Protein AF-A0A1J5WEP7-F1 (afdb_monomer_lite)

pLDDT: mean 81.99, std 13.67, range [30.97, 98.44]

Sequence (422 aa):
MQFKFDSVDFVFTRQKSFVVPRTEYKFQAGRDFLLAKRKHISSLRSGSSETIVCIICHEEANPEDLVSLLCPEMHFVVCRGCVGDNKKNTDAVIECPFCIKKKRREEYHDEITEKLFSFQAQQTLCLEIRPDMKIEAAELTRETRVVLRNISISDKLFLVLMSRTTVEIQEGASLFKHHNGRKCCHEGLVEKTCGQIDIDFGSFSTDDVERIRENISIMPDNILHVKNIESWVLADYTLELLPKLKLHEENEMKALKLKVTHPNYMKRILGAKNHSIWMGKVLNLKLYDYAVSLLAKLRFHDNNAMDELFLRADNPENIIGISQTTDRSIWIGKVKELYVYYFGIEILPKLKIHEKNMMKEFWVIAKDPAEIAPLLRREKESIPMSATDNLETNYITKEIMEKFSFPSGQEREGGQEMFPFE

Radius of gyration: 28.19 Å; chains: 1; bounding box: 72×47×84 Å

Structure (mmCIF, N/CA/C/O backbone):
data_AF-A0A1J5WEP7-F1
#
_entry.id   AF-A0A1J5WEP7-F1
#
loop_
_atom_site.group_PDB
_atom_site.id
_atom_site.type_symbol
_atom_site.label_atom_id
_atom_site.label_alt_id
_atom_site.label_comp_id
_atom_site.label_asym_id
_atom_site.label_entity_id
_atom_site.label_seq_id
_atom_site.pdbx_PDB_ins_code
_atom_site.Cartn_x
_atom_site.Cartn_y
_atom_site.Cartn_z
_atom_site.occupancy
_atom_site.B_iso_or_equiv
_atom_site.auth_seq_id
_atom_site.auth_comp_id
_atom_site.auth_asym_id
_atom_site.auth_atom_id
_atom_site.pdbx_PDB_model_num
ATOM 1 N N . MET A 1 1 ? -13.528 9.193 14.602 1.00 72.19 1 MET A N 1
ATOM 2 C CA . MET A 1 1 ? -13.823 8.369 13.405 1.00 72.19 1 MET A CA 1
ATOM 3 C C . MET A 1 1 ? -14.632 7.142 13.802 1.00 72.19 1 MET A C 1
ATOM 5 O O . MET A 1 1 ? -14.408 6.605 14.878 1.00 72.19 1 MET A O 1
ATOM 9 N N . GLN A 1 2 ? -15.566 6.704 12.956 1.00 77.50 2 GLN A N 1
ATOM 10 C CA . GLN A 1 2 ? -16.445 5.570 13.245 1.00 77.50 2 GLN A CA 1
ATOM 11 C C . GLN A 1 2 ? -16.525 4.618 12.047 1.00 77.50 2 GLN A C 1
ATOM 13 O O . GLN A 1 2 ? -16.694 5.063 10.911 1.00 77.50 2 GLN A O 1
ATOM 18 N N . PHE A 1 3 ? -16.480 3.314 12.316 1.00 79.94 3 PHE A N 1
ATOM 19 C CA . PHE A 1 3 ? -16.613 2.255 11.321 1.00 79.94 3 PHE A CA 1
ATOM 20 C C . PHE A 1 3 ? -17.692 1.262 11.725 1.00 79.94 3 PHE A C 1
ATOM 22 O O . PHE A 1 3 ? -17.744 0.818 12.869 1.00 79.94 3 PHE A O 1
ATOM 29 N N . LYS A 1 4 ? -18.543 0.898 10.767 1.00 81.19 4 LYS A N 1
ATOM 30 C CA . LYS A 1 4 ? -19.677 -0.002 10.993 1.00 81.19 4 LYS A CA 1
ATOM 31 C C . LYS A 1 4 ? -19.306 -1.424 10.614 1.00 81.19 4 LYS A C 1
ATOM 33 O O . LYS A 1 4 ? -18.839 -1.645 9.493 1.00 81.19 4 LYS A O 1
ATOM 38 N N . PHE A 1 5 ? -19.597 -2.385 11.482 1.00 81.44 5 PHE A N 1
ATOM 39 C CA . PHE A 1 5 ? -19.414 -3.799 11.183 1.00 81.44 5 PHE A CA 1
ATOM 40 C C . PHE A 1 5 ? -20.528 -4.642 11.814 1.00 81.44 5 PHE A C 1
ATOM 42 O O . PHE A 1 5 ? -20.551 -4.852 13.017 1.00 81.44 5 PHE A O 1
ATOM 49 N N . ASP A 1 6 ? -21.482 -5.090 10.994 1.00 82.50 6 ASP A N 1
ATOM 50 C CA . ASP A 1 6 ? -22.647 -5.878 11.423 1.00 82.50 6 ASP A CA 1
ATOM 51 C C . ASP A 1 6 ? -23.347 -5.319 12.678 1.00 82.50 6 ASP A C 1
ATOM 53 O O . ASP A 1 6 ? -23.981 -4.253 12.614 1.00 82.50 6 ASP A O 1
ATOM 57 N N . SER A 1 7 ? -23.231 -6.043 13.794 1.00 83.50 7 SER A N 1
ATOM 58 C CA . SER A 1 7 ? -23.800 -5.777 15.118 1.00 83.50 7 SER A CA 1
ATOM 59 C C . SER A 1 7 ? -22.980 -4.806 15.974 1.00 83.50 7 SER A C 1
ATOM 61 O O . SER A 1 7 ? -23.463 -4.405 17.035 1.00 83.50 7 SER A O 1
ATOM 63 N N . VAL A 1 8 ? -21.785 -4.400 15.541 1.00 87.88 8 VAL A N 1
ATOM 64 C CA . VAL A 1 8 ? -20.851 -3.560 16.307 1.00 87.88 8 VAL A CA 1
ATOM 65 C C . VAL A 1 8 ? -20.414 -2.314 15.535 1.00 87.88 8 VAL A C 1
ATOM 67 O O . VAL A 1 8 ? -20.445 -2.262 14.303 1.00 87.88 8 VAL A O 1
ATOM 70 N N . ASP A 1 9 ? -19.994 -1.294 16.275 1.00 87.94 9 ASP A N 1
ATOM 71 C CA . ASP A 1 9 ? -19.323 -0.115 15.739 1.00 87.94 9 ASP A CA 1
ATOM 72 C C . ASP A 1 9 ? -17.924 -0.003 16.364 1.00 87.94 9 ASP A C 1
ATOM 74 O O . ASP A 1 9 ? -17.769 -0.107 17.582 1.00 87.94 9 ASP A O 1
ATOM 78 N N . PHE A 1 10 ? -16.906 0.233 15.534 1.00 88.56 10 PHE A N 1
ATOM 79 C CA . PHE A 1 10 ? -15.585 0.657 15.994 1.00 88.56 10 PHE A CA 1
ATOM 80 C C . PHE A 1 10 ? -15.550 2.178 16.054 1.00 88.56 10 PHE A C 1
ATOM 82 O O . PHE A 1 10 ? -15.883 2.851 15.073 1.00 88.56 10 PHE A O 1
ATOM 89 N N . VAL A 1 11 ? -15.138 2.720 17.193 1.00 88.56 11 VAL A N 1
ATOM 90 C CA . VAL A 1 11 ? -15.137 4.154 17.464 1.00 88.56 11 VAL A CA 1
ATOM 91 C C . VAL A 1 11 ? -13.750 4.575 17.911 1.00 88.56 11 VAL A C 1
ATOM 93 O O . VAL A 1 11 ? -13.216 4.055 18.881 1.00 88.56 11 VAL A O 1
ATOM 96 N N . PHE A 1 12 ? -13.178 5.539 17.207 1.00 85.62 12 PHE A N 1
ATOM 97 C CA . PHE A 1 12 ? -11.838 6.052 17.453 1.00 85.62 12 PHE A CA 1
ATOM 98 C C . PHE A 1 12 ? -11.927 7.548 17.720 1.00 85.62 12 PHE A C 1
ATOM 100 O O . PHE A 1 12 ? -12.349 8.302 16.840 1.00 85.62 12 PHE A O 1
ATOM 107 N N . THR A 1 13 ? -11.550 7.975 18.914 1.00 85.50 13 THR A N 1
ATOM 108 C CA . THR A 1 13 ? -11.362 9.388 19.255 1.00 85.50 13 THR A CA 1
ATOM 109 C C . THR A 1 13 ? -9.890 9.753 19.077 1.00 85.50 13 THR A C 1
ATOM 111 O O . THR A 1 13 ? -9.071 8.917 18.678 1.00 85.50 13 THR A O 1
ATOM 114 N N . ARG A 1 14 ? -9.514 11.006 19.355 1.00 77.88 14 ARG A N 1
ATOM 115 C CA . ARG A 1 14 ? -8.093 11.388 19.350 1.00 77.88 14 ARG A CA 1
ATOM 116 C C . ARG A 1 14 ? -7.259 10.503 20.283 1.00 77.88 14 ARG A C 1
ATOM 118 O O . ARG A 1 14 ? -6.176 10.065 19.887 1.00 77.88 14 ARG A O 1
ATOM 125 N N . GLN A 1 15 ? -7.758 10.204 21.483 1.00 80.62 15 GLN A N 1
ATOM 126 C CA . GLN A 1 15 ? -6.971 9.526 22.518 1.00 80.62 15 GLN A CA 1
ATOM 127 C C . GLN A 1 15 ? -7.278 8.034 22.634 1.00 80.62 15 GLN A C 1
ATOM 129 O O . GLN A 1 15 ? -6.357 7.247 22.850 1.00 80.62 15 GLN A O 1
ATOM 134 N N . LYS A 1 16 ? -8.535 7.628 22.446 1.00 87.62 16 LYS A N 1
ATOM 135 C CA . LYS A 1 16 ? -9.000 6.278 22.770 1.00 87.62 16 LYS A CA 1
ATOM 136 C C . LYS A 1 16 ? -9.679 5.584 21.600 1.00 87.62 16 LYS A C 1
ATOM 138 O O . LYS A 1 16 ? -10.143 6.203 20.645 1.00 87.62 16 LYS A O 1
ATOM 143 N N . SER A 1 17 ? -9.731 4.263 21.694 1.00 90.50 17 SER A N 1
ATOM 144 C CA . SER A 1 17 ? -10.346 3.398 20.693 1.00 90.50 17 SER A CA 1
ATOM 145 C C . SER A 1 17 ? -11.294 2.443 21.388 1.00 90.50 17 SER A C 1
ATOM 147 O O . SER A 1 17 ? -10.967 1.906 22.440 1.00 90.50 17 SER A O 1
ATOM 149 N N . PHE A 1 18 ? -12.462 2.217 20.807 1.00 91.00 18 PHE A N 1
ATOM 150 C CA . PHE A 1 18 ? -13.499 1.388 21.394 1.00 91.00 18 PHE A CA 1
ATOM 151 C C . PHE A 1 18 ? -14.164 0.522 20.336 1.00 91.00 18 PHE A C 1
ATOM 153 O O . PHE A 1 18 ? -14.264 0.895 19.165 1.00 91.00 18 PHE A O 1
ATOM 160 N N . VAL A 1 19 ? -14.685 -0.614 20.775 1.00 90.62 19 VAL A N 1
ATOM 161 C CA . VAL A 1 19 ? -15.653 -1.409 20.029 1.00 90.62 19 VAL A CA 1
ATOM 162 C C . VAL A 1 19 ? -16.914 -1.528 20.873 1.00 90.62 19 VAL A C 1
ATOM 164 O O . VAL A 1 19 ? -16.849 -1.837 22.062 1.00 90.62 19 VAL A O 1
ATOM 167 N N . VAL A 1 20 ? -1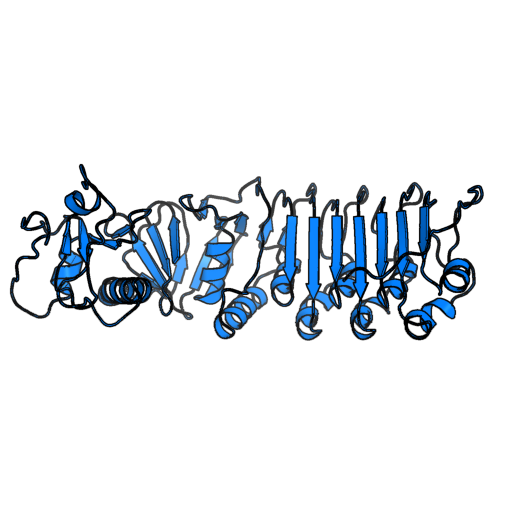8.066 -1.208 20.284 1.00 89.50 20 VAL A N 1
ATOM 168 C CA . VAL A 1 20 ? -19.330 -1.111 21.023 1.00 89.50 20 VAL A CA 1
ATOM 169 C C . VAL A 1 20 ? -20.480 -1.805 20.292 1.00 89.50 20 VAL A C 1
ATOM 171 O O . VAL A 1 20 ? -20.555 -1.743 19.061 1.00 89.50 20 VAL A O 1
ATOM 174 N N . PRO A 1 21 ? -21.413 -2.450 21.015 1.00 89.69 21 PRO A N 1
ATOM 175 C CA . PRO A 1 21 ? -22.567 -3.097 20.402 1.00 89.69 21 PRO A CA 1
ATOM 176 C C . PRO A 1 21 ? -23.617 -2.074 19.946 1.00 89.69 21 PRO A C 1
ATOM 178 O O . PRO A 1 21 ? -24.061 -1.207 20.704 1.00 89.69 21 PRO A O 1
ATOM 181 N N . ARG A 1 22 ? -24.106 -2.228 18.711 1.00 86.19 22 ARG A N 1
ATOM 182 C CA . ARG A 1 22 ? -25.105 -1.333 18.090 1.00 86.19 22 ARG A CA 1
ATOM 183 C C . ARG A 1 22 ? -26.503 -1.440 18.695 1.00 86.19 22 ARG A C 1
ATOM 185 O O . ARG A 1 22 ? -27.389 -0.630 18.406 1.00 86.19 22 ARG A O 1
ATOM 192 N N . THR A 1 23 ? -26.729 -2.473 19.500 1.00 85.56 23 THR A N 1
ATOM 193 C CA . THR A 1 23 ? -27.947 -2.630 20.298 1.00 85.56 23 THR A CA 1
ATOM 194 C C . THR A 1 23 ? -27.994 -1.638 21.453 1.00 85.56 23 THR A C 1
ATOM 196 O O . THR A 1 23 ? -29.087 -1.260 21.858 1.00 85.56 23 THR A O 1
ATOM 199 N N . GLU A 1 24 ? -26.838 -1.195 21.952 1.00 85.25 24 GLU A N 1
ATOM 200 C CA . GLU A 1 24 ? -26.715 -0.300 23.109 1.00 85.25 24 GLU A CA 1
ATOM 201 C C . GLU A 1 24 ? -26.377 1.142 22.701 1.00 85.25 24 GLU A C 1
ATOM 203 O O . GLU A 1 24 ? -26.812 2.088 23.363 1.00 85.25 24 GLU A O 1
ATOM 208 N N . TYR A 1 25 ? -25.665 1.310 21.582 1.00 86.00 25 TYR A N 1
ATOM 209 C CA . TYR A 1 25 ? -25.202 2.603 21.077 1.00 86.00 25 TYR A CA 1
ATOM 210 C C . TYR A 1 25 ? -25.538 2.779 19.596 1.00 86.00 25 TYR A C 1
ATOM 212 O O . TYR A 1 25 ? -25.474 1.835 18.811 1.00 86.00 25 TYR A O 1
ATOM 220 N N . LYS A 1 26 ? -25.896 3.997 19.181 1.00 82.12 26 LYS A N 1
ATOM 221 C CA . LYS A 1 26 ? -26.147 4.337 17.777 1.00 82.12 26 LYS A CA 1
ATOM 222 C C . LYS A 1 26 ? -25.608 5.714 17.444 1.00 82.12 26 LYS A C 1
ATOM 224 O O . LYS A 1 26 ? -25.961 6.698 18.077 1.00 82.12 26 LYS A O 1
ATOM 229 N N . PHE A 1 27 ? -24.857 5.797 16.360 1.00 75.19 27 PHE A N 1
ATOM 230 C CA . PHE A 1 27 ? -24.436 7.075 15.802 1.00 75.19 27 PHE A CA 1
ATOM 231 C C . PHE A 1 27 ? -25.388 7.511 14.692 1.00 75.19 27 PHE A C 1
ATOM 233 O O . PHE A 1 27 ? -25.703 6.730 13.781 1.00 75.19 27 PHE A O 1
ATOM 240 N N . GLN A 1 28 ? -25.853 8.757 14.762 1.00 67.50 28 GLN A N 1
ATOM 241 C CA . GLN A 1 28 ? -26.765 9.315 13.771 1.00 67.50 28 GLN A CA 1
ATOM 242 C C . GLN A 1 28 ? -25.992 10.053 12.674 1.00 67.50 28 GLN A C 1
ATOM 244 O O . GLN A 1 28 ? -25.274 11.017 12.925 1.00 67.50 28 GLN A O 1
ATOM 249 N N . ALA A 1 29 ? -26.154 9.599 11.429 1.00 57.12 29 ALA A N 1
ATOM 250 C CA . ALA A 1 29 ? -25.463 10.183 10.284 1.00 57.12 29 ALA A CA 1
ATOM 251 C C . ALA A 1 29 ? -25.886 11.647 10.052 1.00 57.12 29 ALA A C 1
ATOM 253 O O . ALA A 1 29 ? -27.077 11.956 10.049 1.00 57.12 29 ALA A O 1
ATOM 254 N N . GLY A 1 30 ? -24.906 12.528 9.826 1.00 55.94 30 GLY A N 1
ATOM 255 C CA . GLY A 1 30 ? -25.115 13.920 9.408 1.00 55.94 30 GLY A CA 1
ATOM 256 C C . GLY A 1 30 ? -25.364 14.939 10.526 1.00 55.94 30 GLY A C 1
ATOM 257 O O . GLY A 1 30 ? -25.509 16.118 10.222 1.00 55.94 30 GLY A O 1
ATOM 258 N N . ARG A 1 31 ? -25.423 14.523 11.801 1.00 58.72 31 ARG A N 1
ATOM 259 C CA . ARG A 1 31 ? -25.607 15.436 12.951 1.00 58.72 31 ARG A CA 1
ATOM 260 C C . ARG A 1 31 ? -24.636 15.190 14.118 1.00 58.72 31 ARG A C 1
ATOM 262 O O . ARG A 1 31 ? -24.828 15.777 15.175 1.00 58.72 31 ARG A O 1
ATOM 269 N N . ASP A 1 32 ? -23.647 14.316 13.931 1.00 64.25 32 ASP A N 1
ATOM 270 C CA . ASP A 1 32 ? -22.608 13.886 14.890 1.00 64.25 32 ASP A CA 1
ATOM 271 C C . ASP A 1 32 ? -23.077 13.273 16.223 1.00 64.25 32 ASP A C 1
ATOM 273 O O . ASP A 1 32 ? -22.269 12.686 16.930 1.00 64.25 32 ASP A O 1
ATOM 277 N N . PHE A 1 33 ? -24.374 13.275 16.540 1.00 72.25 33 PHE A N 1
ATOM 278 C CA . PHE A 1 33 ? -24.877 12.730 17.803 1.00 72.25 33 PHE A CA 1
ATOM 279 C C . PHE A 1 33 ? -24.582 11.231 18.008 1.00 72.25 33 PHE A C 1
ATOM 281 O O . PHE A 1 33 ? -24.983 10.371 17.208 1.00 72.25 33 PHE A O 1
ATOM 288 N N . LEU A 1 34 ? -23.969 10.930 19.157 1.00 81.56 34 LEU A N 1
ATOM 289 C CA . LEU A 1 34 ? -23.868 9.598 19.748 1.00 81.56 34 LEU A CA 1
ATOM 290 C C . LEU A 1 34 ? -25.072 9.357 20.665 1.00 81.56 34 LEU A C 1
ATOM 292 O O . LEU A 1 34 ? -25.179 9.930 21.748 1.00 81.56 34 LEU A O 1
ATOM 296 N N . LEU A 1 35 ? -25.971 8.476 20.237 1.00 84.00 35 LEU A N 1
ATOM 297 C CA . LEU A 1 35 ? -27.074 7.991 21.053 1.00 84.00 35 LEU A CA 1
ATOM 298 C C . LEU A 1 35 ? -26.624 6.774 21.866 1.00 84.00 35 LEU A C 1
ATOM 300 O O . LEU A 1 35 ? -26.128 5.798 21.305 1.00 84.00 35 LEU A O 1
ATOM 304 N N . ALA A 1 36 ? -26.874 6.796 23.168 1.00 86.50 36 ALA A N 1
ATOM 305 C CA . ALA A 1 36 ? -26.682 5.668 24.072 1.00 86.50 36 ALA A CA 1
ATOM 306 C C . ALA A 1 36 ? -28.002 5.352 24.779 1.00 86.50 36 ALA A C 1
ATOM 308 O O . ALA A 1 36 ? -28.823 6.250 24.992 1.00 86.50 36 ALA A O 1
ATOM 309 N N . LYS A 1 37 ? -28.226 4.090 25.163 1.00 85.94 37 LYS A N 1
ATOM 310 C CA . LYS A 1 37 ? -29.352 3.775 26.054 1.00 85.94 37 LYS A CA 1
ATOM 311 C C . LYS A 1 37 ? -29.196 4.533 27.371 1.00 85.94 37 LYS A C 1
ATOM 313 O O . LYS A 1 37 ? -28.107 4.532 27.951 1.00 85.94 37 LYS A O 1
ATOM 318 N N . ARG A 1 38 ? -30.279 5.145 27.865 1.00 84.12 38 ARG A N 1
ATOM 319 C CA . ARG A 1 38 ? -30.270 5.988 29.075 1.00 84.12 38 ARG A CA 1
ATOM 320 C C . ARG A 1 38 ? -29.603 5.302 30.268 1.00 84.12 38 ARG A C 1
ATOM 322 O O . ARG A 1 38 ? -28.885 5.972 31.008 1.00 84.12 38 ARG A O 1
ATOM 329 N N . LYS A 1 39 ? -29.810 3.993 30.457 1.00 83.19 39 LYS A N 1
ATOM 330 C CA . LYS A 1 39 ? -29.224 3.239 31.581 1.00 83.19 39 LYS A CA 1
ATOM 331 C C . LYS A 1 39 ? -27.711 3.444 31.730 1.00 83.19 39 LYS A C 1
ATOM 333 O O . LYS A 1 39 ? -27.237 3.569 32.852 1.00 83.19 39 LYS A O 1
ATOM 338 N N . HIS A 1 40 ? -26.985 3.592 30.619 1.00 81.19 40 HIS A N 1
ATOM 339 C CA . HIS A 1 40 ? -25.533 3.812 30.620 1.00 81.19 40 HIS A CA 1
ATOM 340 C C . HIS A 1 40 ? -25.135 5.186 31.158 1.00 81.19 40 HIS A C 1
ATOM 342 O O . HIS A 1 40 ? -24.054 5.334 31.716 1.00 81.19 40 HIS A O 1
ATOM 348 N N . ILE A 1 41 ? -26.014 6.181 31.018 1.00 78.12 41 ILE A N 1
ATOM 349 C CA . ILE A 1 41 ? -25.811 7.561 31.478 1.00 78.12 41 ILE A CA 1
ATOM 350 C C . ILE A 1 41 ? -26.174 7.694 32.953 1.00 78.12 41 ILE A C 1
ATOM 352 O O . ILE A 1 41 ? -25.480 8.376 33.703 1.00 78.12 41 ILE A O 1
ATOM 356 N N . SER A 1 42 ? -27.237 7.018 33.396 1.00 69.56 42 SER A N 1
ATOM 357 C CA . SER A 1 42 ? -27.619 7.011 34.811 1.00 69.56 42 SER A CA 1
ATOM 358 C C . SER A 1 42 ? -26.505 6.455 35.702 1.00 69.56 42 SER A C 1
ATOM 360 O O . SER A 1 42 ? -26.291 6.979 36.788 1.00 69.56 42 SER A O 1
ATOM 362 N N . SER A 1 43 ? -25.741 5.468 35.227 1.00 64.25 43 SER A N 1
ATOM 363 C CA . SER A 1 43 ? -24.591 4.924 35.961 1.00 64.25 43 SER A CA 1
ATOM 364 C C . SER A 1 43 ? -23.408 5.895 36.098 1.00 64.25 43 SER A C 1
ATOM 366 O O . SER A 1 43 ? -22.590 5.718 36.994 1.00 64.25 43 SER A O 1
ATOM 368 N N . LEU A 1 44 ? -23.315 6.922 35.246 1.00 64.38 44 LEU A N 1
ATOM 369 C CA . LEU A 1 44 ? -22.225 7.908 35.245 1.00 64.38 44 LEU A CA 1
ATOM 370 C C . LEU A 1 44 ? -22.432 9.060 36.244 1.00 64.38 44 LEU A C 1
ATOM 372 O O . LEU A 1 44 ? -21.483 9.787 36.540 1.00 64.38 44 LEU A O 1
ATOM 376 N N . ARG A 1 45 ? -23.652 9.256 36.760 1.00 65.31 45 ARG A N 1
ATOM 377 C CA . ARG A 1 45 ? -23.975 10.310 37.733 1.00 65.31 45 ARG A CA 1
ATOM 378 C C . ARG A 1 45 ? -23.916 9.746 39.155 1.00 65.31 45 ARG A C 1
ATOM 380 O O . ARG A 1 45 ? -24.793 8.999 39.577 1.00 65.31 45 ARG A O 1
ATOM 387 N N . SER A 1 46 ? -22.895 10.128 39.917 1.00 48.84 46 SER A N 1
ATOM 388 C CA . SER A 1 46 ? -22.775 9.853 41.354 1.00 48.84 46 SER A CA 1
ATOM 389 C C . SER A 1 46 ? -23.712 10.767 42.163 1.00 48.84 46 SER A C 1
ATOM 391 O O . SER A 1 46 ? -23.278 11.711 42.814 1.00 48.84 46 SER A O 1
ATOM 393 N N . GLY A 1 47 ? -25.023 10.516 42.097 1.00 49.41 47 GLY A N 1
ATOM 394 C CA . GLY A 1 47 ? -26.040 11.283 42.826 1.00 49.41 47 GLY A CA 1
ATOM 395 C C . GLY A 1 47 ? -27.465 10.820 42.510 1.00 49.41 47 GLY A C 1
ATOM 396 O O . GLY A 1 47 ? -27.774 10.480 41.372 1.00 49.41 47 GLY A O 1
ATOM 397 N N . SER A 1 48 ? -28.319 10.763 43.533 1.00 41.34 48 SER A N 1
ATOM 398 C CA . SER A 1 48 ? -29.678 10.200 43.519 1.00 41.34 48 SER A CA 1
ATOM 399 C C . SER A 1 48 ? -30.575 10.717 42.384 1.00 41.34 48 SER A C 1
ATOM 401 O O . SER A 1 48 ? -30.780 11.918 42.269 1.00 41.34 48 SER A O 1
ATOM 403 N N . SER A 1 49 ? -31.153 9.784 41.619 1.00 48.66 49 SER A N 1
ATOM 404 C CA . SER A 1 49 ? -32.433 9.869 40.886 1.00 48.66 49 SER A CA 1
ATOM 405 C C . SER A 1 49 ? -32.818 11.193 40.201 1.00 48.66 49 SER A C 1
ATOM 407 O O . SER A 1 49 ? -34.002 11.531 40.170 1.00 48.66 49 SER A O 1
ATOM 409 N N . GLU A 1 50 ? -31.883 11.944 39.623 1.00 55.84 50 GLU A N 1
ATOM 410 C CA . GLU A 1 50 ? -32.275 13.024 38.717 1.00 55.84 50 GLU A CA 1
ATOM 411 C C . GLU A 1 50 ? -32.859 12.396 37.449 1.00 55.84 50 GLU A C 1
ATOM 413 O O . GLU A 1 50 ? -32.172 11.702 36.692 1.00 55.84 50 GLU A O 1
ATOM 418 N N . THR A 1 51 ? -34.159 12.598 37.259 1.00 64.88 51 THR A N 1
ATOM 419 C CA . THR A 1 51 ? -34.890 12.212 36.058 1.00 64.88 51 THR A CA 1
ATOM 420 C C . THR A 1 51 ? -34.178 12.800 34.839 1.00 64.88 51 THR A C 1
ATOM 422 O O . THR A 1 51 ? -34.013 14.012 34.699 1.00 64.88 51 THR A O 1
ATOM 425 N N . ILE A 1 52 ? -33.688 11.931 33.950 1.00 71.50 52 ILE A N 1
ATOM 426 C CA . ILE A 1 52 ? -33.030 12.370 32.719 1.00 71.50 52 ILE A CA 1
ATOM 427 C C . ILE A 1 52 ? -34.140 12.736 31.728 1.00 71.50 52 ILE A C 1
ATOM 429 O O . ILE A 1 52 ? -34.722 11.863 31.079 1.00 71.50 52 ILE A O 1
ATOM 433 N N . VAL A 1 53 ? -34.440 14.032 31.642 1.00 80.38 53 VAL A N 1
ATOM 434 C CA . VAL A 1 53 ? -35.443 14.590 30.728 1.00 80.38 53 VAL A CA 1
ATOM 435 C C . VAL A 1 53 ? -34.803 15.119 29.450 1.00 80.38 53 VAL A C 1
ATOM 437 O O . VAL A 1 53 ? -33.701 15.676 29.457 1.00 80.38 53 VAL A O 1
ATOM 440 N N . CYS A 1 54 ? -35.502 14.958 28.329 1.00 85.06 54 CYS A N 1
ATOM 441 C CA . CYS A 1 54 ? -35.088 15.576 27.078 1.00 85.06 54 CYS A CA 1
ATOM 442 C C . CYS A 1 54 ? -35.242 17.101 27.162 1.00 85.06 54 CYS A C 1
ATOM 444 O O . CYS A 1 54 ? -36.309 17.595 27.506 1.00 85.06 54 CYS A O 1
ATOM 446 N N . ILE A 1 55 ? -34.218 17.860 26.766 1.00 85.12 55 ILE A N 1
ATOM 447 C CA . ILE A 1 55 ? -34.280 19.334 26.772 1.00 85.12 55 ILE A CA 1
ATOM 448 C C . ILE A 1 55 ? -35.322 19.914 25.795 1.00 85.12 55 ILE A C 1
ATOM 450 O O . ILE A 1 55 ? -35.695 21.072 25.929 1.00 85.12 55 ILE A O 1
ATOM 454 N N . ILE A 1 56 ? -35.773 19.131 24.805 1.00 83.44 56 ILE A N 1
ATOM 455 C CA . ILE A 1 56 ? -36.692 19.589 23.751 1.00 83.44 56 ILE A CA 1
ATOM 456 C C . ILE A 1 56 ? -38.142 19.245 24.091 1.00 83.44 56 ILE A C 1
ATOM 458 O O . ILE A 1 56 ? -38.974 20.141 24.168 1.00 83.44 56 ILE A O 1
ATOM 462 N N . CYS A 1 57 ? -38.465 17.960 24.278 1.00 87.12 57 CYS A N 1
ATOM 463 C CA . CYS A 1 57 ? -39.841 17.552 24.582 1.00 87.12 57 CYS A CA 1
ATOM 464 C C . CYS A 1 57 ? -40.170 17.566 26.080 1.00 87.12 57 CYS A C 1
ATOM 466 O O . CYS A 1 57 ? -41.332 17.405 26.432 1.00 87.12 57 CYS A O 1
ATOM 468 N N . HIS A 1 58 ? -39.174 17.741 26.957 1.00 84.62 58 HIS A N 1
ATOM 469 C CA . HIS A 1 58 ? -39.318 17.655 28.416 1.00 84.62 58 HIS A CA 1
ATOM 470 C C . HIS A 1 58 ? -39.876 16.317 28.930 1.00 84.62 58 HIS A C 1
ATOM 472 O O . HIS A 1 58 ? -40.222 16.202 30.103 1.00 84.62 58 HIS A O 1
ATOM 478 N N . GLU A 1 59 ? -39.913 15.288 28.082 1.00 85.25 59 GLU A N 1
ATOM 479 C CA . GLU A 1 59 ? -40.312 13.941 28.471 1.00 85.25 59 GLU A CA 1
ATOM 480 C C . GLU A 1 59 ? -39.142 13.198 29.117 1.00 85.25 59 GLU A C 1
ATOM 482 O O . GLU A 1 59 ? -37.972 13.358 28.737 1.00 85.25 59 GLU A O 1
ATOM 487 N N . GLU A 1 60 ? -39.471 12.362 30.099 1.00 83.62 60 GLU A N 1
ATOM 488 C CA . GLU A 1 60 ? -38.517 11.460 30.722 1.00 83.62 60 GLU A CA 1
ATOM 489 C C . GLU A 1 60 ? -38.248 10.256 29.810 1.00 83.62 60 GLU A C 1
ATOM 491 O O . GLU A 1 60 ? -39.169 9.575 29.365 1.00 83.62 60 GLU A O 1
ATOM 496 N N . ALA A 1 61 ? -36.971 9.974 29.544 1.00 81.12 61 ALA A N 1
ATOM 497 C CA . ALA A 1 61 ? -36.584 8.809 28.752 1.00 81.12 61 ALA A CA 1
ATOM 498 C C . ALA A 1 61 ? -36.599 7.534 29.609 1.00 81.12 61 ALA A C 1
ATOM 500 O O . ALA A 1 61 ? -36.065 7.537 30.716 1.00 81.12 61 ALA A O 1
ATOM 501 N N . ASN A 1 62 ? -37.121 6.416 29.108 1.00 83.25 62 ASN A N 1
ATOM 502 C CA . ASN A 1 62 ? -37.004 5.127 29.794 1.00 83.25 62 ASN A CA 1
ATOM 503 C C . ASN A 1 62 ? -35.546 4.625 29.778 1.00 83.25 62 ASN A C 1
ATOM 505 O O . ASN A 1 62 ? -34.760 5.037 28.923 1.00 83.25 62 ASN A O 1
ATOM 509 N N . PRO A 1 63 ? -35.150 3.693 30.669 1.00 81.38 63 PRO A N 1
ATOM 510 C CA . PRO A 1 63 ? -33.785 3.153 30.701 1.00 81.38 63 PRO A CA 1
ATOM 511 C C . PRO A 1 63 ? -33.293 2.559 29.368 1.00 81.38 63 PRO A C 1
ATOM 513 O O . PRO A 1 63 ? -32.100 2.631 29.067 1.00 81.38 63 PRO A O 1
ATOM 516 N N . GLU A 1 64 ? -34.207 2.000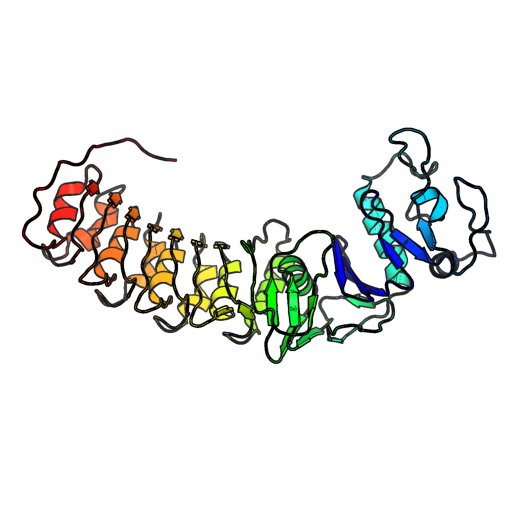 28.571 1.00 85.69 64 GLU A N 1
ATOM 517 C CA . GLU A 1 64 ? -33.925 1.399 27.260 1.00 85.69 64 GLU A CA 1
ATOM 518 C C . GLU A 1 64 ? -34.033 2.394 26.090 1.00 85.69 64 GLU A C 1
ATOM 520 O O . GLU A 1 64 ? -33.664 2.056 24.961 1.00 85.69 64 GLU A O 1
ATOM 525 N N . ASP A 1 65 ? -34.484 3.627 26.344 1.00 87.00 65 ASP A N 1
ATOM 526 C CA . ASP A 1 65 ? -34.585 4.660 25.317 1.00 87.00 65 ASP A CA 1
ATOM 527 C C . ASP A 1 65 ? -33.208 5.235 24.974 1.00 87.00 65 ASP A C 1
ATOM 529 O O . ASP A 1 65 ? -32.336 5.427 25.826 1.00 87.00 65 ASP A O 1
ATOM 533 N N . LEU A 1 66 ? -33.018 5.525 23.686 1.00 86.31 66 LEU A N 1
ATOM 534 C CA . LEU A 1 66 ? -31.799 6.120 23.152 1.00 86.31 66 LEU A CA 1
ATOM 535 C C . LEU A 1 66 ? -31.819 7.641 23.327 1.00 86.31 66 LEU A C 1
ATOM 537 O O . LEU A 1 66 ? -32.711 8.324 22.809 1.00 86.31 66 LEU A O 1
ATOM 541 N N . VAL A 1 67 ? -30.790 8.169 23.985 1.00 86.69 67 VAL A N 1
ATOM 542 C CA . VAL A 1 67 ? -30.600 9.604 24.216 1.00 86.69 67 VAL A CA 1
ATOM 543 C C . VAL A 1 67 ? -29.163 10.019 23.893 1.00 86.69 67 VAL A C 1
ATOM 545 O O . VAL A 1 67 ? -28.244 9.208 23.979 1.00 86.69 67 VAL A O 1
ATOM 548 N N . SER A 1 68 ? -28.962 11.279 23.511 1.00 86.06 68 SER A N 1
ATOM 549 C CA . SER A 1 68 ? -27.640 11.864 23.258 1.00 86.06 68 SER A CA 1
ATOM 550 C C . SER A 1 68 ? -27.306 12.896 24.322 1.00 86.06 68 SER A C 1
ATOM 552 O O . SER A 1 68 ? -28.147 13.733 24.645 1.00 86.06 68 SER A O 1
ATOM 554 N N . LEU A 1 69 ? -26.067 12.885 24.811 1.00 83.19 69 LEU A N 1
ATOM 555 C CA . LEU A 1 69 ? -25.531 13.951 25.658 1.00 83.19 69 LEU A CA 1
ATOM 556 C C . LEU A 1 69 ? -25.228 15.199 24.815 1.00 83.19 69 LEU A C 1
ATOM 558 O O . LEU A 1 69 ? -24.784 15.077 23.674 1.00 83.19 69 LEU A O 1
ATOM 562 N N . LEU A 1 70 ? -25.446 16.391 25.382 1.00 80.88 70 LEU A N 1
ATOM 563 C CA . LEU A 1 70 ? -25.071 17.668 24.748 1.00 80.88 70 LEU A CA 1
ATOM 564 C C . LEU A 1 70 ? -23.715 18.214 25.209 1.00 80.88 70 LEU A C 1
ATOM 566 O O . LEU A 1 70 ? -23.147 19.085 24.554 1.00 80.88 70 LEU A O 1
ATOM 570 N N . CYS A 1 71 ? -23.205 17.746 26.348 1.00 80.44 71 CYS A N 1
ATOM 571 C CA . CYS A 1 71 ? -21.898 18.125 26.872 1.00 80.44 71 CYS A CA 1
ATOM 572 C C . CYS A 1 71 ? -21.311 17.015 27.769 1.00 80.44 71 CYS A C 1
ATOM 574 O O . CYS A 1 71 ? -22.070 16.200 28.303 1.00 80.44 71 CYS A O 1
ATOM 576 N N . PRO A 1 72 ? -19.985 17.006 27.997 1.00 77.94 72 PRO A N 1
ATOM 577 C CA . PRO A 1 72 ? -19.309 16.060 28.892 1.00 77.94 72 PRO A CA 1
ATOM 578 C C . PRO A 1 72 ? -19.790 16.121 30.344 1.00 77.94 72 PRO A C 1
ATOM 580 O O . PRO A 1 72 ? -19.793 15.106 31.041 1.00 77.94 72 PRO A O 1
ATOM 583 N N . GLU A 1 73 ? -20.234 17.295 30.796 1.00 77.50 73 GLU A N 1
ATOM 584 C CA . GLU A 1 73 ? -20.821 17.502 32.129 1.00 77.50 73 GLU A CA 1
ATOM 585 C C . GLU A 1 73 ? -22.239 16.930 32.258 1.00 77.50 73 GLU A C 1
ATOM 587 O O . GLU A 1 73 ? -22.809 16.912 33.344 1.00 77.50 73 GLU A O 1
ATOM 592 N N . MET A 1 74 ? -22.819 16.431 31.159 1.00 78.25 74 MET A N 1
ATOM 593 C CA . MET A 1 74 ? -24.142 15.802 31.140 1.00 78.25 74 MET A CA 1
ATOM 594 C C . MET A 1 74 ? -25.242 16.706 31.713 1.00 78.25 74 MET A C 1
ATOM 596 O O . MET A 1 74 ? -26.142 16.232 32.405 1.00 78.25 74 MET A O 1
ATOM 600 N N . HIS A 1 75 ? -25.180 18.015 31.441 1.00 78.62 75 HIS A N 1
ATOM 601 C CA . HIS A 1 75 ? -26.213 18.952 31.892 1.00 78.62 75 HIS A CA 1
ATOM 602 C C . HIS A 1 75 ? -27.581 18.627 31.285 1.00 78.62 75 HIS A C 1
ATOM 604 O O . HIS A 1 75 ? -28.600 18.785 31.946 1.00 78.62 75 HIS A 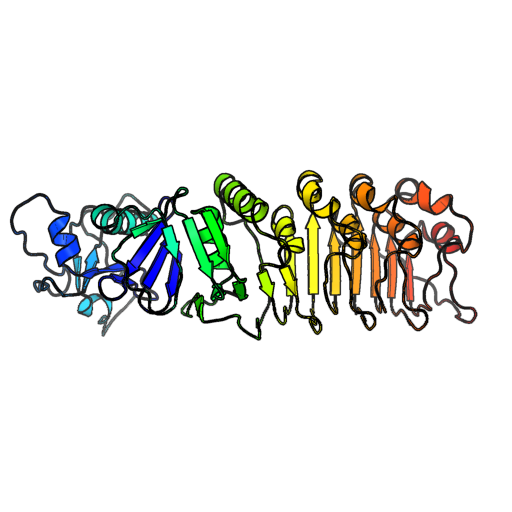O 1
ATOM 610 N N . PHE A 1 76 ? -27.597 18.171 30.028 1.00 80.69 76 PHE A N 1
ATOM 611 C CA . PHE A 1 76 ? -28.820 17.879 29.291 1.00 80.69 76 PHE A CA 1
ATOM 612 C C . PHE A 1 76 ? -28.643 16.733 28.302 1.00 80.69 76 PHE A C 1
ATOM 614 O O . PHE A 1 76 ? -27.541 16.499 27.786 1.00 80.69 76 PHE A O 1
ATOM 621 N N . VAL A 1 77 ? -29.769 16.087 27.985 1.00 85.38 77 VAL A N 1
ATOM 622 C CA . VAL A 1 77 ? -29.867 15.087 26.921 1.00 85.38 77 VAL A CA 1
ATOM 623 C C . VAL A 1 77 ? -30.921 15.453 25.881 1.00 85.38 77 VAL A C 1
ATOM 625 O O . VAL A 1 77 ? -31.856 16.212 26.146 1.00 85.38 77 VAL A O 1
ATOM 628 N N . VAL A 1 78 ? -30.808 14.853 24.700 1.00 86.00 78 VAL A N 1
ATOM 629 C CA . VAL A 1 78 ? -31.830 14.898 23.647 1.00 86.00 78 VAL A CA 1
ATOM 630 C C . VAL A 1 78 ? -32.274 13.476 23.324 1.00 86.00 78 VAL A C 1
ATOM 632 O O . VAL A 1 78 ? -31.431 12.610 23.085 1.00 86.00 78 VAL A O 1
ATOM 635 N N . CYS A 1 79 ? -33.582 13.209 23.321 1.00 86.62 79 CYS A N 1
ATOM 636 C CA . CYS A 1 79 ? -34.106 11.892 22.963 1.00 86.62 79 CYS A CA 1
ATOM 637 C C . CYS A 1 79 ? -34.021 11.659 21.450 1.00 86.62 79 CYS A C 1
ATOM 639 O O . CYS A 1 79 ? -34.075 12.599 20.654 1.00 86.62 79 CYS A O 1
ATOM 641 N N . ARG A 1 80 ? -33.939 10.392 21.032 1.00 83.00 80 ARG A N 1
ATOM 642 C CA . ARG A 1 80 ? -33.870 10.015 19.610 1.00 83.00 80 ARG A CA 1
ATOM 643 C C . ARG A 1 80 ? -34.978 10.643 18.754 1.00 83.00 80 ARG A C 1
ATOM 645 O O . ARG A 1 80 ? -34.696 11.023 17.619 1.00 83.00 80 ARG A O 1
ATOM 652 N N . GLY A 1 81 ? -36.200 10.746 19.288 1.00 81.19 81 GLY A N 1
ATOM 653 C CA . GLY A 1 81 ? -37.327 11.405 18.621 1.00 81.19 81 GLY A CA 1
ATOM 654 C C . GLY A 1 81 ? -36.979 12.843 18.252 1.00 81.19 81 GLY A C 1
ATOM 655 O O . GLY A 1 81 ? -36.975 13.187 17.079 1.00 81.19 81 GLY A O 1
ATOM 656 N N . CYS A 1 82 ? -36.527 13.645 19.216 1.00 80.69 82 CYS A N 1
ATOM 657 C CA . CYS A 1 82 ? -36.144 15.038 18.981 1.00 80.69 82 CYS A CA 1
ATOM 658 C C . CYS A 1 82 ? -34.833 15.215 18.191 1.00 80.69 82 CYS A C 1
ATOM 660 O O . CYS A 1 82 ? -34.635 16.262 17.581 1.00 80.69 82 CYS A O 1
ATOM 662 N N . VAL A 1 83 ? -33.940 14.215 18.146 1.00 73.62 83 VAL A N 1
ATOM 663 C CA . VAL A 1 83 ? -32.771 14.268 17.243 1.00 73.62 83 VAL A CA 1
ATOM 664 C C . VAL A 1 83 ? -33.193 14.094 15.773 1.00 73.62 83 VAL A C 1
ATOM 666 O O . VAL A 1 83 ? -32.601 14.718 14.885 1.00 73.62 83 VAL A O 1
ATOM 669 N N . GLY A 1 84 ? -34.201 13.252 15.502 1.00 61.81 84 GLY A N 1
ATOM 670 C CA . GLY A 1 84 ? -34.708 12.945 14.156 1.00 61.81 84 GLY A CA 1
ATOM 671 C C . GLY A 1 84 ? -35.834 13.862 13.658 1.00 61.81 84 GLY A C 1
ATOM 672 O O . GLY A 1 84 ? -35.837 14.240 12.487 1.00 61.81 84 GLY A O 1
ATOM 673 N N . ASP A 1 85 ? -36.749 14.263 14.537 1.00 51.84 85 ASP A N 1
ATOM 674 C CA . ASP A 1 85 ? -37.931 15.072 14.235 1.00 51.84 85 ASP A CA 1
ATOM 675 C C . ASP A 1 85 ? -37.660 16.571 14.422 1.00 51.84 85 ASP A C 1
ATOM 677 O O . ASP A 1 85 ? -38.264 17.228 15.259 1.00 51.84 85 ASP A O 1
ATOM 681 N N . ASN A 1 86 ? -36.826 17.159 13.560 1.00 50.59 86 ASN A N 1
ATOM 682 C CA . ASN A 1 86 ? -37.016 18.573 13.204 1.00 50.59 86 ASN A CA 1
ATOM 683 C C . ASN A 1 86 ? -37.896 18.638 11.954 1.00 50.59 86 ASN A C 1
ATOM 685 O O . ASN A 1 86 ? -37.483 19.073 10.877 1.00 50.59 86 ASN A O 1
ATOM 689 N N . LYS A 1 87 ? -39.142 18.172 12.096 1.00 49.22 87 LYS A N 1
ATOM 690 C CA . LYS A 1 87 ? -40.211 18.596 11.197 1.00 49.22 87 LYS A CA 1
ATOM 691 C C . LYS A 1 87 ? -40.466 20.073 11.490 1.00 49.22 87 LYS A C 1
ATOM 693 O O . LYS A 1 87 ? -41.134 20.394 12.464 1.00 49.22 87 LYS A O 1
ATOM 698 N N . LYS A 1 88 ? -39.999 20.912 10.559 1.00 43.50 88 LYS A N 1
ATOM 699 C CA . LYS A 1 88 ? -40.230 22.361 10.406 1.00 43.50 88 LYS A CA 1
ATOM 700 C C . LYS A 1 88 ? -39.139 23.253 11.030 1.00 43.50 88 LYS A C 1
ATOM 702 O O . LYS A 1 88 ? -39.120 23.494 12.226 1.00 43.50 88 LYS A O 1
ATOM 707 N N . ASN A 1 89 ? -38.331 23.807 10.120 1.00 39.75 89 ASN A N 1
ATOM 708 C CA . ASN A 1 89 ? -37.409 24.947 10.221 1.00 39.75 89 ASN A CA 1
ATOM 709 C C . ASN A 1 89 ? -35.968 24.737 10.739 1.00 39.75 89 ASN A C 1
ATOM 711 O O . ASN A 1 89 ? -35.730 24.450 11.904 1.00 39.75 89 ASN A O 1
ATOM 715 N N . THR A 1 90 ? -35.047 24.978 9.785 1.00 43.50 90 THR A N 1
ATOM 716 C CA . THR A 1 90 ? -33.741 25.674 9.852 1.00 43.50 90 THR A CA 1
ATOM 717 C C . THR A 1 90 ? -32.745 25.228 10.910 1.00 43.50 90 THR A C 1
ATOM 719 O O . THR A 1 90 ? -33.017 25.464 12.074 1.00 43.50 90 THR A O 1
ATOM 722 N N . ASP A 1 91 ? -31.596 24.673 10.491 1.00 50.03 91 ASP A N 1
ATOM 723 C CA . ASP A 1 91 ? -30.210 24.861 10.995 1.00 50.03 91 ASP A CA 1
ATOM 724 C C . ASP A 1 91 ? -29.946 25.144 12.494 1.00 50.03 91 ASP A C 1
ATOM 726 O O . ASP A 1 91 ? -28.873 25.613 12.870 1.00 50.03 91 ASP A O 1
ATOM 730 N N . ALA A 1 92 ? -30.889 24.838 13.380 1.00 55.50 92 ALA A N 1
ATOM 731 C CA . ALA A 1 92 ? -30.820 25.126 14.795 1.00 55.50 92 ALA A CA 1
ATOM 732 C C . ALA A 1 92 ? -29.875 24.113 15.429 1.00 55.50 92 ALA A C 1
ATOM 734 O O . ALA A 1 92 ? -30.192 22.934 15.618 1.00 55.50 92 ALA A O 1
ATOM 735 N N . VAL A 1 93 ? -28.671 24.589 15.710 1.00 62.22 93 VAL A N 1
ATOM 736 C CA . VAL A 1 93 ? -27.645 23.865 16.442 1.00 62.22 93 VAL A CA 1
ATOM 737 C C . VAL A 1 93 ? -28.163 23.672 17.868 1.00 62.22 93 VAL A C 1
ATOM 739 O O . VAL A 1 93 ? -28.267 24.625 18.635 1.00 62.22 93 VAL A O 1
ATOM 742 N N . ILE A 1 94 ? -28.543 22.441 18.218 1.00 70.62 94 ILE A N 1
ATOM 743 C CA . ILE A 1 94 ? -28.905 22.103 19.598 1.00 70.62 94 ILE A CA 1
ATOM 744 C C . ILE A 1 94 ? -27.603 22.079 20.405 1.00 70.62 94 ILE A C 1
ATOM 746 O O . ILE A 1 94 ? -26.761 21.203 20.201 1.00 70.62 94 ILE A O 1
ATOM 750 N N . GLU A 1 95 ? -27.431 23.056 21.291 1.00 73.69 95 GLU A N 1
ATOM 751 C CA . GLU A 1 95 ? -26.261 23.195 22.158 1.00 73.69 95 GLU A CA 1
ATOM 752 C C . GLU A 1 95 ? -26.661 23.135 23.630 1.00 73.69 95 GLU A C 1
ATOM 754 O O . GLU A 1 95 ? -27.792 23.442 24.001 1.00 73.69 95 GLU A O 1
ATOM 759 N N . CYS A 1 96 ? -25.715 22.750 24.487 1.00 76.94 96 CYS A N 1
ATOM 760 C CA . CYS A 1 96 ? -25.899 22.815 25.930 1.00 76.94 96 CYS A CA 1
ATOM 761 C C . CYS A 1 96 ? -25.887 24.287 26.395 1.00 76.94 96 CYS A C 1
ATOM 763 O O . CYS A 1 96 ? -24.819 24.904 26.325 1.00 76.94 96 CYS A O 1
ATOM 765 N N . PRO A 1 97 ? -26.985 24.824 26.969 1.00 77.69 97 PRO A N 1
ATOM 766 C CA . PRO A 1 97 ? -27.070 26.212 27.440 1.00 77.69 97 PRO A CA 1
ATOM 767 C C . PRO A 1 97 ? -25.978 26.621 28.434 1.00 77.69 97 PRO A C 1
ATOM 769 O O . PRO A 1 97 ? -25.584 27.783 28.498 1.00 77.69 97 PRO A O 1
ATOM 772 N N . PHE A 1 98 ? -25.455 25.658 29.194 1.00 74.25 98 PHE A N 1
ATOM 773 C CA . PHE A 1 98 ? -24.448 25.887 30.227 1.00 74.25 98 PHE A CA 1
ATOM 774 C C . PHE A 1 98 ? -23.002 25.851 29.711 1.00 74.25 98 PHE A C 1
ATOM 776 O O . PHE A 1 98 ? -22.095 26.302 30.406 1.00 74.25 98 PHE A O 1
ATOM 783 N N . CYS A 1 99 ? -22.759 25.323 28.505 1.00 74.75 99 CYS A N 1
ATOM 784 C CA . CYS A 1 99 ? -21.403 25.106 27.980 1.00 74.75 99 CYS A CA 1
ATOM 785 C C . CYS A 1 99 ? -21.038 26.018 26.794 1.00 74.75 99 CYS A C 1
ATOM 787 O O . CYS A 1 99 ? -19.942 25.869 26.259 1.00 74.75 99 CYS A O 1
ATOM 789 N N . ILE A 1 100 ? -21.905 26.975 26.428 1.00 59.53 100 ILE A N 1
ATOM 790 C CA . ILE A 1 100 ? -21.927 27.769 25.173 1.00 59.53 100 ILE A CA 1
ATOM 791 C C . ILE A 1 100 ? -20.597 28.457 24.760 1.00 59.53 100 ILE A C 1
ATOM 793 O O . ILE A 1 100 ? -20.515 29.003 23.666 1.00 59.53 100 ILE A O 1
ATOM 797 N N . LYS A 1 101 ? -19.518 28.475 25.561 1.00 56.94 101 LYS A N 1
ATOM 798 C CA . LYS A 1 101 ? -18.392 29.406 25.313 1.00 56.94 101 LYS A CA 1
ATOM 799 C C . LYS A 1 101 ? -16.942 28.899 25.390 1.00 56.94 101 LYS A C 1
ATOM 801 O O . LYS A 1 101 ? -16.072 29.762 25.452 1.00 56.94 101 LYS A O 1
ATOM 806 N N . LYS A 1 102 ? -16.601 27.595 25.403 1.00 55.56 102 LYS A N 1
ATOM 807 C CA . LYS A 1 102 ? -15.182 27.219 25.683 1.00 55.56 102 LYS A CA 1
ATOM 808 C C . LYS A 1 102 ? -14.442 26.192 24.804 1.00 55.56 102 LYS A C 1
ATOM 810 O O . LYS A 1 102 ? -13.220 26.176 24.913 1.00 55.56 102 LYS A O 1
ATOM 815 N N . LYS A 1 103 ? -15.063 25.393 23.926 1.00 56.44 103 LYS A N 1
ATOM 816 C CA . LYS A 1 103 ? -14.328 24.431 23.060 1.00 56.44 103 LYS A CA 1
ATOM 817 C C . LYS A 1 103 ? -14.968 24.257 21.678 1.00 56.44 103 LYS A C 1
ATOM 819 O O . LYS A 1 103 ? -16.139 24.590 21.496 1.00 56.44 103 LYS A O 1
ATOM 824 N N . ARG A 1 104 ? -14.206 23.734 20.704 1.00 55.12 104 ARG A N 1
ATOM 825 C CA . ARG A 1 104 ? -14.740 23.367 19.376 1.00 55.12 104 ARG A CA 1
ATOM 826 C C . ARG A 1 104 ? -15.710 22.181 19.504 1.00 55.12 104 ARG A C 1
ATOM 828 O O . ARG A 1 104 ? -15.533 21.314 20.352 1.00 55.12 104 ARG A O 1
ATOM 835 N N . ARG A 1 105 ? -16.717 22.111 18.625 1.00 60.16 105 ARG A N 1
ATOM 836 C CA . ARG A 1 105 ? -17.789 21.089 18.639 1.00 60.16 105 ARG A CA 1
ATOM 837 C C . ARG A 1 105 ? -17.285 19.637 18.566 1.00 60.16 105 ARG A C 1
ATOM 839 O O . ARG A 1 105 ? -17.881 18.752 19.174 1.00 60.16 105 ARG A O 1
ATOM 846 N N . GLU A 1 106 ? -16.189 19.412 17.843 1.00 60.44 106 GLU A N 1
ATOM 847 C CA . GLU A 1 106 ? -15.535 18.102 17.696 1.00 60.44 106 GLU A CA 1
ATOM 848 C C . GLU A 1 106 ? -14.875 17.631 19.000 1.00 60.44 106 GLU A C 1
ATOM 850 O O . GLU A 1 106 ? -14.960 16.459 19.351 1.00 60.44 106 GLU A O 1
ATOM 855 N N . GLU A 1 107 ? -14.274 18.550 19.762 1.00 63.44 107 GLU A N 1
ATOM 856 C CA . GLU A 1 107 ? -13.602 18.231 21.029 1.00 63.44 107 GLU A CA 1
ATOM 857 C C . GLU A 1 107 ? -14.607 17.788 22.095 1.00 63.44 107 GLU A C 1
ATOM 859 O O . GLU A 1 107 ? -14.319 16.890 22.881 1.00 63.44 107 GLU A O 1
ATOM 864 N N . TYR A 1 108 ? -15.814 18.362 22.077 1.00 71.88 108 TYR A N 1
ATOM 865 C CA . TYR A 1 108 ? -16.907 17.910 22.933 1.00 71.88 108 TYR A CA 1
ATOM 866 C C . TYR A 1 108 ? -17.390 16.501 22.581 1.00 71.88 108 TYR A C 1
ATOM 868 O O . TYR A 1 108 ? -17.748 15.751 23.486 1.00 71.88 108 TYR A O 1
ATOM 876 N N . HIS A 1 109 ? -17.404 16.127 21.298 1.00 72.44 109 HIS A N 1
ATOM 877 C CA . HIS A 1 109 ? -17.837 14.790 20.883 1.00 72.44 109 HIS A CA 1
ATOM 878 C C . HIS A 1 109 ? -16.861 13.710 21.328 1.00 72.44 109 HIS A C 1
ATOM 880 O O . HIS A 1 109 ? -17.305 12.698 21.872 1.00 72.44 109 HIS A O 1
ATOM 886 N N . ASP A 1 110 ? -15.559 13.930 21.145 1.00 78.12 110 ASP A N 1
ATOM 887 C CA . ASP A 1 110 ? -14.535 12.998 21.618 1.00 78.12 110 ASP A CA 1
ATOM 888 C C . ASP A 1 110 ? -14.617 12.838 23.142 1.00 78.12 110 ASP A C 1
ATOM 890 O O . ASP A 1 110 ? -14.684 11.715 23.630 1.00 78.12 110 ASP A O 1
ATOM 894 N N . GLU A 1 111 ? -14.739 13.938 23.892 1.00 81.81 111 GLU A N 1
ATOM 895 C CA . GLU A 1 111 ? -14.812 13.917 25.360 1.00 81.81 111 GLU A CA 1
ATOM 896 C C . GLU A 1 111 ? -16.088 13.219 25.879 1.00 81.81 111 GLU A C 1
ATOM 898 O O . GLU A 1 111 ? -16.031 12.420 26.816 1.00 81.81 111 GLU A O 1
ATOM 903 N N . ILE A 1 112 ? -17.245 13.452 25.243 1.00 80.81 112 ILE A N 1
ATOM 904 C CA . ILE A 1 112 ? -18.497 12.732 25.542 1.00 80.81 112 ILE A CA 1
ATOM 905 C C . ILE A 1 112 ? -18.346 11.238 25.252 1.00 80.81 112 ILE A C 1
ATOM 907 O O . ILE A 1 112 ? -18.733 10.407 26.073 1.00 80.81 112 ILE A O 1
ATOM 911 N N . THR A 1 113 ? -17.798 10.902 24.085 1.00 82.56 113 THR A N 1
ATOM 912 C CA . THR A 1 113 ? -17.616 9.521 23.623 1.00 82.56 113 THR A CA 1
ATOM 913 C C . THR A 1 113 ? -16.688 8.763 24.565 1.00 82.56 113 THR A C 1
ATOM 915 O O . THR A 1 113 ? -17.033 7.687 25.048 1.00 82.56 113 THR A O 1
ATOM 918 N N . GLU A 1 114 ? -15.544 9.359 24.896 1.00 84.38 114 GLU A N 1
ATOM 919 C CA . GLU A 1 114 ? -14.571 8.802 25.829 1.00 84.38 114 GLU A CA 1
ATOM 920 C C . GLU A 1 114 ? -15.173 8.608 27.216 1.00 84.38 114 GLU A C 1
ATOM 922 O O . GLU A 1 114 ? -14.977 7.546 27.803 1.00 84.38 114 GLU A O 1
ATOM 927 N N . LYS A 1 115 ? -15.937 9.576 27.736 1.00 83.31 115 LYS A N 1
ATOM 928 C CA . LYS A 1 115 ? -16.570 9.466 29.058 1.00 83.31 115 LYS A CA 1
ATOM 929 C C . LYS A 1 115 ? -17.650 8.384 29.092 1.00 83.31 115 LYS A C 1
ATOM 931 O O . LYS A 1 115 ? -17.692 7.602 30.038 1.00 83.31 115 LYS A O 1
ATOM 936 N N . LEU A 1 116 ? -18.495 8.313 28.059 1.00 81.62 116 LEU A N 1
ATOM 937 C CA . LEU A 1 116 ? -19.543 7.294 27.940 1.00 81.62 116 LEU A CA 1
ATOM 938 C C . LEU A 1 116 ? -18.959 5.885 27.862 1.00 81.62 116 LEU A C 1
ATOM 940 O O . LEU A 1 116 ? -19.448 4.981 28.537 1.00 81.62 116 LEU A O 1
ATOM 944 N N . PHE A 1 117 ? -17.935 5.695 27.031 1.00 83.56 117 PHE A N 1
ATOM 945 C CA . PHE A 1 117 ? -17.382 4.370 26.792 1.00 83.56 117 PHE A CA 1
ATOM 946 C C . PHE A 1 117 ? -16.390 3.952 27.863 1.00 83.56 117 PHE A C 1
ATOM 948 O O . PHE A 1 117 ? -16.506 2.834 28.336 1.00 83.56 117 PHE A O 1
ATOM 955 N N . SER A 1 118 ? -15.491 4.822 28.334 1.00 80.62 118 SER A N 1
ATOM 956 C CA . SER A 1 118 ? -14.485 4.442 29.347 1.00 80.62 118 SER A CA 1
ATOM 957 C C . SER A 1 118 ? -15.103 3.954 30.658 1.00 80.62 118 SER A C 1
ATOM 959 O O . SER A 1 118 ? -14.466 3.205 31.386 1.00 80.62 118 SER A O 1
ATOM 961 N N . PHE A 1 119 ? -16.327 4.378 30.981 1.00 72.25 119 PHE A N 1
ATOM 962 C CA . PHE A 1 119 ? -17.021 3.915 32.182 1.00 72.25 119 PHE A CA 1
ATOM 963 C C . PHE A 1 119 ? -17.589 2.496 32.040 1.00 72.25 119 PHE A C 1
ATOM 965 O O . PHE A 1 119 ? -17.668 1.764 33.020 1.00 72.25 119 PHE A O 1
ATOM 972 N N . GLN A 1 120 ? -18.000 2.116 30.830 1.00 70.19 120 GLN A N 1
ATOM 973 C CA . GLN A 1 120 ? -18.642 0.826 30.545 1.00 70.19 120 GLN A CA 1
ATOM 974 C C . GLN A 1 120 ? -17.670 -0.190 29.935 1.00 70.19 120 GLN A C 1
ATOM 976 O O . GLN A 1 120 ? -17.937 -1.389 29.939 1.00 70.19 120 GLN A O 1
ATOM 981 N N . ALA A 1 121 ? -16.569 0.290 29.363 1.00 76.56 121 ALA A N 1
ATOM 982 C CA . ALA A 1 121 ? -15.671 -0.508 28.562 1.00 76.56 121 ALA A CA 1
ATOM 983 C C . ALA A 1 121 ? -14.781 -1.392 29.432 1.00 76.56 121 ALA A C 1
ATOM 985 O O . ALA A 1 121 ? -14.015 -0.909 30.266 1.00 76.56 121 ALA A O 1
ATOM 986 N N . GLN A 1 122 ? -14.829 -2.696 29.180 1.00 78.81 122 GLN A N 1
ATOM 987 C CA . GLN A 1 122 ? -13.848 -3.619 29.735 1.00 78.81 122 GLN A CA 1
ATOM 988 C C . GLN A 1 122 ? -12.548 -3.540 28.931 1.00 78.81 122 GLN A C 1
ATOM 990 O O . GLN A 1 122 ? -12.553 -3.373 27.706 1.00 78.81 122 GLN A O 1
ATOM 995 N N . GLN A 1 123 ? -11.417 -3.693 29.619 1.00 75.38 123 GLN A N 1
ATOM 996 C CA . GLN A 1 123 ? -10.138 -3.871 28.940 1.00 75.38 123 GLN A CA 1
ATOM 997 C C . GLN A 1 123 ? -10.143 -5.212 28.211 1.00 75.38 123 GLN A C 1
ATOM 999 O O . GLN A 1 123 ? -10.327 -6.264 28.823 1.00 75.38 123 GLN A O 1
ATOM 1004 N N . THR A 1 124 ? -9.929 -5.174 26.898 1.00 79.75 124 THR A N 1
ATOM 1005 C CA . THR A 1 124 ? -9.868 -6.380 26.071 1.00 79.75 124 THR A CA 1
ATOM 1006 C C . THR A 1 124 ? -8.432 -6.645 25.650 1.00 79.75 124 THR A C 1
ATOM 1008 O O . THR A 1 124 ? -7.840 -5.875 24.897 1.00 79.75 124 THR A O 1
ATOM 1011 N N . LEU A 1 125 ? -7.869 -7.764 26.111 1.00 86.00 125 LEU A N 1
ATOM 1012 C CA . LEU A 1 125 ? -6.521 -8.190 25.717 1.00 86.00 125 LEU A CA 1
ATOM 1013 C C . LEU A 1 125 ? -6.488 -8.808 24.313 1.00 86.00 125 LEU A C 1
ATOM 1015 O O . LEU A 1 125 ? -5.461 -8.758 23.643 1.00 86.00 125 LEU A O 1
ATOM 1019 N N . CYS A 1 126 ? -7.594 -9.395 23.852 1.00 91.50 126 CYS A N 1
ATOM 1020 C CA . CYS A 1 126 ? -7.670 -10.036 22.543 1.00 91.50 126 CYS A CA 1
ATOM 1021 C C . CYS A 1 126 ? -9.061 -9.866 21.929 1.00 91.50 126 CYS A C 1
ATOM 1023 O O . CYS A 1 126 ? -10.055 -10.233 22.552 1.00 91.50 126 CYS A O 1
ATOM 1025 N N . LEU A 1 127 ? -9.122 -9.359 20.700 1.00 92.25 127 LEU A N 1
ATOM 1026 C CA . LEU A 1 127 ? -10.344 -9.190 19.924 1.00 92.25 127 LEU A CA 1
ATOM 1027 C C . LEU A 1 127 ? -10.199 -9.907 18.587 1.00 92.25 127 LEU A C 1
ATOM 1029 O O . LEU A 1 127 ? -9.411 -9.490 17.746 1.00 92.25 127 LEU A O 1
ATOM 1033 N N . GLU A 1 128 ? -10.986 -10.947 18.351 1.00 91.81 128 GLU A N 1
ATOM 1034 C CA . GLU A 1 128 ? -11.071 -11.543 17.021 1.00 91.81 128 GLU A CA 1
ATOM 1035 C C . GLU A 1 128 ? -12.229 -10.925 16.243 1.00 91.81 128 GLU A C 1
ATOM 1037 O O . GLU A 1 128 ? -13.380 -10.983 16.679 1.00 91.81 128 GLU A O 1
ATOM 1042 N N . ILE A 1 129 ? -11.930 -10.324 15.089 1.00 89.44 129 ILE A N 1
ATOM 1043 C CA . ILE A 1 129 ? -12.962 -9.724 14.245 1.00 89.44 129 ILE A CA 1
ATOM 1044 C C . ILE A 1 129 ? -13.618 -10.835 13.429 1.00 89.44 129 ILE A C 1
ATOM 1046 O O . ILE A 1 129 ? -12.996 -11.419 12.543 1.00 89.44 129 ILE A O 1
ATOM 1050 N N . ARG A 1 130 ? -14.892 -11.104 13.723 1.00 86.00 130 ARG A N 1
ATOM 1051 C CA . ARG A 1 130 ? -15.732 -12.069 13.006 1.00 86.00 130 ARG A CA 1
ATOM 1052 C C . ARG A 1 130 ? -17.108 -11.467 12.714 1.00 86.00 130 ARG A C 1
ATOM 1054 O O . ARG A 1 130 ? -17.581 -10.665 13.523 1.00 86.00 130 ARG A O 1
ATOM 1061 N N . PRO A 1 131 ? -17.758 -11.849 11.602 1.00 78.62 131 PRO A N 1
ATOM 1062 C CA . PRO A 1 131 ? -19.141 -11.467 11.336 1.00 78.62 131 PRO A CA 1
ATOM 1063 C C . PRO A 1 131 ? -20.046 -11.796 12.522 1.00 78.62 131 PRO A C 1
ATOM 1065 O O . PRO A 1 131 ? -19.833 -12.790 13.219 1.00 78.62 131 PRO A O 1
ATOM 1068 N N . ASP A 1 132 ? -21.031 -10.934 12.763 1.00 78.25 132 ASP A N 1
ATOM 1069 C CA . ASP A 1 132 ? -22.027 -11.092 13.832 1.00 78.25 132 ASP A CA 1
ATOM 1070 C C . ASP A 1 132 ? -21.451 -11.294 15.251 1.00 78.25 132 ASP A C 1
ATOM 1072 O O . ASP A 1 132 ? -22.113 -11.855 16.135 1.00 78.25 132 ASP A O 1
ATOM 1076 N N . MET A 1 133 ? -20.229 -10.808 15.510 1.00 83.44 133 MET A N 1
ATOM 1077 C CA . MET A 1 133 ? -19.632 -10.877 16.843 1.00 83.44 133 MET A CA 1
ATOM 1078 C C . MET A 1 133 ? -20.525 -10.197 17.891 1.00 83.44 133 MET A C 1
ATOM 1080 O O . MET A 1 133 ? -21.099 -9.123 17.677 1.00 83.44 133 MET A O 1
ATOM 1084 N N . LYS A 1 134 ? -20.642 -10.836 19.055 1.00 83.31 134 LYS A N 1
ATOM 1085 C CA . LYS A 1 134 ? -21.339 -10.290 20.220 1.00 83.31 134 LYS A CA 1
ATOM 1086 C C . LYS A 1 134 ? -20.294 -9.897 21.245 1.00 83.31 134 LYS A C 1
ATOM 1088 O O . LYS A 1 134 ? -19.598 -10.763 21.765 1.00 83.31 134 LYS A O 1
ATOM 1093 N N . ILE A 1 135 ? -20.189 -8.602 21.507 1.00 83.56 135 ILE A N 1
ATOM 1094 C CA . ILE A 1 135 ? -19.254 -8.057 22.483 1.00 83.56 135 ILE A CA 1
ATOM 1095 C C . ILE A 1 135 ? -19.959 -7.016 23.347 1.00 83.56 135 ILE A C 1
ATOM 1097 O O . ILE A 1 135 ? -20.862 -6.314 22.882 1.00 83.56 135 ILE A O 1
ATOM 1101 N N . GLU A 1 136 ? -19.552 -6.937 24.608 1.00 85.56 136 GLU A N 1
ATOM 1102 C CA . GLU A 1 136 ? -19.830 -5.775 25.448 1.00 85.56 136 GLU A CA 1
ATOM 1103 C C . GLU A 1 136 ? -18.976 -4.587 24.984 1.00 85.56 136 GLU A C 1
ATOM 1105 O O . GLU A 1 136 ? -18.083 -4.734 24.148 1.00 85.56 136 GLU A O 1
ATOM 1110 N N . ALA A 1 137 ? -19.258 -3.381 25.477 1.00 86.56 137 ALA A N 1
ATOM 1111 C CA . ALA A 1 137 ? -18.375 -2.259 25.185 1.00 86.56 137 ALA A CA 1
ATOM 1112 C C . ALA A 1 137 ? -16.953 -2.594 25.667 1.00 86.56 137 ALA A C 1
ATOM 1114 O O . ALA A 1 137 ? -16.764 -3.064 26.790 1.00 86.56 137 ALA A O 1
ATOM 1115 N N . ALA A 1 138 ? -15.958 -2.359 24.819 1.00 89.62 138 ALA A N 1
ATOM 1116 C CA . ALA A 1 138 ? -14.566 -2.645 25.131 1.00 89.62 138 ALA A CA 1
ATOM 1117 C C . ALA A 1 138 ? -13.644 -1.542 24.619 1.00 89.62 138 ALA A C 1
ATOM 1119 O O . ALA A 1 138 ? -13.858 -0.989 23.538 1.00 89.62 138 ALA A O 1
ATOM 1120 N N . GLU A 1 139 ? -12.609 -1.244 25.401 1.00 91.69 139 GLU A N 1
ATOM 1121 C CA . GLU A 1 139 ? -11.547 -0.314 25.028 1.00 91.69 139 GLU A CA 1
ATOM 1122 C C . GLU A 1 139 ? -10.436 -1.107 24.336 1.00 91.69 139 GLU A C 1
ATOM 1124 O O . GLU A 1 139 ? -10.025 -2.174 24.803 1.00 91.69 139 GLU A O 1
ATOM 1129 N N . LEU A 1 140 ? -9.983 -0.589 23.197 1.00 92.19 140 LEU A N 1
ATOM 1130 C CA . LEU A 1 140 ? -8.872 -1.121 22.425 1.00 92.19 140 LEU A CA 1
ATOM 1131 C C . LEU A 1 140 ? -7.645 -0.268 22.728 1.00 92.19 140 LEU A C 1
ATOM 1133 O O . LEU A 1 140 ? -7.621 0.935 22.452 1.00 92.19 140 LEU A O 1
ATOM 1137 N N . THR A 1 141 ? -6.629 -0.899 23.297 1.00 91.94 141 THR A N 1
ATOM 1138 C CA . THR A 1 141 ? -5.358 -0.264 23.634 1.00 91.94 141 THR A CA 1
ATOM 1139 C C . THR A 1 141 ? -4.245 -0.825 22.760 1.00 91.94 141 THR A C 1
ATOM 1141 O O . THR A 1 141 ? -4.448 -1.752 21.969 1.00 91.94 141 THR A O 1
ATOM 1144 N N . ARG A 1 142 ? -3.030 -0.293 22.923 1.00 89.81 142 ARG A N 1
ATOM 1145 C CA . ARG A 1 142 ? -1.860 -0.815 22.211 1.00 89.81 142 ARG A CA 1
ATOM 1146 C C . ARG A 1 142 ? -1.606 -2.279 22.577 1.00 89.81 142 ARG A C 1
ATOM 1148 O O . ARG A 1 142 ? -1.205 -3.050 21.715 1.00 89.81 142 ARG A O 1
ATOM 1155 N N . GLU A 1 143 ? -1.892 -2.678 23.810 1.00 90.62 143 GLU A N 1
ATOM 1156 C CA . GLU A 1 143 ? -1.756 -4.051 24.303 1.00 90.62 143 GLU A CA 1
ATOM 1157 C C . GLU A 1 143 ? -2.848 -4.987 23.767 1.00 90.62 143 GLU A C 1
ATOM 1159 O O . GLU A 1 143 ? -2.685 -6.207 23.814 1.00 90.62 143 GLU A O 1
ATOM 1164 N N . THR A 1 144 ? -3.953 -4.444 23.245 1.00 94.38 144 THR A N 1
ATOM 1165 C CA . THR A 1 144 ? -5.005 -5.254 22.637 1.00 94.38 144 THR A CA 1
ATOM 1166 C C . THR A 1 144 ? -4.485 -5.920 21.372 1.00 94.38 144 THR A C 1
ATOM 1168 O O . THR A 1 144 ? -4.055 -5.263 20.422 1.00 94.38 144 THR A O 1
ATOM 1171 N N . ARG A 1 145 ? -4.597 -7.245 21.329 1.00 95.31 145 ARG A N 1
ATOM 1172 C CA . ARG A 1 145 ? -4.330 -8.035 20.133 1.00 95.31 145 ARG A CA 1
ATOM 1173 C C . ARG A 1 145 ? -5.597 -8.207 19.304 1.00 95.31 145 ARG A C 1
ATOM 1175 O O . ARG A 1 145 ? -6.533 -8.872 19.736 1.00 95.31 145 ARG A O 1
ATOM 1182 N N . VAL A 1 146 ? -5.626 -7.641 18.108 1.00 95.38 146 VAL A N 1
ATOM 1183 C CA . VAL A 1 146 ? -6.720 -7.778 17.147 1.00 95.38 146 VAL A CA 1
ATOM 1184 C C . VAL A 1 146 ? -6.384 -8.874 16.143 1.00 95.38 146 VAL A C 1
ATOM 1186 O O . VAL A 1 146 ? -5.410 -8.762 15.410 1.00 95.38 146 VAL A O 1
ATOM 1189 N N . VAL A 1 147 ? -7.195 -9.926 16.092 1.00 94.75 147 VAL A N 1
ATOM 1190 C CA . VAL A 1 147 ? -7.007 -11.062 15.186 1.00 94.75 147 VAL A CA 1
ATOM 1191 C C . VAL A 1 147 ? -7.934 -10.920 13.980 1.00 94.75 147 VAL A C 1
ATOM 1193 O O . VAL A 1 147 ? -9.153 -10.812 14.130 1.00 94.75 147 VAL A O 1
ATOM 1196 N N . LEU A 1 148 ? -7.351 -10.934 12.782 1.00 93.69 148 LEU A N 1
ATOM 1197 C CA . LEU A 1 148 ? -8.049 -10.956 11.498 1.00 93.69 148 LEU A CA 1
ATOM 1198 C C . LEU A 1 148 ? -7.886 -12.345 10.881 1.00 93.69 148 LEU A C 1
ATOM 1200 O O . LEU A 1 148 ? -6.770 -12.721 10.523 1.00 93.69 148 LEU A O 1
ATOM 1204 N N . ARG A 1 149 ? -8.982 -13.100 10.749 1.00 91.88 149 ARG A N 1
ATOM 1205 C CA . ARG A 1 149 ? -8.963 -14.440 10.151 1.00 91.88 149 ARG A CA 1
ATOM 1206 C C . ARG A 1 149 ? -9.885 -14.517 8.947 1.00 91.88 149 ARG A C 1
ATOM 1208 O O . ARG A 1 149 ? -11.097 -14.433 9.118 1.00 91.88 149 ARG A O 1
ATOM 1215 N N . ASN A 1 150 ? -9.313 -14.690 7.754 1.00 89.75 150 ASN A N 1
ATOM 1216 C CA . ASN A 1 150 ? -10.060 -14.857 6.503 1.00 89.75 150 ASN A CA 1
ATOM 1217 C C . ASN A 1 150 ? -11.174 -13.800 6.337 1.00 89.75 150 ASN A C 1
ATOM 1219 O O . ASN A 1 150 ? -12.342 -14.116 6.101 1.00 89.75 150 ASN A O 1
ATOM 1223 N N . ILE A 1 151 ? -10.813 -12.531 6.538 1.00 89.12 151 ILE A N 1
ATOM 1224 C CA . ILE A 1 151 ? -11.753 -11.409 6.551 1.00 89.12 151 ILE A CA 1
ATOM 1225 C C . ILE A 1 151 ? -11.321 -10.330 5.566 1.00 89.12 151 ILE A C 1
ATOM 1227 O O . ILE A 1 151 ? -10.134 -10.049 5.379 1.00 89.12 151 ILE A O 1
ATOM 1231 N N . SER A 1 152 ? -12.304 -9.676 4.965 1.00 89.00 152 SER A N 1
ATOM 1232 C CA . SER A 1 152 ? -12.091 -8.453 4.206 1.00 89.00 152 SER A CA 1
ATOM 1233 C C . SER A 1 152 ? -12.302 -7.251 5.093 1.00 89.00 152 SER A C 1
ATOM 1235 O O . SER A 1 152 ? -13.328 -7.172 5.756 1.00 89.00 152 SER A O 1
ATOM 1237 N N . ILE A 1 153 ? -11.396 -6.284 5.058 1.00 89.19 153 ILE A N 1
ATOM 1238 C CA . ILE A 1 153 ? -11.430 -5.089 5.896 1.00 89.19 153 ILE A CA 1
ATOM 1239 C C . ILE A 1 153 ? -11.156 -3.839 5.058 1.00 89.19 153 ILE A C 1
ATOM 1241 O O . ILE A 1 153 ? -10.354 -3.854 4.126 1.00 89.19 153 ILE A O 1
ATOM 1245 N N . SER A 1 154 ? -11.851 -2.744 5.356 1.00 88.00 154 SER A N 1
ATOM 1246 C CA . SER A 1 154 ? -11.620 -1.487 4.651 1.00 88.00 154 SER A CA 1
ATOM 1247 C C . SER A 1 154 ? -10.237 -0.937 4.999 1.00 88.00 154 SER A C 1
ATOM 1249 O O . SER A 1 154 ? -9.865 -0.966 6.174 1.00 88.00 154 SER A O 1
ATOM 1251 N N . ASP A 1 155 ? -9.532 -0.381 4.016 1.00 85.25 155 ASP A N 1
ATOM 1252 C CA . ASP A 1 155 ? -8.217 0.256 4.154 1.00 85.25 155 ASP A CA 1
ATOM 1253 C C . ASP A 1 155 ? -8.128 1.169 5.389 1.00 85.25 155 ASP A C 1
ATOM 1255 O O . ASP A 1 155 ? -7.267 0.975 6.241 1.00 85.25 155 ASP A O 1
ATOM 1259 N N . LYS A 1 156 ? -9.081 2.085 5.577 1.00 87.12 156 LYS A N 1
ATOM 1260 C CA . LYS A 1 156 ? -9.097 3.010 6.718 1.00 87.12 156 LYS A CA 1
ATOM 1261 C C . LYS A 1 156 ? -9.231 2.311 8.069 1.00 87.12 156 LYS A C 1
ATOM 1263 O O . LYS A 1 156 ? -8.521 2.672 9.002 1.00 87.12 156 LYS A O 1
ATOM 1268 N N . LEU A 1 157 ? -10.132 1.331 8.197 1.00 90.00 157 LEU A N 1
ATOM 1269 C CA . LEU A 1 157 ? -10.285 0.598 9.460 1.00 90.00 157 LEU A CA 1
ATOM 1270 C C . LEU A 1 157 ? -9.025 -0.219 9.760 1.00 90.00 157 LEU A C 1
ATOM 1272 O O . LEU A 1 157 ? -8.563 -0.219 10.896 1.00 90.00 157 LEU A O 1
ATOM 1276 N N . PHE A 1 158 ? -8.446 -0.859 8.741 1.00 91.25 158 PHE A N 1
ATOM 1277 C CA . PHE A 1 158 ? -7.199 -1.602 8.877 1.00 91.25 158 PHE A CA 1
ATOM 1278 C C . PHE A 1 158 ? -6.071 -0.713 9.408 1.00 91.25 158 PHE A C 1
ATOM 1280 O O . PHE A 1 158 ? -5.484 -1.040 10.434 1.00 91.25 158 PHE A O 1
ATOM 1287 N N . LEU A 1 159 ? -5.817 0.443 8.785 1.00 90.00 159 LEU A N 1
ATOM 1288 C CA . LEU A 1 159 ? -4.736 1.345 9.203 1.00 90.00 159 LEU A CA 1
ATOM 1289 C C . LEU A 1 159 ? -4.946 1.892 10.620 1.00 90.00 159 LEU A C 1
ATOM 1291 O O . LEU A 1 159 ? -3.989 2.020 11.377 1.00 90.00 159 LEU A O 1
ATOM 1295 N N . VAL A 1 160 ? -6.191 2.172 11.013 1.00 90.62 160 VAL A N 1
ATOM 1296 C CA . VAL A 1 160 ? -6.468 2.639 12.377 1.00 90.62 160 VAL A CA 1
ATOM 1297 C C . VAL A 1 160 ? -6.302 1.534 13.416 1.00 90.62 160 VAL A C 1
ATOM 1299 O O . VAL A 1 160 ? -5.732 1.786 14.475 1.00 90.62 160 VAL A O 1
ATOM 1302 N N . LEU A 1 161 ? -6.711 0.297 13.125 1.00 93.50 161 LEU A N 1
ATOM 1303 C CA . LEU A 1 161 ? -6.404 -0.831 14.011 1.00 93.50 161 LEU A CA 1
ATOM 1304 C C . LEU A 1 161 ? -4.888 -1.028 14.133 1.00 93.50 161 LEU A C 1
ATOM 1306 O O . LEU A 1 161 ? -4.377 -1.184 15.240 1.00 93.50 161 LEU A O 1
ATOM 1310 N N . MET A 1 162 ? -4.163 -0.931 13.020 1.00 92.69 162 MET A N 1
ATOM 1311 C CA . MET A 1 162 ? -2.702 -1.016 12.972 1.00 92.69 162 MET A CA 1
ATOM 1312 C C . MET A 1 162 ? -1.996 0.077 13.780 1.00 92.69 162 MET A C 1
ATOM 1314 O O . MET A 1 162 ? -0.893 -0.157 14.263 1.00 92.69 162 MET A O 1
ATOM 1318 N N . SER A 1 163 ? -2.600 1.257 13.932 1.00 91.62 163 SER A N 1
ATOM 1319 C CA . SER A 1 163 ? -2.013 2.363 14.701 1.00 91.62 163 SER A CA 1
ATOM 1320 C C . SER A 1 163 ? -2.354 2.305 16.191 1.00 91.62 163 SER A C 1
ATOM 1322 O O . SER A 1 163 ? -1.609 2.821 17.025 1.00 91.62 163 SER A O 1
ATOM 1324 N N . ARG A 1 164 ? -3.472 1.661 16.547 1.00 92.06 164 ARG A N 1
ATOM 1325 C CA . ARG A 1 164 ? -4.015 1.666 17.914 1.00 92.06 164 ARG A CA 1
ATOM 1326 C C . ARG A 1 164 ? -3.875 0.347 18.660 1.00 92.06 164 ARG A C 1
ATOM 1328 O O . ARG A 1 164 ? -4.029 0.353 19.874 1.00 92.06 164 ARG A O 1
ATOM 1335 N N . THR A 1 165 ? -3.568 -0.749 17.971 1.00 94.31 165 THR A N 1
ATOM 1336 C CA . THR A 1 165 ? -3.552 -2.112 18.530 1.00 94.31 165 THR A CA 1
ATOM 1337 C C . THR A 1 165 ? -2.365 -2.924 17.997 1.00 94.31 165 THR A C 1
ATOM 1339 O O . THR A 1 165 ? -1.538 -2.410 17.235 1.00 94.31 165 THR A O 1
ATOM 1342 N N . THR A 1 166 ? -2.244 -4.188 18.403 1.00 95.00 166 THR A N 1
ATOM 1343 C CA . THR A 1 166 ? -1.418 -5.184 17.704 1.00 95.00 166 THR A CA 1
ATOM 1344 C C . THR A 1 166 ? -2.307 -6.023 16.795 1.00 95.00 166 THR A C 1
ATOM 1346 O O . THR A 1 166 ? -3.186 -6.720 17.287 1.00 95.00 166 THR A O 1
ATOM 1349 N N . VAL A 1 167 ? -2.083 -5.988 15.484 1.00 95.31 167 VAL A N 1
ATOM 1350 C CA . VAL A 1 167 ? -2.895 -6.712 14.500 1.00 95.31 167 VAL A CA 1
ATOM 1351 C C . VAL A 1 167 ? -2.194 -8.004 14.089 1.00 95.31 167 VAL A C 1
ATOM 1353 O O . VAL A 1 167 ? -1.104 -7.987 13.522 1.00 95.31 167 VAL A O 1
ATOM 1356 N N . GLU A 1 168 ? -2.846 -9.134 14.342 1.00 94.88 168 GLU A N 1
ATOM 1357 C CA . GLU A 1 168 ? -2.411 -10.469 13.941 1.00 94.88 168 GLU A CA 1
ATOM 1358 C C . GLU A 1 168 ? -3.300 -10.972 12.796 1.00 94.88 168 GLU A C 1
ATOM 1360 O O . GLU A 1 168 ? -4.519 -11.052 12.940 1.00 94.88 168 GLU A O 1
ATOM 1365 N N . ILE A 1 169 ? -2.704 -11.321 11.653 1.00 93.19 169 ILE A N 1
ATOM 1366 C CA . ILE A 1 169 ? -3.444 -11.852 10.500 1.00 93.19 169 ILE A CA 1
ATOM 1367 C C . ILE A 1 169 ? -3.209 -13.357 10.402 1.00 93.19 169 ILE A C 1
ATOM 1369 O O . ILE A 1 169 ? -2.078 -13.808 10.227 1.00 93.19 169 ILE A O 1
ATOM 1373 N N . GLN A 1 170 ? -4.291 -14.126 10.483 1.00 90.62 170 GLN A N 1
ATOM 1374 C CA . GLN A 1 170 ? -4.301 -15.583 10.408 1.00 90.62 170 GLN A CA 1
ATOM 1375 C C . GLN A 1 170 ? -5.054 -16.008 9.144 1.00 90.62 170 GLN A C 1
ATOM 1377 O O . GLN A 1 170 ? -6.103 -15.459 8.838 1.00 90.62 170 GLN A O 1
ATOM 1382 N N . GLU A 1 171 ? -4.522 -16.962 8.376 1.00 86.38 171 GLU A N 1
ATOM 1383 C CA . GLU A 1 171 ? -5.148 -17.461 7.127 1.00 86.38 171 GLU A CA 1
ATOM 1384 C C . GLU A 1 171 ? -5.372 -16.401 6.021 1.00 86.38 171 GLU A C 1
ATOM 1386 O O . GLU A 1 171 ? -5.950 -16.701 4.980 1.00 86.38 171 GLU A O 1
ATOM 1391 N N . GLY A 1 172 ? -4.853 -15.185 6.211 1.00 88.12 172 GLY A N 1
ATOM 1392 C CA . GLY A 1 172 ? -4.937 -14.072 5.270 1.00 88.12 172 GLY A CA 1
ATOM 1393 C C . GLY A 1 172 ? -6.090 -13.103 5.547 1.00 88.12 172 GLY A C 1
ATOM 1394 O O . GLY A 1 172 ? -7.065 -13.412 6.230 1.00 88.12 172 GLY A O 1
ATOM 1395 N N . ALA A 1 173 ? -5.965 -11.895 5.003 1.00 90.88 173 ALA A N 1
ATOM 1396 C CA . ALA A 1 173 ? -7.007 -10.867 5.006 1.00 90.88 173 ALA A CA 1
ATOM 1397 C C . ALA A 1 173 ? -6.980 -10.106 3.678 1.00 90.88 173 ALA A C 1
ATOM 1399 O O . ALA A 1 173 ? -5.944 -10.085 3.019 1.00 90.88 173 ALA A O 1
ATOM 1400 N N . SER A 1 174 ? -8.080 -9.460 3.285 1.00 88.62 174 SER A N 1
ATOM 1401 C CA . SER A 1 174 ? -8.097 -8.612 2.084 1.00 88.62 174 SER A CA 1
ATOM 1402 C C . SER A 1 174 ? -8.508 -7.178 2.363 1.00 88.62 174 SER A C 1
ATOM 1404 O O . SER A 1 174 ? -9.418 -6.924 3.148 1.00 88.62 174 SER A O 1
ATOM 1406 N N . LEU A 1 175 ? -7.851 -6.234 1.690 1.00 86.38 175 LEU A N 1
ATOM 1407 C CA . LEU A 1 175 ? -8.115 -4.803 1.837 1.00 86.38 175 LEU A CA 1
ATOM 1408 C C . LEU A 1 175 ? -9.050 -4.307 0.742 1.00 86.38 175 LEU A C 1
ATOM 1410 O O . LEU A 1 175 ? -8.877 -4.661 -0.417 1.00 86.38 175 LEU A O 1
ATOM 1414 N N . PHE A 1 176 ? -10.000 -3.439 1.078 1.00 82.38 176 PHE A N 1
ATOM 1415 C CA . PHE A 1 176 ? -10.831 -2.748 0.088 1.00 82.38 176 PHE A CA 1
ATOM 1416 C C . PHE A 1 176 ? -10.987 -1.264 0.423 1.00 82.38 176 PHE A C 1
ATOM 1418 O O . PHE A 1 176 ? -10.826 -0.858 1.571 1.00 82.38 176 PHE A O 1
ATOM 1425 N N . LYS A 1 177 ? -11.334 -0.442 -0.570 1.00 83.25 177 LYS A N 1
ATOM 1426 C CA . LYS A 1 177 ? -11.513 1.000 -0.370 1.00 83.25 177 LYS A CA 1
ATOM 1427 C C . LYS A 1 177 ? -12.653 1.300 0.605 1.00 83.25 177 LYS A C 1
ATOM 1429 O O . LYS A 1 177 ? -13.789 0.862 0.404 1.00 83.25 177 LYS A O 1
ATOM 1434 N N . HIS A 1 178 ? -12.385 2.104 1.629 1.00 82.94 178 HIS A N 1
ATOM 1435 C CA . HIS A 1 178 ? -13.422 2.561 2.544 1.00 82.94 178 HIS A CA 1
ATOM 1436 C C . HIS A 1 178 ? -14.424 3.504 1.857 1.00 82.94 178 HIS A C 1
ATOM 1438 O O . HIS A 1 178 ? -14.054 4.493 1.221 1.00 82.94 178 HIS A O 1
ATOM 1444 N N . HIS A 1 179 ? -15.716 3.250 2.075 1.00 80.62 179 HIS A N 1
ATOM 1445 C CA . HIS A 1 179 ? -16.809 4.129 1.667 1.00 80.62 179 HIS A CA 1
ATOM 1446 C C . HIS A 1 179 ? -17.679 4.472 2.875 1.00 80.62 179 HIS A C 1
ATOM 1448 O O . HIS A 1 179 ? -18.211 3.576 3.537 1.00 80.62 179 HIS A O 1
ATOM 1454 N N . ASN A 1 180 ? -17.873 5.769 3.120 1.00 75.38 180 ASN A N 1
ATOM 1455 C CA . ASN A 1 180 ? -18.672 6.251 4.242 1.00 75.38 180 ASN A CA 1
ATOM 1456 C C . ASN A 1 180 ? -20.071 5.614 4.236 1.00 75.38 180 ASN A C 1
ATOM 1458 O O . ASN A 1 180 ? -20.765 5.593 3.219 1.00 75.38 180 ASN A O 1
ATOM 1462 N N . GLY A 1 181 ? -20.485 5.092 5.391 1.00 70.12 181 GLY A N 1
ATOM 1463 C CA . GLY A 1 181 ? -21.796 4.471 5.577 1.00 70.12 181 GLY A CA 1
ATOM 1464 C C . GLY A 1 181 ? -21.911 3.010 5.126 1.00 70.12 181 GLY A C 1
ATOM 1465 O O . GLY A 1 181 ? -22.949 2.405 5.398 1.00 70.12 181 GLY A O 1
ATOM 1466 N N . ARG A 1 182 ? -20.878 2.421 4.504 1.00 76.19 182 ARG A N 1
ATOM 1467 C CA . ARG A 1 182 ? -20.838 0.985 4.173 1.00 76.19 182 ARG A CA 1
ATOM 1468 C C . ARG A 1 182 ? -20.234 0.152 5.308 1.00 76.19 182 ARG A C 1
ATOM 1470 O O . ARG A 1 182 ? -19.595 0.685 6.217 1.00 76.19 182 ARG A O 1
ATOM 1477 N N . LYS A 1 183 ? -20.458 -1.166 5.256 1.00 81.12 183 LYS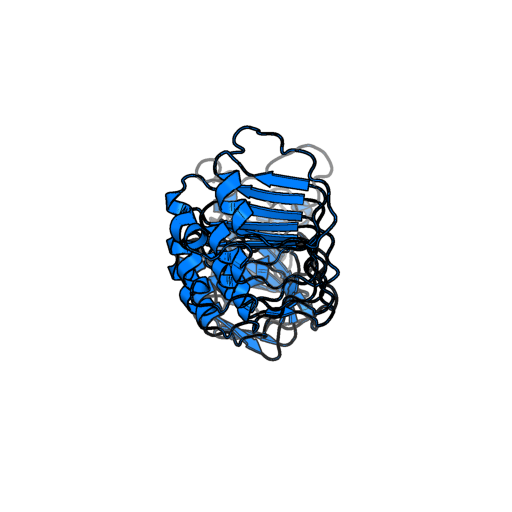 A N 1
ATOM 1478 C CA . LYS A 1 183 ? -19.790 -2.120 6.150 1.00 81.12 183 LYS A CA 1
ATOM 1479 C C . LYS A 1 183 ? -18.280 -2.056 5.925 1.00 81.12 183 LYS A C 1
ATOM 1481 O O . LYS A 1 183 ? -17.816 -1.957 4.790 1.00 81.12 183 LYS A O 1
ATOM 1486 N N . CYS A 1 184 ? -17.536 -2.079 7.022 1.00 86.12 184 CYS A N 1
ATOM 1487 C CA . CYS A 1 184 ? -16.085 -1.929 7.026 1.00 86.12 184 CYS A CA 1
ATOM 1488 C C . CYS A 1 184 ? -15.357 -3.268 7.089 1.00 86.12 184 CYS A C 1
ATOM 1490 O O . CYS A 1 184 ? -14.164 -3.289 6.807 1.00 86.12 184 CYS A O 1
ATOM 1492 N N . CYS A 1 185 ? -16.066 -4.365 7.371 1.00 87.12 185 CYS A N 1
ATOM 1493 C CA . CYS A 1 185 ? -15.554 -5.709 7.149 1.00 87.12 185 CYS A CA 1
ATOM 1494 C C . CYS A 1 185 ? -16.619 -6.623 6.519 1.00 87.12 185 CYS A C 1
ATOM 1496 O O . CYS A 1 185 ? -17.818 -6.357 6.634 1.00 87.12 185 CYS A O 1
ATOM 1498 N N . HIS A 1 186 ? -16.167 -7.684 5.852 1.00 84.50 186 HIS A N 1
ATOM 1499 C CA . HIS A 1 186 ? -16.996 -8.731 5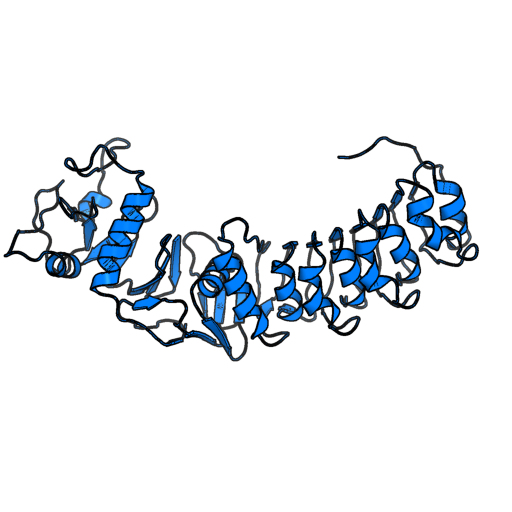.250 1.00 84.50 186 HIS A CA 1
ATOM 1500 C C . HIS A 1 186 ? -16.359 -10.097 5.510 1.00 84.50 186 HIS A C 1
ATOM 1502 O O . HIS A 1 186 ? -15.132 -10.197 5.531 1.00 84.50 186 HIS A O 1
ATOM 1508 N N . GLU A 1 187 ? -17.184 -11.129 5.682 1.00 83.88 187 GLU A N 1
ATOM 1509 C CA . GLU A 1 187 ? -16.700 -12.507 5.769 1.00 83.88 187 GLU A CA 1
ATOM 1510 C C . GLU A 1 187 ? -16.008 -12.936 4.474 1.00 83.88 187 GLU A C 1
ATOM 1512 O O . GLU A 1 187 ? -16.482 -12.625 3.376 1.00 83.88 187 GLU A O 1
ATOM 1517 N N . GLY A 1 188 ? -14.906 -13.670 4.613 1.00 82.81 188 GLY A N 1
ATOM 1518 C CA . GLY A 1 188 ? -14.124 -14.161 3.493 1.00 82.81 188 GLY A CA 1
ATOM 1519 C C . GLY A 1 188 ? -13.270 -13.082 2.836 1.00 82.81 188 GLY A C 1
ATOM 1520 O O . GLY A 1 188 ? -13.300 -11.896 3.181 1.00 82.81 188 GLY A O 1
ATOM 1521 N N . LEU A 1 189 ? -12.486 -13.517 1.856 1.00 78.00 189 LEU A N 1
ATOM 1522 C CA . LEU A 1 189 ? -11.658 -12.641 1.038 1.00 78.00 189 LEU A CA 1
ATOM 1523 C C . LEU A 1 189 ? -12.472 -12.167 -0.163 1.00 78.00 189 LEU A C 1
ATOM 1525 O O . LEU A 1 189 ? -12.908 -12.967 -0.992 1.00 78.00 189 LEU A O 1
ATOM 1529 N N . VAL A 1 190 ? -12.695 -10.859 -0.257 1.00 68.75 190 VAL A N 1
ATOM 1530 C CA . VAL A 1 190 ? -13.488 -10.265 -1.332 1.00 68.75 190 VAL A CA 1
ATOM 1531 C C . VAL A 1 190 ? -12.781 -10.502 -2.664 1.00 68.75 190 VAL A C 1
ATOM 1533 O O . VAL A 1 190 ? -11.611 -10.171 -2.852 1.00 68.75 190 VAL A O 1
ATOM 1536 N N . GLU A 1 191 ? -13.529 -11.036 -3.628 1.00 56.22 191 GLU A N 1
ATOM 1537 C CA . GLU A 1 191 ? -12.988 -11.396 -4.936 1.00 56.22 191 GLU A CA 1
ATOM 1538 C C . GLU A 1 191 ? -12.730 -10.205 -5.878 1.00 56.22 191 GLU A C 1
ATOM 1540 O O . GLU A 1 191 ? -12.147 -10.392 -6.945 1.00 56.22 191 GLU A O 1
ATOM 1545 N N . LYS A 1 192 ? -13.190 -8.995 -5.543 1.00 56.78 192 LYS A N 1
ATOM 1546 C CA . LYS A 1 192 ? -12.986 -7.778 -6.347 1.00 56.78 192 LYS A CA 1
ATOM 1547 C C . LYS A 1 192 ? -12.830 -6.545 -5.457 1.00 56.78 192 LYS A C 1
ATOM 1549 O O . LYS A 1 192 ? -13.800 -6.084 -4.857 1.00 56.78 192 LYS A O 1
ATOM 1554 N N . THR A 1 193 ? -11.643 -5.954 -5.431 1.00 56.66 193 THR A N 1
ATOM 1555 C CA . THR A 1 193 ? -11.383 -4.664 -4.784 1.00 56.66 193 THR A CA 1
ATOM 1556 C C . THR A 1 193 ? -11.662 -3.536 -5.768 1.00 56.66 193 THR A C 1
ATOM 1558 O O . THR A 1 193 ? -10.785 -3.080 -6.482 1.00 56.66 193 THR A O 1
ATOM 1561 N N . CYS A 1 194 ? -12.908 -3.079 -5.868 1.00 50.03 194 CYS A N 1
ATOM 1562 C CA . CYS A 1 194 ? -13.224 -1.983 -6.785 1.00 50.03 194 CYS A CA 1
ATOM 1563 C C . CYS A 1 194 ? -12.606 -0.658 -6.289 1.00 50.03 194 CYS A C 1
ATOM 1565 O O . CYS A 1 194 ? -13.033 -0.129 -5.262 1.00 50.03 194 CYS A O 1
ATOM 1567 N N . GLY A 1 195 ? -11.651 -0.104 -7.043 1.00 64.31 195 GLY A N 1
ATOM 1568 C CA . GLY A 1 195 ? -11.192 1.285 -6.928 1.00 64.31 195 GLY A CA 1
ATOM 1569 C C . GLY A 1 195 ? -9.723 1.486 -6.533 1.00 64.31 195 GLY A C 1
ATOM 1570 O O . GLY A 1 195 ? -8.964 0.545 -6.307 1.00 64.31 195 GLY A O 1
ATOM 1571 N N . GLN A 1 196 ? -9.330 2.762 -6.461 1.00 68.56 196 GLN A N 1
ATOM 1572 C CA . GLN A 1 196 ? -8.028 3.212 -5.959 1.00 68.56 196 GLN A CA 1
ATOM 1573 C C . GLN A 1 196 ? -7.954 3.076 -4.434 1.00 68.56 196 GLN A C 1
ATOM 1575 O O . GLN A 1 196 ? -8.786 3.673 -3.738 1.00 68.56 196 GLN A O 1
ATOM 1580 N N . ILE A 1 197 ? -6.947 2.351 -3.943 1.00 71.25 197 ILE A N 1
ATOM 1581 C CA . ILE A 1 197 ? -6.556 2.341 -2.529 1.00 71.25 197 ILE A CA 1
ATOM 1582 C C . ILE A 1 197 ? -5.394 3.321 -2.398 1.00 71.25 197 ILE A C 1
ATOM 1584 O O . ILE A 1 197 ? -4.361 3.164 -3.052 1.00 71.25 197 ILE A O 1
ATOM 1588 N N . ASP A 1 198 ? -5.606 4.351 -1.591 1.00 68.94 198 ASP A N 1
ATOM 1589 C CA . ASP A 1 198 ? -4.601 5.355 -1.270 1.00 68.94 198 ASP A CA 1
ATOM 1590 C C . ASP A 1 198 ? -4.241 5.184 0.203 1.00 68.94 198 ASP A C 1
ATOM 1592 O O . ASP A 1 198 ? -5.051 5.472 1.089 1.00 68.94 198 ASP A O 1
ATOM 1596 N N . ILE A 1 199 ? -3.070 4.600 0.451 1.00 69.19 199 ILE A N 1
ATOM 1597 C CA . ILE A 1 199 ? -2.542 4.431 1.801 1.00 69.19 199 ILE A CA 1
ATOM 1598 C C . ILE A 1 199 ? -1.626 5.622 2.028 1.00 69.19 199 ILE A C 1
ATOM 1600 O O . ILE A 1 199 ? -0.422 5.540 1.821 1.00 69.19 199 ILE A O 1
ATOM 1604 N N . ASP A 1 200 ? -2.224 6.739 2.421 1.00 64.56 200 ASP A N 1
ATOM 1605 C CA . ASP A 1 200 ? -1.510 7.887 2.960 1.00 64.56 200 ASP A CA 1
ATOM 1606 C C . ASP A 1 200 ? -1.644 7.862 4.482 1.00 64.56 200 ASP A C 1
ATOM 1608 O O . ASP A 1 200 ? -2.737 7.632 5.012 1.00 64.56 200 ASP A O 1
ATOM 1612 N N . PHE A 1 201 ? -0.541 8.106 5.190 1.00 66.56 201 PHE A N 1
ATOM 1613 C CA . PHE A 1 201 ? -0.598 8.308 6.632 1.00 66.56 201 PHE A CA 1
ATOM 1614 C C . PHE A 1 201 ? -0.380 9.755 7.076 1.00 66.56 201 PHE A C 1
ATOM 1616 O O . PHE A 1 201 ? -0.169 9.997 8.261 1.00 66.56 201 PHE A O 1
ATOM 1623 N N . GLY A 1 202 ? -0.537 10.735 6.181 1.00 65.25 202 GLY A N 1
ATOM 1624 C CA . GLY A 1 202 ? -0.525 12.161 6.519 1.00 65.25 202 GLY A CA 1
ATOM 1625 C C . GLY A 1 202 ? -1.528 12.573 7.609 1.00 65.25 202 GLY A C 1
ATOM 1626 O O . GLY A 1 202 ? -1.354 13.611 8.242 1.00 65.25 202 GLY A O 1
ATOM 1627 N N . SER A 1 203 ? -2.555 11.756 7.881 1.00 71.00 203 SER A N 1
ATOM 1628 C CA . SER A 1 203 ? -3.505 11.962 8.984 1.00 71.00 203 SER A CA 1
ATOM 1629 C C . SER A 1 203 ? -3.098 11.331 10.323 1.00 71.00 203 SER A C 1
ATOM 1631 O O . SER A 1 203 ? -3.841 11.469 11.295 1.00 71.00 203 SER A O 1
ATOM 1633 N N . PHE A 1 204 ? -1.990 10.592 10.384 1.00 78.69 204 PHE A N 1
ATOM 1634 C CA . PHE A 1 204 ? -1.533 9.882 11.579 1.00 78.69 204 PHE A CA 1
ATOM 1635 C C . PHE A 1 204 ? -0.384 10.630 12.263 1.00 78.69 204 PHE A C 1
ATOM 1637 O O . PHE A 1 204 ? 0.412 11.311 11.619 1.00 78.69 204 PHE A O 1
ATOM 1644 N N . SER A 1 205 ? -0.297 10.508 13.590 1.00 84.88 205 SER A N 1
ATOM 1645 C CA . SER A 1 205 ? 0.844 11.032 14.347 1.00 84.88 205 SER A CA 1
ATOM 1646 C C . SER A 1 205 ? 2.114 10.210 14.089 1.00 84.88 205 SER A C 1
ATOM 1648 O O . SER A 1 205 ? 2.044 9.074 13.623 1.00 84.88 205 SER A O 1
ATOM 1650 N N . THR A 1 206 ? 3.288 10.740 14.443 1.00 85.06 206 THR A N 1
ATOM 1651 C CA . THR A 1 206 ? 4.549 9.981 14.360 1.00 85.06 206 THR A CA 1
ATOM 1652 C C . THR A 1 206 ? 4.471 8.660 15.135 1.00 85.06 206 THR A C 1
ATOM 1654 O O . THR A 1 206 ? 4.873 7.622 14.619 1.00 85.06 206 THR A O 1
ATOM 1657 N N . ASP A 1 207 ? 3.880 8.675 16.331 1.00 87.38 207 ASP A N 1
ATOM 1658 C CA . ASP A 1 207 ? 3.702 7.477 17.158 1.00 87.38 207 ASP A CA 1
ATOM 1659 C C . ASP A 1 207 ? 2.766 6.448 16.510 1.00 87.38 207 ASP A C 1
ATOM 1661 O O . ASP A 1 207 ? 3.021 5.245 16.572 1.00 87.38 207 ASP A O 1
ATOM 1665 N N . ASP A 1 208 ? 1.678 6.912 15.885 1.00 88.94 208 ASP A N 1
ATOM 1666 C CA . ASP A 1 208 ? 0.771 6.048 15.126 1.00 88.94 208 ASP A CA 1
ATOM 1667 C C . ASP A 1 208 ? 1.514 5.372 13.962 1.00 88.94 208 ASP A C 1
ATOM 1669 O O . ASP A 1 208 ? 1.351 4.175 13.734 1.00 88.94 208 ASP A O 1
ATOM 1673 N N . VAL A 1 209 ? 2.353 6.124 13.244 1.00 86.06 209 VAL A N 1
ATOM 1674 C CA . VAL A 1 209 ? 3.150 5.613 12.121 1.00 86.06 209 VAL A CA 1
ATOM 1675 C C . VAL A 1 209 ? 4.157 4.556 12.574 1.00 86.06 209 VAL A C 1
ATOM 1677 O O . VAL A 1 209 ? 4.259 3.503 11.938 1.00 86.06 209 VAL A O 1
ATOM 1680 N N . GLU A 1 210 ? 4.873 4.790 13.677 1.00 87.94 210 GLU A N 1
ATOM 1681 C CA . GLU A 1 210 ? 5.782 3.787 14.246 1.00 87.94 210 GLU A CA 1
ATOM 1682 C C . GLU A 1 210 ? 5.026 2.514 14.635 1.00 87.94 210 GLU A C 1
ATOM 1684 O O . GLU A 1 210 ? 5.455 1.408 14.299 1.00 87.94 210 GLU A O 1
ATOM 1689 N N . ARG A 1 211 ? 3.842 2.651 15.243 1.00 90.25 211 ARG A N 1
ATOM 1690 C CA . ARG A 1 211 ? 3.022 1.498 15.627 1.00 90.25 211 ARG A CA 1
ATOM 1691 C C . ARG A 1 211 ? 2.549 0.682 14.427 1.00 90.25 211 ARG A C 1
ATOM 1693 O O . ARG A 1 211 ? 2.592 -0.550 14.445 1.00 90.25 211 ARG A O 1
ATOM 1700 N N . ILE A 1 212 ? 2.141 1.353 13.356 1.00 90.31 212 ILE A N 1
ATOM 1701 C CA . ILE A 1 212 ? 1.794 0.683 12.103 1.00 90.31 212 ILE A CA 1
ATOM 1702 C C . ILE A 1 212 ? 3.011 -0.086 11.574 1.00 90.31 212 ILE A C 1
ATOM 1704 O O . ILE A 1 212 ? 2.875 -1.244 11.178 1.00 90.31 212 ILE A O 1
ATOM 1708 N N . ARG A 1 213 ? 4.207 0.513 11.606 1.00 87.62 213 ARG A N 1
ATOM 1709 C CA . ARG A 1 213 ? 5.446 -0.132 11.146 1.00 87.62 213 ARG A CA 1
ATOM 1710 C C . ARG A 1 213 ? 5.814 -1.362 11.975 1.00 87.62 213 ARG A C 1
ATOM 1712 O O . ARG A 1 213 ? 6.265 -2.360 11.408 1.00 87.62 213 ARG A O 1
ATOM 1719 N N . GLU A 1 214 ? 5.621 -1.319 13.291 1.00 90.62 214 GLU A N 1
ATOM 1720 C CA . GLU A 1 214 ? 5.788 -2.482 14.171 1.00 90.62 214 GLU A CA 1
ATOM 1721 C C . GLU A 1 214 ? 4.876 -3.628 13.725 1.00 90.62 214 GLU A C 1
ATOM 1723 O O . GLU A 1 214 ? 5.352 -4.742 13.500 1.00 90.62 214 GLU A O 1
ATOM 1728 N N . ASN A 1 215 ? 3.592 -3.341 13.499 1.00 93.62 215 ASN A N 1
ATOM 1729 C CA . ASN A 1 215 ? 2.643 -4.340 13.023 1.00 93.62 215 ASN A CA 1
ATOM 1730 C C . ASN A 1 215 ? 3.015 -4.891 11.636 1.00 93.62 215 ASN A C 1
ATOM 1732 O O . ASN A 1 215 ? 3.012 -6.102 11.441 1.00 93.62 215 ASN A O 1
ATOM 1736 N N . ILE A 1 216 ? 3.411 -4.041 10.681 1.00 91.06 216 ILE A N 1
ATOM 1737 C CA . ILE A 1 216 ? 3.874 -4.493 9.355 1.00 91.06 216 ILE A CA 1
ATOM 1738 C C . ILE A 1 216 ? 5.105 -5.400 9.486 1.00 91.06 216 ILE A C 1
ATOM 1740 O O . ILE A 1 216 ? 5.249 -6.369 8.741 1.00 91.06 216 ILE A O 1
ATOM 1744 N N . SER A 1 217 ? 5.992 -5.118 10.444 1.00 87.94 217 SER A N 1
ATOM 1745 C CA . SER A 1 217 ? 7.239 -5.868 10.617 1.00 87.94 217 SER A CA 1
ATOM 1746 C C . SER A 1 217 ? 7.039 -7.326 11.015 1.00 87.94 217 SER A C 1
ATOM 1748 O O . SER A 1 217 ? 7.811 -8.181 10.583 1.00 87.94 217 SER A O 1
ATOM 1750 N N . ILE A 1 218 ? 6.000 -7.605 11.806 1.00 90.00 218 ILE A N 1
ATOM 1751 C CA . ILE A 1 218 ? 5.664 -8.954 12.269 1.00 90.00 218 ILE A CA 1
ATOM 1752 C C . ILE A 1 218 ? 4.748 -9.702 11.292 1.00 90.00 218 ILE A C 1
ATOM 1754 O O . ILE A 1 218 ? 4.540 -10.904 11.448 1.00 90.00 218 ILE A O 1
ATOM 1758 N N . MET A 1 219 ? 4.207 -9.020 10.276 1.00 90.69 219 MET A N 1
ATOM 1759 C CA . MET A 1 219 ? 3.363 -9.654 9.267 1.00 90.69 219 MET A CA 1
ATOM 1760 C C . MET A 1 219 ? 4.175 -10.573 8.353 1.00 90.69 219 MET A C 1
ATOM 1762 O O . MET A 1 219 ? 5.217 -10.158 7.831 1.00 90.69 219 MET A O 1
ATOM 1766 N N . PRO A 1 220 ? 3.676 -11.785 8.062 1.00 90.31 220 PRO A N 1
ATOM 1767 C CA . PRO A 1 220 ? 4.228 -12.609 6.998 1.00 90.31 220 PRO A CA 1
ATOM 1768 C C . PRO A 1 220 ? 4.106 -11.928 5.630 1.00 90.31 220 PRO A C 1
ATOM 1770 O O . PRO A 1 220 ? 3.183 -11.151 5.378 1.00 90.31 220 PRO A O 1
ATOM 1773 N N . ASP A 1 221 ? 5.030 -12.239 4.726 1.00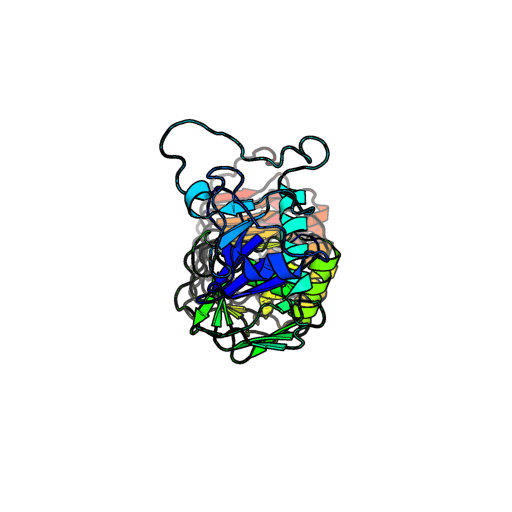 89.25 221 ASP A N 1
ATOM 1774 C CA . ASP A 1 221 ? 4.912 -11.833 3.325 1.00 89.25 221 ASP A CA 1
ATOM 1775 C C . ASP A 1 221 ? 3.702 -12.517 2.671 1.00 89.25 221 ASP A C 1
ATOM 1777 O O . ASP A 1 221 ? 3.332 -13.633 3.040 1.00 89.25 221 ASP A O 1
ATOM 1781 N N . ASN A 1 222 ? 3.097 -11.867 1.675 1.00 88.56 222 ASN A N 1
ATOM 1782 C CA . ASN A 1 222 ? 1.925 -12.377 0.950 1.00 88.56 222 ASN A CA 1
ATOM 1783 C C . ASN A 1 222 ? 0.703 -12.736 1.835 1.00 88.56 222 ASN A C 1
ATOM 1785 O O . ASN A 1 222 ? -0.090 -13.605 1.463 1.00 88.56 222 ASN A O 1
ATOM 1789 N N . ILE A 1 223 ? 0.534 -12.098 2.999 1.00 91.06 223 ILE A N 1
ATOM 1790 C CA . ILE A 1 223 ? -0.605 -12.339 3.905 1.00 91.06 223 ILE A CA 1
ATOM 1791 C C . ILE A 1 223 ? -1.831 -11.467 3.579 1.00 91.06 223 ILE A C 1
ATOM 1793 O O . ILE A 1 223 ? -2.963 -11.829 3.902 1.00 91.06 223 ILE A O 1
ATOM 1797 N N . LEU A 1 224 ? -1.624 -10.319 2.926 1.00 89.62 224 LEU A N 1
ATOM 1798 C CA . LEU A 1 224 ? -2.675 -9.380 2.535 1.00 89.62 224 LEU A CA 1
ATOM 1799 C C . LEU A 1 224 ? -3.098 -9.631 1.091 1.00 89.62 224 LEU A C 1
ATOM 1801 O O . LEU A 1 224 ? -2.438 -9.210 0.148 1.00 89.62 224 LEU A O 1
ATOM 1805 N N . HIS A 1 225 ? -4.217 -10.311 0.904 1.00 85.44 225 HIS A N 1
ATOM 1806 C CA . HIS A 1 225 ? -4.767 -10.612 -0.405 1.00 85.44 225 HIS A CA 1
ATOM 1807 C C . HIS A 1 225 ? -5.382 -9.361 -1.027 1.00 85.44 225 HIS A C 1
ATOM 1809 O O . HIS A 1 225 ? -6.223 -8.694 -0.424 1.00 85.44 225 HIS A O 1
ATOM 1815 N N . VAL A 1 226 ? -5.009 -9.064 -2.268 1.00 76.81 226 VAL A N 1
ATOM 1816 C CA . VAL A 1 226 ? -5.640 -7.984 -3.025 1.00 76.81 226 VAL A CA 1
ATOM 1817 C C . VAL A 1 226 ? -5.961 -8.481 -4.426 1.00 76.81 226 VAL A C 1
ATOM 1819 O O . VAL A 1 226 ? -5.085 -8.958 -5.149 1.00 76.81 226 VAL A O 1
ATOM 1822 N N . LYS A 1 227 ? -7.239 -8.412 -4.805 1.00 68.69 227 LYS A N 1
ATOM 1823 C CA . LYS A 1 227 ? -7.730 -8.918 -6.090 1.00 68.69 227 LYS A CA 1
ATOM 1824 C C . LYS A 1 227 ? -8.368 -7.784 -6.883 1.00 68.69 227 LYS A C 1
ATOM 1826 O O . LYS A 1 227 ? -9.455 -7.339 -6.533 1.00 68.69 227 LYS A O 1
ATOM 1831 N N . ASN A 1 228 ? -7.714 -7.389 -7.978 1.00 66.00 228 ASN A N 1
ATOM 1832 C CA . ASN A 1 228 ? -8.078 -6.286 -8.877 1.00 66.00 228 ASN A CA 1
ATOM 1833 C C . ASN A 1 228 ? -7.896 -4.910 -8.246 1.00 66.00 228 ASN A C 1
ATOM 1835 O O . ASN A 1 228 ? -8.863 -4.221 -7.947 1.00 66.00 228 ASN A O 1
ATOM 1839 N N . ILE A 1 229 ? -6.652 -4.494 -8.062 1.00 73.25 229 ILE A N 1
ATOM 1840 C CA . ILE A 1 229 ? -6.349 -3.109 -7.712 1.00 73.25 229 ILE A CA 1
ATOM 1841 C C . ILE A 1 229 ? -6.475 -2.251 -8.963 1.00 73.25 229 ILE A C 1
ATOM 1843 O O . ILE A 1 229 ? -5.768 -2.494 -9.933 1.00 73.25 229 ILE A O 1
ATOM 1847 N N . GLU A 1 230 ? -7.282 -1.193 -8.929 1.00 80.56 230 GLU A N 1
ATOM 1848 C CA . GLU A 1 230 ? -7.282 -0.246 -10.044 1.00 80.56 230 GLU A CA 1
ATOM 1849 C C . GLU A 1 230 ? -6.021 0.628 -10.035 1.00 80.56 230 GLU A C 1
ATOM 1851 O O . GLU A 1 230 ? -5.313 0.707 -11.033 1.00 80.56 230 GLU A O 1
ATOM 1856 N N . SER A 1 231 ? -5.716 1.273 -8.908 1.00 83.25 231 SER A N 1
ATOM 1857 C CA . SER A 1 231 ? -4.567 2.172 -8.785 1.00 83.25 231 SER A CA 1
ATOM 1858 C C . SER A 1 231 ? -4.054 2.212 -7.356 1.00 83.25 231 SER A C 1
ATOM 1860 O O . SER A 1 231 ? -4.868 2.390 -6.449 1.00 83.25 231 SER A O 1
ATOM 1862 N N . TRP A 1 232 ? -2.738 2.128 -7.161 1.00 85.75 232 TRP A N 1
ATOM 1863 C CA . TRP A 1 232 ? -2.072 2.234 -5.859 1.00 85.75 232 TRP A CA 1
ATOM 1864 C C . TRP A 1 232 ? -1.041 3.353 -5.829 1.00 85.75 232 TRP A C 1
ATOM 1866 O O . TRP A 1 232 ? -0.227 3.499 -6.742 1.00 85.75 232 TRP A O 1
ATOM 1876 N N . VAL A 1 233 ? -1.067 4.110 -4.736 1.00 86.88 233 VAL A N 1
ATOM 1877 C CA . VAL A 1 233 ? -0.072 5.130 -4.416 1.00 86.88 233 VAL A CA 1
ATOM 1878 C C . VAL A 1 233 ? 0.528 4.766 -3.067 1.00 86.88 233 VAL A C 1
ATOM 1880 O O . VAL A 1 233 ? -0.194 4.653 -2.081 1.00 86.88 233 VAL A O 1
ATOM 1883 N N . LEU A 1 234 ? 1.839 4.534 -3.043 1.00 87.06 234 LEU A N 1
ATOM 1884 C CA . LEU A 1 234 ? 2.596 4.257 -1.826 1.00 87.06 234 LEU A CA 1
ATOM 1885 C C . LEU A 1 234 ? 3.755 5.251 -1.733 1.00 87.06 234 LEU A C 1
ATOM 1887 O O . LEU A 1 234 ? 4.558 5.384 -2.662 1.00 87.06 234 LEU A O 1
ATOM 1891 N N . ALA A 1 235 ? 3.835 5.946 -0.605 1.00 86.62 235 ALA A N 1
ATOM 1892 C CA . ALA A 1 235 ? 4.931 6.832 -0.250 1.00 86.62 235 ALA A CA 1
ATOM 1893 C C . ALA A 1 235 ? 5.659 6.369 1.023 1.00 86.62 235 ALA A C 1
ATOM 1895 O O . ALA A 1 235 ? 5.032 5.961 2.004 1.00 86.62 235 ALA A O 1
ATOM 1896 N N . ASP A 1 236 ? 6.988 6.434 1.007 1.00 85.62 236 ASP A N 1
ATOM 1897 C CA . ASP A 1 236 ? 7.862 6.230 2.162 1.00 85.62 236 ASP A CA 1
ATOM 1898 C C . ASP A 1 236 ? 7.583 4.926 2.941 1.00 85.62 236 ASP A C 1
ATOM 1900 O O . ASP A 1 236 ? 7.767 3.822 2.432 1.00 85.62 236 ASP A O 1
ATOM 1904 N N . TYR A 1 237 ? 7.140 5.024 4.190 1.00 81.50 237 TYR A N 1
ATOM 1905 C CA . TYR A 1 237 ? 6.927 3.890 5.091 1.00 81.50 237 TYR A CA 1
ATOM 1906 C C . TYR A 1 237 ? 5.742 3.001 4.679 1.00 81.50 237 TYR A C 1
ATOM 1908 O O . TYR A 1 237 ? 5.696 1.834 5.065 1.00 81.50 237 TYR A O 1
ATOM 1916 N N . THR A 1 238 ? 4.820 3.498 3.846 1.00 82.62 238 THR A N 1
ATOM 1917 C CA . THR A 1 238 ? 3.726 2.684 3.275 1.00 82.62 238 THR A CA 1
ATOM 1918 C C . THR A 1 238 ? 4.263 1.556 2.392 1.00 82.62 238 THR A C 1
ATOM 1920 O O . THR A 1 238 ? 3.621 0.513 2.270 1.00 82.62 238 THR A O 1
ATOM 1923 N N . LEU A 1 239 ? 5.459 1.717 1.806 1.00 86.69 239 LEU A N 1
ATOM 1924 C CA . LEU A 1 239 ? 6.037 0.713 0.918 1.00 86.69 239 LEU A CA 1
ATOM 1925 C C . LEU A 1 239 ? 6.434 -0.568 1.652 1.00 86.69 239 LEU A C 1
ATOM 1927 O O . LEU A 1 239 ? 6.560 -1.609 1.011 1.00 86.69 239 LEU A O 1
ATOM 1931 N N . GLU A 1 240 ? 6.583 -0.542 2.978 1.00 86.94 240 GLU A N 1
ATOM 1932 C CA . GLU A 1 240 ? 6.815 -1.765 3.752 1.00 86.94 240 GLU A CA 1
ATOM 1933 C C . GLU A 1 240 ? 5.635 -2.748 3.666 1.00 86.94 240 GLU A C 1
ATOM 1935 O O . GLU A 1 240 ? 5.813 -3.936 3.931 1.00 86.94 240 GLU A O 1
ATOM 1940 N N . LEU A 1 241 ? 4.451 -2.289 3.235 1.00 87.12 241 LEU A N 1
ATOM 1941 C CA . LEU A 1 241 ? 3.325 -3.165 2.915 1.00 87.12 241 LEU A CA 1
ATOM 1942 C C . LEU A 1 241 ? 3.551 -3.969 1.637 1.00 87.12 241 LEU A C 1
ATOM 1944 O O . LEU A 1 241 ? 2.963 -5.034 1.510 1.00 87.12 241 LEU A O 1
ATOM 1948 N N . LEU A 1 242 ? 4.391 -3.504 0.708 1.00 88.00 242 LEU A N 1
ATOM 1949 C CA . LEU A 1 242 ? 4.526 -4.082 -0.631 1.00 88.00 242 LEU A CA 1
ATOM 1950 C C . LEU A 1 242 ? 4.858 -5.590 -0.618 1.00 88.00 242 LEU A C 1
ATOM 1952 O O . LEU A 1 242 ? 4.174 -6.337 -1.316 1.00 88.00 242 LEU A O 1
ATOM 1956 N N . PRO A 1 243 ? 5.812 -6.091 0.198 1.00 88.56 243 PRO A N 1
ATOM 1957 C CA . PRO A 1 243 ? 6.080 -7.531 0.304 1.00 88.56 243 PRO A CA 1
ATOM 1958 C C . PRO A 1 243 ? 4.969 -8.313 1.026 1.00 88.56 243 PRO A C 1
ATOM 1960 O O . PRO A 1 243 ? 4.897 -9.537 0.931 1.00 88.56 243 PRO A O 1
ATOM 1963 N N . LYS A 1 244 ? 4.095 -7.623 1.770 1.00 89.56 244 LYS A N 1
ATOM 1964 C CA . LYS A 1 244 ? 2.989 -8.232 2.526 1.00 89.56 244 LYS A CA 1
ATOM 1965 C C . LYS A 1 244 ? 1.784 -8.531 1.646 1.00 89.56 244 LYS A C 1
ATOM 1967 O O . LYS A 1 244 ? 0.902 -9.276 2.067 1.00 89.56 244 LYS A O 1
ATOM 1972 N N . LEU A 1 245 ? 1.754 -7.994 0.432 1.00 87.50 245 LEU A N 1
ATOM 1973 C CA . LEU A 1 245 ? 0.651 -8.158 -0.502 1.00 87.50 245 LEU A CA 1
ATOM 1974 C C . LEU A 1 245 ? 0.754 -9.466 -1.261 1.00 87.50 245 LEU A C 1
ATOM 1976 O O . LEU A 1 245 ? 1.811 -9.831 -1.762 1.00 87.50 245 LEU A O 1
ATOM 1980 N N . LYS A 1 246 ? -0.390 -10.110 -1.434 1.00 88.31 246 LYS A N 1
ATOM 1981 C CA . LYS A 1 246 ? -0.598 -11.216 -2.350 1.00 88.31 246 LYS A CA 1
ATOM 1982 C C . LYS A 1 246 ? -1.565 -10.769 -3.428 1.00 88.31 246 LYS A C 1
ATOM 1984 O O . LYS A 1 246 ? -2.784 -10.789 -3.237 1.00 88.31 246 LYS A O 1
ATOM 1989 N N . LEU A 1 247 ? -1.005 -10.341 -4.553 1.00 85.81 247 LEU A N 1
ATOM 1990 C CA . LEU A 1 247 ? -1.795 -10.018 -5.731 1.00 85.81 247 LEU A CA 1
ATOM 1991 C C . LEU A 1 247 ? -2.218 -11.299 -6.444 1.00 85.81 247 LEU A C 1
ATOM 1993 O O . LEU A 1 247 ? -1.485 -12.288 -6.468 1.00 85.81 247 LEU A O 1
ATOM 1997 N N . HIS A 1 248 ? -3.410 -11.271 -7.030 1.00 83.88 248 HIS A N 1
ATOM 1998 C CA . HIS A 1 248 ? -3.884 -12.355 -7.885 1.00 83.88 248 HIS A CA 1
ATOM 1999 C C . HIS A 1 248 ? -2.948 -12.557 -9.095 1.00 83.88 248 HIS A C 1
ATOM 2001 O O . HIS A 1 248 ? -2.317 -11.608 -9.563 1.00 83.88 248 HIS A O 1
ATOM 2007 N N . GLU A 1 249 ? -2.860 -13.780 -9.621 1.00 81.94 249 GLU A N 1
ATOM 2008 C CA . GLU A 1 249 ? -2.026 -14.082 -10.798 1.00 81.94 249 GLU A CA 1
ATOM 2009 C C . GLU A 1 249 ? -2.474 -13.243 -12.004 1.00 81.94 249 GLU A C 1
ATOM 2011 O O . GLU A 1 249 ? -1.689 -12.515 -12.595 1.00 81.94 249 GLU A O 1
ATOM 2016 N N . GLU A 1 250 ? -3.777 -13.196 -12.262 1.00 82.44 250 GLU A N 1
ATOM 2017 C CA . GLU A 1 250 ? -4.372 -12.335 -13.296 1.00 82.44 250 GLU A CA 1
ATOM 2018 C C . GLU A 1 250 ? -4.592 -10.875 -12.844 1.00 82.44 250 GLU A C 1
ATOM 2020 O O . GLU A 1 250 ? -5.534 -10.225 -13.291 1.00 82.44 250 GLU A O 1
ATOM 2025 N N . ASN A 1 251 ? -3.806 -10.351 -11.894 1.00 84.12 251 ASN A N 1
ATOM 2026 C CA . ASN A 1 251 ? -3.965 -8.958 -11.468 1.00 84.12 251 ASN A CA 1
ATOM 2027 C C . ASN A 1 251 ? -3.615 -8.001 -12.614 1.00 84.12 251 ASN A C 1
ATOM 2029 O O . ASN A 1 251 ? -2.508 -8.050 -13.148 1.00 84.12 251 ASN A O 1
ATOM 2033 N N . GLU A 1 252 ? -4.536 -7.094 -12.934 1.00 87.94 252 GLU A N 1
ATOM 2034 C CA . GLU A 1 252 ? -4.335 -6.022 -13.907 1.00 87.94 252 GLU A CA 1
ATOM 2035 C C . GLU A 1 252 ? -4.566 -4.671 -13.228 1.00 87.94 252 GLU A C 1
ATOM 2037 O O . GLU A 1 252 ? -5.688 -4.322 -12.860 1.00 87.94 252 GLU A O 1
ATOM 2042 N N . MET A 1 253 ? -3.483 -3.920 -13.041 1.00 89.00 253 MET A N 1
ATOM 2043 C CA . MET A 1 253 ? -3.473 -2.629 -12.367 1.00 89.00 253 MET A CA 1
ATOM 2044 C C . MET A 1 253 ? -3.365 -1.493 -13.379 1.00 89.00 253 MET A C 1
ATOM 2046 O O . MET A 1 253 ? -2.470 -1.495 -14.223 1.00 89.00 253 MET A O 1
ATOM 2050 N N . LYS A 1 254 ? -4.228 -0.477 -13.279 1.00 91.81 254 LYS A N 1
ATOM 2051 C CA . LYS A 1 254 ? -4.135 0.714 -14.135 1.00 91.81 254 LYS A CA 1
ATOM 2052 C C . LYS A 1 254 ? -2.951 1.594 -13.762 1.00 91.81 254 LYS A C 1
ATOM 2054 O O . LYS A 1 254 ? -2.328 2.150 -14.658 1.00 91.81 254 LYS A O 1
ATOM 2059 N N . ALA A 1 255 ? -2.641 1.747 -12.476 1.00 92.12 255 ALA A N 1
ATOM 2060 C CA . ALA A 1 255 ? -1.523 2.590 -12.061 1.00 92.12 255 ALA A CA 1
ATOM 2061 C C . ALA A 1 255 ? -0.857 2.144 -10.754 1.00 92.12 255 ALA A C 1
ATOM 2063 O O . ALA A 1 255 ? -1.529 1.903 -9.754 1.00 92.12 255 ALA A O 1
ATOM 2064 N N . LEU A 1 256 ? 0.474 2.117 -10.745 1.00 93.12 256 LEU A N 1
ATOM 2065 C CA . LEU A 1 256 ? 1.297 1.954 -9.552 1.00 93.12 256 LEU A CA 1
ATOM 2066 C C . LEU A 1 256 ? 2.237 3.152 -9.427 1.00 93.12 256 LEU A C 1
ATOM 2068 O O . LEU A 1 256 ? 3.114 3.346 -10.269 1.00 93.12 256 LEU A O 1
ATOM 2072 N N . LYS A 1 257 ? 2.075 3.944 -8.368 1.00 94.12 257 LYS A N 1
ATOM 2073 C CA . LYS A 1 257 ? 2.952 5.073 -8.051 1.00 94.12 257 LYS A CA 1
ATOM 2074 C C . LYS A 1 257 ? 3.684 4.816 -6.743 1.00 94.12 257 LYS A C 1
ATOM 2076 O O . LYS A 1 257 ? 3.052 4.711 -5.695 1.00 94.12 257 LYS A O 1
ATOM 2081 N N . LEU A 1 258 ? 5.010 4.761 -6.809 1.00 94.06 258 LEU A N 1
ATOM 2082 C CA . LEU A 1 258 ? 5.880 4.562 -5.654 1.00 94.06 258 LEU A CA 1
ATOM 2083 C C . LEU A 1 258 ? 6.807 5.767 -5.496 1.00 94.06 258 LEU A C 1
ATOM 2085 O O . LEU A 1 258 ? 7.500 6.144 -6.442 1.00 94.06 258 LEU A O 1
ATOM 2089 N N . LYS A 1 259 ? 6.846 6.358 -4.302 1.00 92.38 259 LYS A N 1
ATOM 2090 C CA . LYS A 1 259 ? 7.769 7.450 -3.968 1.00 92.38 259 LYS A CA 1
ATOM 2091 C C . LYS A 1 259 ? 8.485 7.145 -2.665 1.00 92.38 259 LYS A C 1
ATOM 2093 O O . LYS A 1 259 ? 7.837 6.847 -1.672 1.00 92.38 259 LYS A O 1
ATOM 2098 N N . VAL A 1 260 ? 9.810 7.246 -2.649 1.00 91.19 260 VAL A N 1
ATOM 2099 C CA . VAL A 1 260 ? 10.577 7.099 -1.407 1.00 91.19 260 VAL A CA 1
ATOM 2100 C C . VAL A 1 260 ? 11.581 8.225 -1.301 1.00 91.19 260 VAL A C 1
ATOM 2102 O O . VAL A 1 260 ? 12.529 8.283 -2.074 1.00 91.19 260 VAL A O 1
ATOM 2105 N N . THR A 1 261 ? 11.376 9.101 -0.327 1.00 89.38 261 THR A N 1
ATOM 2106 C CA . THR A 1 261 ? 12.177 10.313 -0.123 1.00 89.38 261 THR A CA 1
ATOM 2107 C C . THR A 1 261 ? 13.410 10.080 0.743 1.00 89.38 261 THR A C 1
ATOM 2109 O O . THR A 1 261 ? 14.345 10.874 0.696 1.00 89.38 261 THR A O 1
ATOM 2112 N N . HIS A 1 262 ? 13.441 8.986 1.514 1.00 87.00 262 HIS A N 1
ATOM 2113 C CA . HIS A 1 262 ? 14.526 8.694 2.447 1.00 87.00 262 HIS A CA 1
ATOM 2114 C C . HIS A 1 262 ? 14.954 7.213 2.396 1.00 87.00 262 HIS A C 1
ATOM 2116 O O . HIS A 1 262 ? 14.097 6.324 2.444 1.00 87.00 262 HIS A O 1
ATOM 2122 N N . PRO A 1 263 ? 16.267 6.902 2.389 1.00 83.94 263 PRO A N 1
ATOM 2123 C CA . PRO A 1 263 ? 16.768 5.533 2.212 1.00 83.94 263 PRO A CA 1
ATOM 2124 C C . PRO A 1 263 ? 16.360 4.571 3.336 1.00 83.94 263 PRO A C 1
ATOM 2126 O O . PRO A 1 263 ? 16.247 3.365 3.118 1.00 83.94 263 PRO A O 1
ATOM 2129 N N . ASN A 1 264 ? 16.101 5.085 4.542 1.00 83.88 264 ASN A N 1
ATOM 2130 C CA . ASN A 1 264 ? 15.708 4.271 5.701 1.00 83.88 264 ASN A CA 1
ATOM 2131 C C . ASN A 1 264 ? 14.453 3.419 5.444 1.00 83.88 264 ASN A C 1
ATOM 2133 O O . ASN A 1 264 ? 14.377 2.298 5.948 1.00 83.88 264 ASN A O 1
ATOM 2137 N N . TYR A 1 265 ? 13.518 3.895 4.616 1.00 81.06 265 TYR A N 1
ATOM 2138 C CA . TYR A 1 265 ? 12.288 3.165 4.282 1.00 81.06 265 TYR A CA 1
ATOM 2139 C C . TYR A 1 265 ? 12.521 2.002 3.303 1.00 81.06 265 TYR A C 1
ATOM 2141 O O . TYR A 1 265 ? 11.693 1.106 3.175 1.00 81.06 265 TYR A O 1
ATOM 2149 N N . MET A 1 266 ? 13.682 1.961 2.643 1.00 80.44 266 MET A N 1
ATOM 2150 C CA . MET A 1 266 ? 14.023 0.924 1.666 1.00 80.44 266 MET A CA 1
ATOM 2151 C C . MET A 1 266 ? 14.640 -0.323 2.296 1.00 80.44 266 MET A C 1
ATOM 2153 O O . MET A 1 266 ? 14.620 -1.390 1.683 1.00 80.44 266 MET A O 1
ATOM 2157 N N . LYS A 1 267 ? 15.205 -0.212 3.506 1.00 78.50 267 LYS A N 1
ATOM 2158 C CA . LYS A 1 267 ? 16.081 -1.237 4.102 1.00 78.50 267 LYS A CA 1
ATOM 2159 C C . LYS A 1 267 ? 15.442 -2.630 4.145 1.00 78.50 267 LYS A C 1
ATOM 2161 O O . LYS A 1 267 ? 16.117 -3.622 3.886 1.00 78.50 267 LYS A O 1
ATOM 2166 N N . ARG A 1 268 ? 14.144 -2.705 4.449 1.00 75.56 268 ARG A N 1
ATOM 2167 C CA . ARG A 1 268 ? 13.399 -3.972 4.543 1.00 75.56 268 ARG A CA 1
ATOM 2168 C C . ARG A 1 268 ? 13.029 -4.546 3.177 1.00 75.56 268 ARG A C 1
ATOM 2170 O O . ARG A 1 268 ? 13.116 -5.753 2.988 1.00 75.56 268 ARG A O 1
ATOM 2177 N N . ILE A 1 269 ? 12.678 -3.693 2.217 1.00 81.56 269 ILE A N 1
ATOM 2178 C CA . ILE A 1 269 ? 12.240 -4.126 0.882 1.00 81.56 269 ILE A CA 1
ATOM 2179 C C . ILE A 1 269 ? 13.441 -4.516 0.019 1.00 81.56 269 ILE A C 1
ATOM 2181 O O . ILE A 1 269 ? 13.386 -5.495 -0.720 1.00 81.56 269 ILE A O 1
ATOM 2185 N N . LEU A 1 270 ? 14.564 -3.802 0.136 1.00 80.62 270 LEU A N 1
ATOM 2186 C CA . LEU A 1 270 ? 15.779 -4.116 -0.620 1.00 80.62 270 LEU A CA 1
ATOM 2187 C C . LEU A 1 270 ? 16.411 -5.455 -0.224 1.00 80.62 270 LEU A C 1
ATOM 2189 O O . LEU A 1 270 ? 17.116 -6.045 -1.044 1.00 80.62 270 LEU A O 1
ATOM 2193 N N . GLY A 1 271 ? 16.117 -5.957 0.980 1.00 79.50 271 GLY A N 1
ATOM 2194 C CA . GLY A 1 271 ? 16.478 -7.310 1.406 1.00 79.50 271 GLY A CA 1
ATOM 2195 C C . GLY A 1 271 ? 15.737 -8.418 0.647 1.00 79.50 271 GLY A C 1
ATOM 2196 O O . GLY A 1 271 ? 16.184 -9.564 0.654 1.00 79.50 271 GLY A O 1
ATOM 2197 N N . ALA A 1 272 ? 14.635 -8.095 -0.038 1.00 83.25 272 ALA A N 1
ATOM 2198 C CA . ALA A 1 272 ? 13.920 -9.049 -0.873 1.00 83.25 272 ALA A CA 1
ATOM 2199 C C . ALA A 1 272 ? 14.776 -9.491 -2.073 1.00 83.25 272 ALA A C 1
ATOM 2201 O O . ALA A 1 272 ? 15.629 -8.750 -2.579 1.00 83.25 272 ALA A O 1
ATOM 2202 N N . LYS A 1 273 ? 14.541 -10.712 -2.560 1.00 87.75 273 LYS A N 1
ATOM 2203 C CA . LYS A 1 273 ? 15.204 -11.205 -3.776 1.00 87.75 273 LYS A CA 1
ATOM 2204 C C . LYS A 1 273 ? 14.742 -10.386 -4.985 1.00 87.75 273 LYS A C 1
ATOM 2206 O O . LYS A 1 273 ? 13.647 -9.833 -5.003 1.00 87.75 273 LYS A O 1
ATOM 2211 N N . ASN A 1 274 ? 15.579 -10.304 -6.014 1.00 89.38 274 ASN A N 1
ATOM 2212 C CA . ASN A 1 274 ? 15.151 -9.672 -7.261 1.00 89.38 274 ASN A CA 1
ATOM 2213 C C . ASN A 1 274 ? 13.976 -10.456 -7.861 1.00 89.38 274 ASN A C 1
ATOM 2215 O O . ASN A 1 274 ? 13.949 -11.686 -7.772 1.00 89.38 274 ASN A O 1
ATOM 2219 N N . HIS A 1 275 ? 13.018 -9.742 -8.450 1.00 90.38 275 HIS A N 1
ATOM 2220 C CA . HIS A 1 275 ? 11.797 -10.310 -9.033 1.00 90.38 275 HIS A CA 1
ATOM 2221 C C . HIS A 1 275 ? 10.940 -11.144 -8.059 1.00 90.38 275 HIS A C 1
ATOM 2223 O O . HIS A 1 275 ? 10.227 -12.056 -8.487 1.00 90.38 275 HIS A O 1
ATOM 2229 N N . SER A 1 276 ? 11.008 -10.883 -6.749 1.00 90.44 276 SER A N 1
ATOM 2230 C CA . SER A 1 276 ? 10.218 -11.635 -5.766 1.00 90.44 276 SER A CA 1
ATOM 2231 C C . SER A 1 276 ? 8.838 -11.043 -5.500 1.00 90.44 276 SER A C 1
ATOM 2233 O O . SER A 1 276 ? 7.996 -11.739 -4.940 1.00 90.44 276 SER A O 1
ATOM 2235 N N . ILE A 1 277 ? 8.599 -9.779 -5.861 1.00 91.81 277 ILE A N 1
ATOM 2236 C CA . ILE A 1 277 ? 7.343 -9.090 -5.556 1.00 91.81 277 ILE A CA 1
ATOM 2237 C C . ILE A 1 277 ? 6.451 -9.090 -6.798 1.00 91.81 277 ILE A C 1
ATOM 2239 O O . ILE A 1 277 ? 6.691 -8.342 -7.744 1.00 91.81 277 ILE A O 1
ATOM 2243 N N . TRP A 1 278 ? 5.430 -9.946 -6.804 1.00 92.62 278 TRP A N 1
ATOM 2244 C CA . TRP A 1 278 ? 4.500 -10.087 -7.924 1.00 92.62 278 TRP A CA 1
ATOM 2245 C C . TRP A 1 278 ? 3.568 -8.877 -8.061 1.00 92.62 278 TRP A C 1
ATOM 2247 O O . TRP A 1 278 ? 2.832 -8.557 -7.131 1.00 92.62 278 TRP A O 1
ATOM 2257 N N . MET A 1 279 ? 3.575 -8.245 -9.238 1.00 92.31 279 MET A N 1
ATOM 2258 C CA . MET A 1 279 ? 2.735 -7.089 -9.584 1.00 92.31 279 MET A CA 1
ATOM 2259 C C . MET A 1 279 ? 1.602 -7.417 -10.568 1.00 92.31 279 MET A C 1
ATOM 2261 O O . MET A 1 279 ? 0.659 -6.636 -10.706 1.00 92.31 279 MET A O 1
ATOM 2265 N N . GLY A 1 280 ? 1.663 -8.567 -11.247 1.00 92.31 280 GLY A N 1
ATOM 2266 C CA . GLY A 1 280 ? 0.764 -8.872 -12.362 1.00 92.31 280 GLY A CA 1
ATOM 2267 C C . GLY A 1 280 ? 1.052 -7.983 -13.575 1.00 92.31 280 GLY A C 1
ATOM 2268 O O . GLY A 1 280 ? 2.215 -7.727 -13.901 1.00 92.31 280 GLY A O 1
ATOM 2269 N N . LYS A 1 281 ? 0.002 -7.523 -14.256 1.00 93.62 281 LYS A N 1
ATOM 2270 C CA . LYS A 1 281 ? 0.086 -6.513 -15.317 1.00 93.62 281 LYS A CA 1
ATOM 2271 C C . LYS A 1 281 ? -0.100 -5.122 -14.718 1.00 93.62 281 LYS A C 1
ATOM 2273 O O . LYS A 1 281 ? -1.002 -4.914 -13.910 1.00 93.62 281 LYS A O 1
ATOM 2278 N N . VAL A 1 282 ? 0.727 -4.170 -15.132 1.00 95.19 282 VAL A N 1
ATOM 2279 C CA . VAL A 1 282 ? 0.657 -2.770 -14.698 1.00 95.19 282 VAL A CA 1
ATOM 2280 C C . VAL A 1 282 ? 0.650 -1.892 -15.937 1.00 95.19 282 VAL A C 1
ATOM 2282 O O . VAL A 1 282 ? 1.588 -1.944 -16.722 1.00 95.19 282 VAL A O 1
ATOM 2285 N N . LEU A 1 283 ? -0.400 -1.093 -16.111 1.00 96.19 283 LEU A N 1
ATOM 2286 C CA . LEU A 1 283 ? -0.548 -0.219 -17.270 1.00 96.19 283 LEU A CA 1
ATOM 2287 C C . LEU A 1 283 ? 0.320 1.042 -17.143 1.00 96.19 283 LEU A C 1
ATOM 2289 O O . LEU A 1 283 ? 0.973 1.424 -18.104 1.00 96.19 283 LEU A O 1
ATOM 2293 N N . ASN A 1 284 ? 0.375 1.661 -15.960 1.00 97.31 284 ASN A N 1
ATOM 2294 C CA . ASN A 1 284 ? 1.189 2.853 -15.704 1.00 97.31 284 ASN A CA 1
ATOM 2295 C C . ASN A 1 284 ? 2.051 2.650 -14.454 1.00 97.31 284 ASN A C 1
ATOM 2297 O O . ASN A 1 284 ? 1.514 2.482 -13.357 1.00 97.31 284 ASN A O 1
ATOM 2301 N N . LEU A 1 285 ? 3.375 2.686 -14.591 1.00 98.00 285 LEU A N 1
ATOM 2302 C CA . LEU A 1 285 ? 4.313 2.556 -13.475 1.00 98.00 285 LEU A CA 1
ATOM 2303 C C . LEU A 1 285 ? 5.100 3.852 -13.291 1.00 98.00 285 LEU A C 1
ATOM 2305 O O . LEU A 1 285 ? 5.848 4.249 -14.179 1.00 98.00 285 LEU A O 1
ATOM 2309 N N . LYS A 1 286 ? 4.976 4.488 -12.121 1.00 97.88 286 LYS A N 1
ATOM 2310 C CA . LYS A 1 286 ? 5.719 5.711 -11.787 1.00 97.88 286 LYS A CA 1
ATOM 2311 C C . LYS A 1 286 ? 6.565 5.514 -10.538 1.00 97.88 286 LYS A C 1
ATOM 2313 O O . LYS A 1 286 ? 6.025 5.318 -9.448 1.00 97.88 286 LYS A O 1
ATOM 2318 N N . LEU A 1 287 ? 7.884 5.586 -10.693 1.00 97.62 287 LEU A N 1
ATOM 2319 C CA . LEU A 1 287 ? 8.853 5.439 -9.611 1.00 97.62 287 LEU A CA 1
ATOM 2320 C C . LEU A 1 287 ? 9.606 6.752 -9.399 1.00 97.62 287 LEU A C 1
ATOM 2322 O O . LEU A 1 287 ? 10.228 7.280 -10.322 1.00 97.62 287 LEU A O 1
ATOM 2326 N N . TYR A 1 288 ? 9.554 7.251 -8.167 1.00 96.06 288 TYR A N 1
ATOM 2327 C CA . TYR A 1 288 ? 10.192 8.496 -7.759 1.00 96.06 288 TYR A CA 1
ATOM 2328 C C . TYR A 1 288 ? 11.241 8.245 -6.681 1.00 96.06 288 TYR A C 1
ATOM 2330 O O . TYR A 1 288 ? 11.005 7.523 -5.705 1.00 96.06 288 TYR A O 1
ATOM 2338 N N . ASP A 1 289 ? 12.369 8.922 -6.837 1.00 95.25 289 ASP A N 1
ATOM 2339 C CA . ASP A 1 289 ? 13.472 8.948 -5.892 1.00 95.25 289 ASP A CA 1
ATOM 2340 C C . ASP A 1 289 ? 13.996 7.540 -5.584 1.00 95.25 289 ASP A C 1
ATOM 2342 O O . ASP A 1 289 ? 14.215 6.761 -6.509 1.00 95.25 289 ASP A O 1
ATOM 2346 N N . TYR A 1 290 ? 14.196 7.167 -4.318 1.00 94.06 290 TYR A N 1
ATOM 2347 C CA . TYR A 1 290 ? 14.720 5.844 -3.955 1.00 94.06 290 TYR A CA 1
ATOM 2348 C C . TYR A 1 290 ? 13.833 4.683 -4.436 1.00 94.06 290 TYR A C 1
ATOM 2350 O O . TYR A 1 290 ? 14.314 3.553 -4.558 1.00 94.06 290 TYR A O 1
ATOM 2358 N N . ALA A 1 291 ? 12.557 4.937 -4.760 1.00 95.00 291 ALA A N 1
ATOM 2359 C CA . ALA A 1 291 ? 11.645 3.910 -5.257 1.00 95.00 291 ALA A CA 1
ATOM 2360 C C . ALA A 1 291 ? 12.088 3.327 -6.605 1.00 95.00 291 ALA A C 1
ATOM 2362 O O . ALA A 1 291 ? 11.735 2.190 -6.913 1.00 95.00 291 ALA A O 1
ATOM 2363 N N . VAL A 1 292 ? 12.899 4.045 -7.392 1.00 95.25 292 VAL A N 1
ATOM 2364 C CA . VAL A 1 292 ? 13.452 3.510 -8.646 1.00 95.25 292 VAL A CA 1
ATOM 2365 C C . VAL A 1 292 ? 14.280 2.243 -8.409 1.00 95.25 292 VAL A C 1
ATOM 2367 O O . VAL A 1 292 ? 14.253 1.319 -9.221 1.00 95.25 292 VAL A O 1
ATOM 2370 N N . SER A 1 293 ? 14.940 2.141 -7.248 1.00 92.62 293 SER A N 1
ATOM 2371 C CA . SER A 1 293 ? 15.715 0.959 -6.868 1.00 92.62 293 SER A CA 1
ATOM 2372 C C . SER A 1 293 ? 14.841 -0.271 -6.592 1.00 92.62 293 SER A C 1
ATOM 2374 O O . SER A 1 293 ? 15.339 -1.397 -6.604 1.00 92.62 293 SER A O 1
ATOM 2376 N N . LEU A 1 294 ? 13.532 -0.090 -6.375 1.00 93.25 294 LEU A N 1
ATOM 2377 C CA . LEU A 1 294 ? 12.598 -1.203 -6.203 1.00 93.25 294 LEU A CA 1
ATOM 2378 C C . LEU A 1 294 ? 12.286 -1.919 -7.505 1.00 93.25 294 LEU A C 1
ATOM 2380 O O . LEU A 1 294 ? 11.843 -3.062 -7.440 1.00 93.25 294 LEU A O 1
ATOM 2384 N N . LEU A 1 295 ? 12.544 -1.309 -8.665 1.00 94.88 295 LEU A N 1
ATOM 2385 C CA . LEU A 1 295 ? 12.204 -1.904 -9.955 1.00 94.88 295 LEU A CA 1
ATOM 2386 C C . LEU A 1 295 ? 12.810 -3.309 -10.122 1.00 94.88 295 LEU A C 1
ATOM 2388 O O . LEU A 1 295 ? 12.132 -4.209 -10.602 1.00 94.88 295 LEU A O 1
ATOM 2392 N N . ALA A 1 296 ? 14.031 -3.535 -9.623 1.00 93.75 296 ALA A N 1
ATOM 2393 C CA . ALA A 1 296 ? 14.688 -4.847 -9.634 1.00 93.75 296 ALA A CA 1
ATOM 2394 C C . ALA A 1 296 ? 14.013 -5.901 -8.728 1.00 93.75 296 ALA A C 1
ATOM 2396 O O . ALA A 1 296 ? 14.245 -7.102 -8.875 1.00 93.75 296 ALA A O 1
ATOM 2397 N N . LYS A 1 297 ? 13.202 -5.472 -7.756 1.00 93.50 297 LYS A N 1
ATOM 2398 C CA . LYS A 1 297 ? 12.450 -6.340 -6.835 1.00 93.50 297 LYS A CA 1
ATOM 2399 C C . LYS A 1 297 ? 11.070 -6.694 -7.381 1.00 93.50 297 LYS A C 1
ATOM 2401 O O . LYS A 1 297 ? 10.532 -7.744 -7.025 1.00 93.50 297 LYS A O 1
ATOM 2406 N N . LEU A 1 298 ? 10.518 -5.841 -8.245 1.00 94.12 298 LEU A N 1
ATOM 2407 C CA . LEU A 1 298 ? 9.214 -6.044 -8.863 1.00 94.12 298 LEU A CA 1
ATOM 2408 C C . LEU A 1 298 ? 9.285 -7.141 -9.929 1.00 94.12 298 LEU A C 1
ATOM 2410 O O . LEU A 1 298 ? 10.264 -7.267 -10.662 1.00 94.12 298 LEU A O 1
ATOM 2414 N N . ARG A 1 299 ? 8.224 -7.939 -10.018 1.00 94.56 299 ARG A N 1
ATOM 2415 C CA . ARG A 1 299 ? 8.012 -8.934 -11.064 1.00 94.56 299 ARG A CA 1
ATOM 2416 C C . ARG A 1 299 ? 6.679 -8.674 -11.737 1.00 94.56 299 ARG A C 1
ATOM 2418 O O . ARG A 1 299 ? 5.638 -8.697 -11.085 1.00 94.56 299 ARG A O 1
ATOM 2425 N N . PHE A 1 300 ? 6.724 -8.493 -13.047 1.00 95.38 300 PHE A N 1
ATOM 2426 C CA . PHE A 1 300 ? 5.542 -8.315 -13.878 1.00 95.38 300 PHE A CA 1
ATOM 2427 C C . PHE A 1 300 ? 5.194 -9.610 -14.603 1.00 95.38 300 PHE A C 1
ATOM 2429 O O . PHE A 1 300 ? 6.021 -10.517 -14.731 1.00 95.38 300 PHE A O 1
ATOM 2436 N N . HIS A 1 301 ? 3.958 -9.683 -15.074 1.00 94.62 301 HIS A N 1
ATOM 2437 C CA . HIS A 1 301 ? 3.495 -10.755 -15.937 1.00 94.62 301 HIS A CA 1
ATOM 2438 C C . HIS A 1 301 ? 4.284 -10.775 -17.263 1.00 94.62 301 HIS A C 1
ATOM 2440 O O . HIS A 1 301 ? 4.681 -9.730 -17.775 1.00 94.62 301 HIS A O 1
ATOM 2446 N N . ASP A 1 302 ? 4.487 -11.951 -17.862 1.00 91.88 302 ASP A N 1
ATOM 2447 C CA . ASP A 1 302 ? 5.294 -12.086 -19.090 1.00 91.88 302 ASP A CA 1
ATOM 2448 C C . ASP A 1 302 ? 4.698 -11.286 -20.262 1.00 91.88 302 ASP A C 1
ATOM 2450 O O . ASP A 1 302 ? 5.405 -10.605 -20.996 1.00 91.88 302 ASP A O 1
ATOM 2454 N N . ASN A 1 303 ? 3.368 -11.282 -20.366 1.00 93.38 303 ASN A N 1
ATOM 2455 C CA . ASN A 1 303 ? 2.600 -10.464 -21.315 1.00 93.38 303 ASN A CA 1
ATOM 2456 C C . ASN A 1 303 ? 2.327 -9.018 -20.842 1.00 93.38 303 ASN A C 1
ATOM 2458 O O . ASN A 1 303 ? 1.349 -8.418 -21.287 1.00 93.38 303 ASN A O 1
ATOM 2462 N N . ASN A 1 304 ? 3.111 -8.466 -19.911 1.00 96.06 304 ASN A N 1
ATOM 2463 C CA . ASN A 1 304 ? 2.911 -7.091 -19.456 1.00 96.06 304 ASN A CA 1
ATOM 2464 C C . ASN A 1 304 ? 3.112 -6.089 -20.607 1.00 96.06 304 ASN A C 1
ATOM 2466 O O . ASN A 1 304 ? 4.094 -6.166 -21.350 1.00 96.06 304 ASN A O 1
ATOM 2470 N N . ALA A 1 305 ? 2.185 -5.145 -20.733 1.00 96.75 305 ALA A N 1
ATOM 2471 C CA . ALA A 1 305 ? 2.246 -4.054 -21.694 1.00 96.75 305 ALA A CA 1
ATOM 2472 C C . ALA A 1 305 ? 1.855 -2.756 -20.981 1.00 96.75 305 ALA A C 1
ATOM 2474 O O . ALA A 1 305 ? 0.694 -2.578 -20.620 1.00 96.75 305 ALA A O 1
ATOM 2475 N N . MET A 1 306 ? 2.846 -1.899 -20.744 1.00 97.38 306 MET A N 1
ATOM 2476 C CA . MET A 1 306 ? 2.679 -0.603 -20.100 1.00 97.38 306 MET A CA 1
ATOM 2477 C C . MET A 1 306 ? 2.353 0.461 -21.148 1.00 97.38 306 MET A C 1
ATOM 2479 O O . MET A 1 306 ? 3.009 0.530 -22.193 1.00 97.38 306 MET A O 1
ATOM 2483 N N . ASP A 1 307 ? 1.393 1.319 -20.829 1.00 97.75 307 ASP A N 1
ATOM 2484 C CA . ASP A 1 307 ? 1.230 2.600 -21.503 1.00 97.75 307 ASP A CA 1
ATOM 2485 C C . ASP A 1 307 ? 2.367 3.541 -21.090 1.00 97.75 307 ASP A C 1
ATOM 2487 O O . ASP A 1 307 ? 3.026 4.095 -21.961 1.00 97.75 307 ASP A O 1
ATOM 2491 N N . GLU A 1 308 ? 2.668 3.639 -19.790 1.00 98.00 308 GLU A N 1
ATOM 2492 C CA . GLU A 1 308 ? 3.678 4.563 -19.259 1.00 98.00 308 GLU A CA 1
ATOM 2493 C C . GLU A 1 308 ? 4.635 3.871 -18.274 1.00 98.00 308 GLU A C 1
ATOM 2495 O O . GLU A 1 308 ? 4.204 3.253 -17.294 1.00 98.00 308 GLU A O 1
ATOM 2500 N N . LEU A 1 309 ? 5.943 4.045 -18.484 1.00 98.38 309 LEU A N 1
ATOM 2501 C CA . LEU A 1 309 ? 6.981 3.817 -17.478 1.00 98.38 309 LEU A CA 1
ATOM 2502 C C . LEU A 1 309 ? 7.705 5.133 -17.183 1.00 98.38 309 LEU A C 1
ATOM 2504 O O . LEU A 1 309 ? 8.446 5.642 -18.019 1.00 98.38 309 LEU A O 1
ATOM 2508 N N . PHE A 1 310 ? 7.529 5.652 -15.971 1.00 98.44 310 PHE A N 1
ATOM 2509 C CA . PHE A 1 310 ? 8.143 6.891 -15.503 1.00 98.44 310 PHE A CA 1
ATOM 2510 C C . PHE A 1 310 ? 9.165 6.609 -14.400 1.00 98.44 310 PHE A C 1
ATOM 2512 O O . PHE A 1 310 ? 8.821 6.066 -13.346 1.00 98.44 310 PHE A O 1
ATOM 2519 N N . LEU A 1 311 ? 10.416 7.014 -14.618 1.00 97.81 311 LEU A N 1
ATOM 2520 C CA . LEU A 1 311 ? 11.533 6.850 -13.688 1.00 97.81 311 LEU A CA 1
ATOM 2521 C C . LEU A 1 311 ? 12.187 8.209 -13.425 1.00 97.81 311 LEU A C 1
ATOM 2523 O O . LEU A 1 311 ? 12.809 8.785 -14.315 1.00 97.81 311 LEU A O 1
ATOM 2527 N N . ARG A 1 312 ? 12.101 8.717 -12.194 1.00 96.00 312 ARG A N 1
ATOM 2528 C CA . ARG A 1 312 ? 12.780 9.959 -11.795 1.00 96.00 312 ARG A CA 1
ATOM 2529 C C . ARG A 1 312 ? 13.591 9.731 -10.536 1.00 96.00 312 ARG A C 1
ATOM 2531 O O . ARG A 1 312 ? 13.036 9.336 -9.515 1.00 96.00 312 ARG A O 1
ATOM 2538 N N . ALA A 1 313 ? 14.884 10.022 -10.600 1.00 94.94 313 ALA A N 1
ATOM 2539 C CA . ALA A 1 313 ? 15.767 9.966 -9.445 1.00 94.94 313 ALA A CA 1
ATOM 2540 C C . ALA A 1 313 ? 16.531 11.282 -9.316 1.00 94.94 313 ALA A C 1
ATOM 2542 O O . ALA A 1 313 ? 17.428 11.552 -10.106 1.00 94.94 313 ALA A O 1
ATOM 2543 N N . ASP A 1 314 ? 16.178 12.091 -8.316 1.00 93.00 314 ASP A N 1
ATOM 2544 C CA . ASP A 1 314 ? 16.737 13.440 -8.177 1.00 93.00 314 ASP A CA 1
ATOM 2545 C C . ASP A 1 314 ? 18.173 13.458 -7.616 1.00 93.00 314 ASP A C 1
ATOM 2547 O O . ASP A 1 314 ? 18.869 14.454 -7.793 1.00 93.00 314 ASP A O 1
ATOM 2551 N N . ASN A 1 315 ? 18.632 12.367 -6.986 1.00 91.75 315 ASN A N 1
ATOM 2552 C CA . ASN A 1 315 ? 19.967 12.236 -6.388 1.00 91.75 315 ASN A CA 1
ATOM 2553 C C . ASN A 1 315 ? 20.633 10.902 -6.782 1.00 91.75 315 ASN A C 1
ATOM 2555 O O . ASN A 1 315 ? 19.923 9.908 -6.965 1.00 91.75 315 ASN A O 1
ATOM 2559 N N . PRO A 1 316 ? 21.978 10.814 -6.822 1.00 90.06 316 PRO A N 1
ATOM 2560 C CA . PRO A 1 316 ? 22.683 9.570 -7.159 1.00 90.06 316 PRO A CA 1
ATOM 2561 C C . PRO A 1 316 ? 22.455 8.466 -6.116 1.00 90.06 316 PRO A C 1
ATOM 2563 O O . PRO A 1 316 ? 22.465 7.278 -6.433 1.00 90.06 316 PRO A O 1
ATOM 2566 N N . GLU A 1 317 ? 22.193 8.838 -4.862 1.00 91.44 317 GLU A N 1
ATOM 2567 C CA . GLU A 1 317 ? 21.908 7.884 -3.786 1.00 91.44 317 GLU A CA 1
ATOM 2568 C C . GLU A 1 317 ? 20.645 7.050 -4.058 1.00 91.44 317 GLU A C 1
ATOM 2570 O O . GLU A 1 317 ? 20.562 5.882 -3.669 1.00 91.44 317 GLU A O 1
ATOM 2575 N N . ASN A 1 318 ? 19.697 7.612 -4.813 1.00 91.94 318 ASN A N 1
ATOM 2576 C CA . ASN A 1 318 ? 18.412 6.993 -5.129 1.00 91.94 318 ASN A CA 1
ATOM 2577 C C . ASN A 1 318 ? 18.557 5.705 -5.961 1.00 91.94 318 ASN A C 1
ATOM 2579 O O . ASN A 1 318 ? 17.688 4.829 -5.907 1.00 91.94 318 ASN A O 1
ATOM 2583 N N . ILE A 1 319 ? 19.654 5.574 -6.717 1.00 90.94 319 ILE A N 1
ATOM 2584 C CA . ILE A 1 319 ? 19.920 4.443 -7.619 1.00 90.94 319 ILE A CA 1
ATOM 2585 C C . ILE A 1 319 ? 20.949 3.445 -7.065 1.00 90.94 319 ILE A C 1
ATOM 2587 O O . ILE A 1 319 ? 21.231 2.433 -7.712 1.00 90.94 319 ILE A O 1
ATOM 2591 N N . ILE A 1 320 ? 21.495 3.665 -5.860 1.00 87.62 320 ILE A N 1
ATOM 2592 C CA . ILE A 1 320 ? 22.514 2.775 -5.271 1.00 87.62 320 ILE A CA 1
ATOM 2593 C C . ILE A 1 320 ? 22.020 1.323 -5.234 1.00 87.62 320 ILE A C 1
ATOM 2595 O O . ILE A 1 320 ? 22.760 0.413 -5.613 1.00 87.62 320 ILE A O 1
ATOM 2599 N N . GLY A 1 321 ? 20.757 1.103 -4.852 1.00 83.56 321 GLY A N 1
ATOM 2600 C CA . GLY A 1 321 ? 20.171 -0.233 -4.706 1.00 83.56 321 GLY A CA 1
ATOM 2601 C C . GLY A 1 321 ? 20.025 -1.013 -6.016 1.00 83.56 321 GLY A C 1
ATOM 2602 O O . GLY A 1 321 ? 19.960 -2.240 -5.984 1.00 83.56 321 GLY A O 1
ATOM 2603 N N . ILE A 1 322 ? 20.005 -0.326 -7.160 1.00 88.31 322 ILE A N 1
ATOM 2604 C CA . ILE A 1 322 ? 19.875 -0.933 -8.493 1.00 88.31 322 ILE A CA 1
ATOM 2605 C C . ILE A 1 322 ? 21.185 -0.913 -9.290 1.00 88.31 322 ILE A C 1
ATOM 2607 O O . ILE A 1 322 ? 21.335 -1.718 -10.207 1.00 88.31 322 ILE A O 1
ATOM 2611 N N . SER A 1 323 ? 22.165 -0.090 -8.902 1.00 83.44 323 SER A N 1
ATOM 2612 C CA . SER A 1 323 ? 23.463 0.056 -9.585 1.00 83.44 323 SER A CA 1
ATOM 2613 C C . SER A 1 323 ? 24.205 -1.274 -9.823 1.00 83.44 323 SER A C 1
ATOM 2615 O O . SER A 1 323 ? 24.766 -1.495 -10.898 1.00 83.44 323 SER A O 1
ATOM 2617 N N . GLN A 1 324 ? 24.142 -2.197 -8.856 1.00 83.31 324 GLN A N 1
ATOM 2618 C CA . GLN A 1 324 ? 24.802 -3.512 -8.896 1.00 83.31 324 GLN A CA 1
ATOM 2619 C C . GLN A 1 324 ? 24.016 -4.585 -9.664 1.00 83.31 324 GLN A C 1
ATOM 2621 O O . GLN A 1 324 ? 24.476 -5.716 -9.814 1.00 83.31 324 GLN A O 1
ATOM 2626 N N . THR A 1 325 ? 22.821 -4.254 -10.149 1.00 89.31 325 THR A N 1
ATOM 2627 C CA . THR A 1 325 ? 21.998 -5.176 -10.933 1.00 89.31 325 THR A CA 1
ATOM 2628 C C . THR A 1 325 ? 22.668 -5.444 -12.280 1.00 89.31 325 THR A C 1
ATOM 2630 O O . THR A 1 325 ? 23.262 -4.547 -12.878 1.00 89.31 325 THR A O 1
ATOM 2633 N N . THR A 1 326 ? 22.604 -6.677 -12.781 1.00 93.06 326 THR A N 1
ATOM 2634 C CA . THR A 1 326 ? 23.162 -7.011 -14.098 1.00 93.06 326 THR A CA 1
ATOM 2635 C C . THR A 1 326 ? 22.373 -6.312 -15.204 1.00 93.06 326 THR A C 1
ATOM 2637 O O . THR A 1 326 ? 21.162 -6.108 -15.089 1.00 93.06 326 THR A O 1
ATOM 2640 N N . ASP A 1 327 ? 23.050 -5.945 -16.286 1.00 93.94 327 ASP A N 1
ATOM 2641 C CA . ASP A 1 327 ? 22.391 -5.367 -17.454 1.00 93.94 327 ASP A CA 1
ATOM 2642 C C . ASP A 1 327 ? 21.336 -6.329 -18.021 1.00 93.94 327 ASP A C 1
ATOM 2644 O O . ASP A 1 327 ? 21.499 -7.550 -17.978 1.00 93.94 327 ASP A O 1
ATOM 2648 N N . ARG A 1 328 ? 20.235 -5.767 -18.532 1.00 93.69 328 ARG A N 1
ATOM 2649 C CA . ARG A 1 328 ? 19.088 -6.504 -19.096 1.00 93.69 328 ARG A CA 1
ATOM 2650 C C . ARG A 1 328 ? 18.516 -7.601 -18.189 1.00 93.69 328 ARG A C 1
ATOM 2652 O O . ARG A 1 328 ? 17.983 -8.598 -18.683 1.00 93.69 328 ARG A O 1
ATOM 2659 N N . SER A 1 329 ? 18.621 -7.445 -16.873 1.00 94.81 329 SER A N 1
ATOM 2660 C CA . SER A 1 329 ? 18.075 -8.425 -15.930 1.00 94.81 329 SER A CA 1
ATOM 2661 C C . SER A 1 329 ? 16.664 -8.088 -15.455 1.00 94.81 329 SER A C 1
ATOM 2663 O O . SER A 1 329 ? 15.985 -8.986 -14.971 1.00 94.81 329 SER A O 1
ATOM 2665 N N . ILE A 1 330 ? 16.198 -6.848 -15.643 1.00 96.06 330 ILE A N 1
ATOM 2666 C CA . ILE A 1 330 ? 14.890 -6.379 -15.171 1.00 96.06 330 ILE A CA 1
ATOM 2667 C C . ILE A 1 330 ? 13.873 -6.441 -16.309 1.00 96.06 330 ILE A C 1
ATOM 2669 O O . ILE A 1 330 ? 13.833 -5.563 -17.169 1.00 96.06 330 ILE A O 1
ATOM 2673 N N . TRP A 1 331 ? 13.035 -7.474 -16.319 1.00 96.25 331 TRP A N 1
ATOM 2674 C CA . TRP A 1 331 ? 11.951 -7.597 -17.294 1.00 96.25 331 TRP A CA 1
ATOM 2675 C C . TRP A 1 331 ? 10.806 -6.628 -16.996 1.00 96.25 331 TRP A C 1
ATOM 2677 O O . TRP A 1 331 ? 10.215 -6.693 -15.920 1.00 96.25 331 TRP A O 1
ATOM 2687 N N . ILE A 1 332 ? 10.461 -5.779 -17.967 1.00 95.62 332 ILE A N 1
ATOM 2688 C CA . ILE A 1 332 ? 9.341 -4.823 -17.857 1.00 95.62 332 ILE A CA 1
ATOM 2689 C C . ILE A 1 332 ? 8.226 -5.051 -18.891 1.00 95.62 332 ILE A C 1
ATOM 2691 O O . ILE A 1 332 ? 7.153 -4.458 -18.780 1.00 95.62 332 ILE A O 1
ATOM 2695 N N . GLY A 1 333 ? 8.429 -5.956 -19.853 1.00 95.75 333 GLY A N 1
ATOM 2696 C CA . GLY A 1 333 ? 7.459 -6.236 -20.913 1.00 95.75 333 GLY A CA 1
ATOM 2697 C C . GLY A 1 333 ? 7.521 -5.217 -22.051 1.00 95.75 333 GLY A C 1
ATOM 2698 O O . GLY A 1 333 ? 8.605 -4.775 -22.438 1.00 95.75 333 GLY A O 1
ATOM 2699 N N . LYS A 1 334 ? 6.366 -4.891 -22.633 1.00 96.88 334 LYS A N 1
ATOM 2700 C CA . LYS A 1 334 ? 6.221 -3.820 -23.633 1.00 96.88 334 LYS A CA 1
ATOM 2701 C C . LYS A 1 334 ? 5.981 -2.482 -22.935 1.00 96.88 334 LYS A C 1
ATOM 2703 O O . LYS A 1 334 ? 5.331 -2.459 -21.895 1.00 96.88 334 LYS A O 1
ATOM 2708 N N . VAL A 1 335 ? 6.480 -1.394 -23.511 1.00 97.00 335 VAL A N 1
ATOM 2709 C CA . VAL A 1 335 ? 6.314 -0.028 -23.004 1.00 97.00 335 VAL A CA 1
ATOM 2710 C C . VAL A 1 335 ? 6.069 0.900 -24.182 1.00 97.00 335 VAL A C 1
ATOM 2712 O O . VAL A 1 335 ? 6.912 0.996 -25.080 1.00 97.00 335 VAL A O 1
ATOM 2715 N N . LYS A 1 336 ? 4.918 1.568 -24.165 1.00 96.81 336 LYS A N 1
ATOM 2716 C CA . LYS A 1 336 ? 4.537 2.545 -25.182 1.00 96.81 336 LYS A CA 1
ATOM 2717 C C . LYS A 1 336 ? 5.219 3.894 -24.949 1.00 96.81 336 LYS A C 1
ATOM 2719 O O . LYS A 1 336 ? 5.733 4.461 -25.905 1.00 96.81 336 LYS A O 1
ATOM 2724 N N . GLU A 1 337 ? 5.254 4.385 -23.716 1.00 96.88 337 GLU A N 1
ATOM 2725 C CA . GLU A 1 337 ? 5.844 5.681 -23.364 1.00 96.88 337 GLU A CA 1
ATOM 2726 C C . GLU A 1 337 ? 6.842 5.489 -22.211 1.00 96.88 337 GLU A C 1
ATOM 2728 O O . GLU A 1 337 ? 6.486 5.001 -21.135 1.00 96.88 337 GLU A O 1
ATOM 2733 N N . LEU A 1 338 ? 8.117 5.811 -22.447 1.00 96.62 338 LEU A N 1
ATOM 2734 C CA . LEU A 1 338 ? 9.196 5.681 -21.466 1.00 96.62 338 LEU A CA 1
ATOM 2735 C C . LEU A 1 338 ? 9.761 7.058 -21.133 1.00 96.62 338 LEU A C 1
ATOM 2737 O O . LEU A 1 338 ? 10.380 7.696 -21.979 1.00 96.62 338 LEU A O 1
ATOM 2741 N N . TYR A 1 339 ? 9.617 7.473 -19.879 1.00 96.25 339 TYR A N 1
ATOM 2742 C CA . TYR A 1 339 ? 10.124 8.744 -19.384 1.00 96.25 339 TYR A CA 1
ATOM 2743 C C . TYR A 1 339 ? 11.175 8.517 -18.302 1.00 96.25 339 TYR A C 1
ATOM 2745 O O . TYR A 1 339 ? 10.890 7.921 -17.261 1.00 96.25 339 TYR A O 1
ATOM 2753 N N . VAL A 1 340 ? 12.396 9.001 -18.528 1.00 94.94 340 VAL A N 1
ATOM 2754 C CA . VAL A 1 340 ? 13.519 8.816 -17.608 1.00 94.94 340 VAL A CA 1
ATOM 2755 C C . VAL A 1 340 ? 14.229 10.136 -17.338 1.00 94.94 340 VAL A C 1
ATOM 2757 O O . VAL A 1 340 ? 14.760 10.778 -18.241 1.00 94.94 340 VAL A O 1
ATOM 2760 N N . TYR A 1 341 ? 14.262 10.522 -16.065 1.00 92.94 341 TYR A N 1
ATOM 2761 C CA . TYR A 1 341 ? 14.788 11.807 -15.617 1.00 92.94 341 TYR A CA 1
ATOM 2762 C C . TYR A 1 341 ? 15.983 11.641 -14.675 1.00 92.94 341 TYR A C 1
ATOM 2764 O O . TYR A 1 341 ? 15.966 10.825 -13.743 1.00 92.94 341 TYR A O 1
ATOM 2772 N N . TYR A 1 342 ? 16.973 12.503 -14.885 1.00 92.19 342 TYR A N 1
ATOM 2773 C CA . TYR A 1 342 ? 18.128 12.767 -14.033 1.00 92.19 342 TYR A CA 1
ATOM 2774 C C . TYR A 1 342 ? 18.958 11.498 -13.791 1.00 92.19 342 TYR A C 1
ATOM 2776 O O . TYR A 1 342 ? 19.269 10.779 -14.740 1.00 92.19 342 TYR A O 1
ATOM 2784 N N . PHE A 1 343 ? 19.276 11.146 -12.543 1.00 92.19 343 PHE A N 1
ATOM 2785 C CA . PHE A 1 343 ? 20.027 9.920 -12.235 1.00 92.19 343 PHE A CA 1
ATOM 2786 C C . PHE A 1 343 ? 19.280 8.633 -12.622 1.00 92.19 343 PHE A C 1
ATOM 2788 O O . PHE A 1 343 ? 19.882 7.564 -12.710 1.00 92.19 343 PHE A O 1
ATOM 2795 N N . GLY A 1 344 ? 17.973 8.706 -12.915 1.00 93.38 344 GLY A N 1
ATOM 2796 C CA . GLY A 1 344 ? 17.184 7.558 -13.364 1.00 93.38 344 GLY A CA 1
ATOM 2797 C C . GLY A 1 344 ? 17.702 6.960 -14.675 1.00 93.38 344 GLY A C 1
ATOM 2798 O O . GLY A 1 344 ? 17.481 5.781 -14.946 1.00 93.38 344 GLY A O 1
ATOM 2799 N N . ILE A 1 345 ? 18.444 7.741 -15.463 1.00 92.19 345 ILE A N 1
ATOM 2800 C CA . ILE A 1 345 ? 19.012 7.338 -16.755 1.00 92.19 345 ILE A CA 1
ATOM 2801 C C . ILE A 1 345 ? 19.970 6.150 -16.603 1.00 92.19 345 ILE A C 1
ATOM 2803 O O . ILE A 1 345 ? 20.016 5.275 -17.470 1.00 92.19 345 ILE A O 1
ATOM 2807 N N . GLU A 1 346 ? 20.671 6.043 -15.473 1.00 91.69 346 GLU A N 1
ATOM 2808 C CA . GLU A 1 346 ? 21.574 4.920 -15.194 1.00 91.69 346 GLU A CA 1
ATOM 2809 C C . GLU A 1 346 ? 20.858 3.564 -15.061 1.00 91.69 346 GLU A C 1
ATOM 2811 O O . GLU A 1 346 ? 21.505 2.513 -15.070 1.00 91.69 346 GLU A O 1
ATOM 2816 N N . ILE A 1 347 ? 19.524 3.559 -14.975 1.00 94.19 347 ILE A N 1
ATOM 2817 C CA . ILE A 1 347 ? 18.707 2.342 -14.910 1.00 94.19 347 ILE A CA 1
ATOM 2818 C C . ILE A 1 347 ? 18.488 1.742 -16.299 1.00 94.19 347 ILE A C 1
ATOM 2820 O O . ILE A 1 347 ? 18.307 0.530 -16.407 1.00 94.19 347 ILE A O 1
ATOM 2824 N N . LEU A 1 348 ? 18.556 2.540 -17.369 1.00 94.31 348 LEU A N 1
ATOM 2825 C CA . LEU A 1 348 ? 18.273 2.089 -18.737 1.00 94.31 348 LEU A CA 1
ATOM 2826 C C . LEU A 1 348 ? 19.036 0.812 -19.149 1.00 94.31 348 LEU A C 1
ATOM 2828 O O . LEU A 1 348 ? 18.387 -0.114 -19.633 1.00 94.31 348 LEU A O 1
ATOM 2832 N N . PRO A 1 349 ? 20.357 0.662 -18.892 1.00 94.62 349 PRO A N 1
ATOM 2833 C CA . PRO A 1 349 ? 21.082 -0.576 -19.200 1.00 94.62 349 PRO A CA 1
ATOM 2834 C C . PRO A 1 349 ? 20.545 -1.823 -18.481 1.00 94.62 349 PRO A C 1
ATOM 2836 O O . PRO A 1 349 ? 20.798 -2.950 -18.912 1.00 94.62 349 PRO A O 1
ATOM 2839 N N . LYS A 1 350 ? 19.838 -1.648 -17.360 1.00 95.69 350 LYS A N 1
ATOM 2840 C CA . LYS A 1 350 ? 19.312 -2.734 -16.520 1.00 95.69 350 LYS A CA 1
ATOM 2841 C C . LYS A 1 350 ? 17.983 -3.274 -17.037 1.00 95.69 350 LYS A C 1
ATOM 2843 O O . LYS A 1 350 ? 17.639 -4.418 -16.730 1.00 95.69 350 LYS A O 1
ATOM 2848 N N . LEU A 1 351 ? 17.263 -2.479 -17.827 1.00 95.69 351 LEU A N 1
ATOM 2849 C CA . LEU A 1 351 ? 15.953 -2.830 -18.356 1.00 95.69 351 LEU A CA 1
ATOM 2850 C C . LEU A 1 351 ? 16.064 -3.872 -19.472 1.00 95.69 351 LEU A C 1
ATOM 2852 O O . LEU A 1 351 ? 16.947 -3.832 -20.328 1.00 95.69 351 LEU A O 1
ATOM 2856 N N . LYS A 1 352 ? 15.124 -4.811 -19.468 1.00 95.25 352 LYS A N 1
ATOM 2857 C CA . LYS A 1 352 ? 14.869 -5.763 -20.541 1.00 95.25 352 LYS A CA 1
ATOM 2858 C C . LYS A 1 352 ? 13.464 -5.504 -21.068 1.00 95.25 352 LYS A C 1
ATOM 2860 O O . LYS A 1 352 ? 12.473 -5.927 -20.466 1.00 95.25 352 LYS A O 1
ATOM 2865 N N . ILE A 1 353 ? 13.408 -4.796 -22.190 1.00 94.06 353 ILE A N 1
ATOM 2866 C CA . ILE A 1 353 ? 12.175 -4.520 -22.927 1.00 94.06 353 ILE A CA 1
ATOM 2867 C C . ILE A 1 353 ? 11.906 -5.687 -23.881 1.00 94.06 353 ILE A C 1
ATOM 2869 O O . ILE A 1 353 ? 12.832 -6.317 -24.399 1.00 94.06 353 ILE A O 1
ATOM 2873 N N . HIS A 1 354 ? 10.634 -6.011 -24.083 1.00 93.75 354 HIS A N 1
ATOM 2874 C CA . HIS A 1 354 ? 10.210 -7.060 -25.000 1.00 93.75 354 HIS A CA 1
ATOM 2875 C C . HIS A 1 354 ? 10.699 -6.772 -26.437 1.00 93.75 354 HIS A C 1
ATOM 2877 O O . HIS A 1 354 ? 10.517 -5.674 -26.944 1.00 93.75 354 HIS A O 1
ATOM 2883 N N . GLU A 1 355 ? 11.244 -7.774 -27.136 1.00 87.19 355 GLU A N 1
ATOM 2884 C CA . GLU A 1 355 ? 11.794 -7.651 -28.507 1.00 87.19 355 GLU A CA 1
ATOM 2885 C C . GLU A 1 355 ? 10.820 -7.031 -29.529 1.00 87.19 355 GLU A C 1
ATOM 2887 O O . GLU A 1 355 ? 11.196 -6.183 -30.326 1.00 87.19 355 GLU A O 1
ATOM 2892 N N . LYS A 1 356 ? 9.545 -7.428 -29.476 1.00 88.81 356 LYS A N 1
ATOM 2893 C CA . LYS A 1 356 ? 8.434 -6.904 -30.293 1.00 88.81 356 LYS A CA 1
ATOM 2894 C C . LYS A 1 356 ? 7.808 -5.608 -29.756 1.00 88.81 356 LYS A C 1
ATOM 2896 O O . LYS A 1 356 ? 6.623 -5.370 -29.995 1.00 88.81 356 LYS A O 1
ATOM 2901 N N . ASN A 1 357 ? 8.513 -4.846 -28.927 1.00 92.50 357 ASN A N 1
ATOM 2902 C CA . ASN A 1 357 ? 8.007 -3.565 -28.455 1.00 92.50 357 ASN A CA 1
ATOM 2903 C C . ASN A 1 357 ? 8.157 -2.500 -29.548 1.00 92.50 357 ASN A C 1
ATOM 2905 O O . ASN A 1 357 ? 9.187 -2.429 -30.215 1.00 92.50 357 ASN A O 1
ATOM 2909 N N . MET A 1 358 ? 7.124 -1.679 -29.701 1.00 88.56 358 MET A N 1
ATOM 2910 C CA . MET A 1 358 ? 7.139 -0.478 -30.530 1.00 88.56 358 MET A CA 1
ATOM 2911 C C . MET A 1 358 ? 6.806 0.680 -29.602 1.00 88.56 358 MET A C 1
ATOM 2913 O O . MET A 1 358 ? 5.666 0.813 -29.156 1.00 88.56 358 MET A O 1
ATOM 2917 N N . MET A 1 359 ? 7.838 1.422 -29.223 1.00 91.00 359 MET A N 1
ATOM 2918 C CA . MET A 1 359 ? 7.720 2.565 -28.338 1.00 91.00 359 MET A CA 1
ATOM 2919 C C . MET A 1 359 ? 7.196 3.746 -29.152 1.00 91.00 359 MET A C 1
ATOM 2921 O O . MET A 1 359 ? 7.609 3.969 -30.283 1.00 91.00 359 MET A O 1
ATOM 2925 N N . LYS A 1 360 ? 6.242 4.483 -28.605 1.00 91.62 360 LYS A N 1
ATOM 2926 C CA . LYS A 1 360 ? 5.744 5.701 -29.230 1.00 91.62 360 LYS A CA 1
ATOM 2927 C C . LYS A 1 360 ? 6.596 6.891 -28.803 1.00 91.62 360 LYS A C 1
ATOM 2929 O O . LYS A 1 360 ? 7.031 7.658 -29.646 1.00 91.62 360 LYS A O 1
ATOM 2934 N N . GLU A 1 361 ? 6.833 7.012 -27.501 1.00 90.25 361 GLU A N 1
ATOM 2935 C CA . GLU A 1 361 ? 7.528 8.146 -26.895 1.00 90.25 361 GLU A CA 1
ATOM 2936 C C . GLU A 1 361 ? 8.679 7.644 -26.029 1.00 90.25 361 GLU A C 1
ATOM 2938 O O . GLU A 1 361 ? 8.477 6.807 -25.143 1.00 90.25 361 GLU A O 1
ATOM 2943 N N . PHE A 1 362 ? 9.876 8.183 -26.243 1.00 91.12 362 PHE A N 1
ATOM 2944 C CA . PHE A 1 362 ? 11.022 7.941 -25.377 1.00 91.12 362 PHE A CA 1
ATOM 2945 C C . PHE A 1 362 ? 11.664 9.262 -24.963 1.00 91.12 362 PHE A C 1
ATOM 2947 O O . PHE A 1 362 ? 12.173 9.994 -25.802 1.00 91.12 362 PHE A O 1
ATOM 2954 N N . TRP A 1 363 ? 11.623 9.573 -23.671 1.00 90.94 363 TRP A N 1
ATOM 2955 C CA . TRP A 1 363 ? 12.080 10.841 -23.117 1.00 90.94 363 TRP A CA 1
ATOM 2956 C C . TRP A 1 363 ? 13.214 10.599 -22.128 1.00 90.94 363 TRP A C 1
ATOM 2958 O O . TRP A 1 363 ? 13.041 9.885 -21.136 1.00 90.94 363 TRP A O 1
ATOM 2968 N N . VAL A 1 364 ? 14.373 11.209 -22.381 1.00 88.44 364 VAL A N 1
ATOM 2969 C CA . VAL A 1 364 ? 15.558 11.094 -21.518 1.00 88.44 364 VAL A CA 1
ATOM 2970 C C . VAL A 1 364 ? 16.117 12.478 -21.213 1.00 88.44 364 VAL A C 1
ATOM 2972 O O . VAL A 1 364 ? 16.659 13.152 -22.087 1.00 88.44 364 VAL A O 1
ATOM 2975 N N . ILE A 1 365 ? 16.001 12.908 -19.956 1.00 87.94 365 ILE A N 1
ATOM 2976 C CA . ILE A 1 365 ? 16.344 14.273 -19.531 1.00 87.94 365 ILE A CA 1
ATOM 2977 C C . ILE A 1 365 ? 17.363 14.216 -18.393 1.00 87.94 365 ILE A C 1
ATOM 2979 O O . ILE A 1 365 ? 17.033 13.755 -17.308 1.00 87.94 365 ILE A O 1
ATOM 2983 N N . ALA A 1 366 ? 18.583 14.715 -18.608 1.00 84.81 366 ALA A N 1
ATOM 2984 C CA . ALA A 1 366 ? 19.623 14.858 -17.574 1.00 84.81 366 ALA A CA 1
ATOM 2985 C C . ALA A 1 366 ? 19.786 16.336 -17.175 1.00 84.81 366 ALA A C 1
ATOM 2987 O O . ALA A 1 366 ? 19.633 17.196 -18.037 1.00 84.81 366 ALA A O 1
ATOM 2988 N N . LYS A 1 367 ? 20.110 16.689 -15.921 1.00 82.38 367 LYS A N 1
ATOM 2989 C CA . LYS A 1 367 ? 20.380 18.109 -15.581 1.00 82.38 367 LYS A CA 1
ATOM 2990 C C . LYS A 1 367 ? 21.782 18.542 -15.987 1.00 82.38 367 LYS A C 1
ATOM 2992 O O . LYS A 1 367 ? 21.964 19.676 -16.413 1.00 82.38 367 LYS A O 1
ATOM 2997 N N . ASP A 1 368 ? 22.755 17.650 -15.834 1.00 81.12 368 ASP A N 1
ATOM 2998 C CA . ASP A 1 368 ? 24.180 17.934 -16.013 1.00 81.12 368 ASP A CA 1
ATOM 2999 C C . ASP A 1 368 ? 24.908 16.671 -16.514 1.00 81.12 368 ASP A C 1
ATOM 3001 O O . ASP A 1 368 ? 24.582 15.572 -16.049 1.00 81.12 368 ASP A O 1
ATOM 3005 N N . PRO A 1 369 ? 25.897 16.762 -17.431 1.00 78.69 369 PRO A N 1
ATOM 3006 C CA . PRO A 1 369 ? 26.677 15.601 -17.860 1.00 78.69 369 PRO A CA 1
ATOM 3007 C C . PRO A 1 369 ? 27.308 14.789 -16.720 1.00 78.69 369 PRO A C 1
ATOM 3009 O O . PRO A 1 369 ? 27.510 13.583 -16.876 1.00 78.69 369 PRO A O 1
ATOM 3012 N N . ALA A 1 370 ? 27.593 15.403 -15.563 1.00 81.31 370 ALA A N 1
ATOM 3013 C CA . ALA A 1 370 ? 28.102 14.677 -14.402 1.00 81.31 370 ALA A CA 1
ATOM 3014 C C . ALA A 1 370 ? 27.108 13.626 -13.872 1.00 81.31 370 ALA A C 1
ATOM 3016 O O . ALA A 1 370 ? 27.547 12.559 -13.439 1.00 81.31 370 ALA A O 1
ATOM 3017 N N . GLU A 1 371 ? 25.793 13.876 -13.964 1.00 76.88 371 GLU A N 1
ATOM 3018 C CA . GLU A 1 371 ? 24.743 12.950 -13.501 1.00 76.88 371 GLU A CA 1
ATOM 3019 C C . GLU A 1 371 ? 24.713 11.644 -14.297 1.00 76.88 371 GLU A C 1
ATOM 3021 O O . GLU A 1 371 ? 24.263 10.619 -13.801 1.00 76.88 371 GLU A O 1
ATOM 3026 N N . ILE A 1 372 ? 25.194 11.681 -15.539 1.00 78.12 372 ILE A N 1
ATOM 3027 C CA . ILE A 1 372 ? 25.186 10.542 -16.459 1.00 78.12 372 ILE A CA 1
ATOM 3028 C C . ILE A 1 372 ? 26.594 10.062 -16.802 1.00 78.12 372 ILE A C 1
ATOM 3030 O O . ILE A 1 372 ? 26.763 9.228 -17.692 1.00 78.12 372 ILE A O 1
ATOM 3034 N N . ALA A 1 373 ? 27.627 10.553 -16.113 1.00 86.12 373 ALA A N 1
ATOM 3035 C CA . ALA A 1 373 ? 29.006 10.167 -16.386 1.00 86.12 373 ALA A CA 1
ATOM 3036 C C . ALA A 1 373 ? 29.210 8.633 -16.399 1.00 86.12 373 ALA A C 1
ATOM 3038 O O . ALA A 1 373 ? 29.942 8.146 -17.268 1.00 86.12 373 ALA A O 1
ATOM 3039 N N . PRO A 1 374 ? 28.569 7.830 -15.517 1.00 86.50 374 PRO A N 1
ATOM 3040 C CA . PRO A 1 374 ? 28.615 6.370 -15.616 1.00 86.50 374 PRO A CA 1
ATOM 3041 C C . PRO A 1 374 ? 28.032 5.815 -16.918 1.00 86.50 374 PRO A C 1
ATOM 3043 O O . PRO A 1 374 ? 28.636 4.926 -17.518 1.00 86.50 374 PRO A O 1
ATOM 3046 N N . LEU A 1 375 ? 26.911 6.363 -17.391 1.00 87.94 375 LEU A N 1
ATOM 3047 C CA . LEU A 1 375 ? 26.306 5.996 -18.672 1.00 87.94 375 LEU A CA 1
ATOM 3048 C C . LEU A 1 375 ? 27.218 6.373 -19.849 1.00 87.94 375 LEU A C 1
ATOM 3050 O O . LEU A 1 375 ? 27.436 5.565 -20.750 1.00 87.94 375 LEU A O 1
ATOM 3054 N N . LEU A 1 376 ? 27.798 7.576 -19.826 1.00 86.94 376 LEU A N 1
ATOM 3055 C CA . LEU A 1 376 ? 28.655 8.089 -20.898 1.00 86.94 376 LEU A CA 1
ATOM 3056 C C . LEU A 1 376 ? 29.959 7.295 -21.063 1.00 86.94 376 LEU A C 1
ATOM 3058 O O . LEU A 1 376 ? 30.495 7.213 -22.170 1.00 86.94 376 LEU A O 1
ATOM 3062 N N . ARG A 1 377 ? 30.446 6.651 -19.996 1.00 90.19 377 ARG A N 1
ATOM 3063 C CA . ARG A 1 377 ? 31.608 5.745 -20.052 1.00 90.19 377 ARG A CA 1
ATOM 3064 C C . ARG A 1 377 ? 31.321 4.408 -20.730 1.00 90.19 377 ARG A C 1
ATOM 3066 O O . ARG A 1 377 ? 32.265 3.684 -21.037 1.00 90.19 377 ARG A O 1
ATOM 3073 N N . ARG A 1 378 ? 30.053 4.056 -20.951 1.00 90.81 378 ARG A N 1
ATOM 3074 C CA . ARG A 1 378 ? 29.701 2.799 -21.616 1.00 90.81 378 ARG A CA 1
ATOM 3075 C C . ARG A 1 378 ? 30.114 2.819 -23.083 1.00 90.81 378 ARG A C 1
ATOM 3077 O O . ARG A 1 378 ? 30.211 3.876 -23.713 1.00 90.81 378 ARG A O 1
ATOM 3084 N N . GLU A 1 379 ? 30.320 1.634 -23.636 1.00 91.62 379 GLU A N 1
ATOM 3085 C CA . GLU A 1 379 ? 30.569 1.469 -25.065 1.00 91.62 379 GLU A CA 1
ATOM 3086 C C . GLU A 1 379 ? 29.380 1.985 -25.886 1.00 91.62 379 GLU A C 1
ATOM 3088 O O . GLU A 1 379 ? 28.229 1.989 -25.423 1.00 91.62 379 GLU A O 1
ATOM 3093 N N . LYS A 1 380 ? 29.673 2.451 -27.103 1.00 89.88 380 LYS A N 1
ATOM 3094 C CA . LYS A 1 380 ? 28.639 2.886 -28.045 1.00 89.88 380 LYS A CA 1
ATOM 3095 C C . LYS A 1 380 ? 27.685 1.731 -28.329 1.00 89.88 380 LYS A C 1
ATOM 3097 O O . LYS A 1 380 ? 28.108 0.580 -28.347 1.00 89.88 380 LYS A O 1
ATOM 3102 N N . GLU A 1 381 ? 26.407 2.048 -28.504 1.00 89.25 381 GLU A N 1
ATOM 3103 C CA . GLU A 1 381 ? 25.355 1.082 -28.848 1.00 89.25 381 GLU A CA 1
ATOM 3104 C C . GLU A 1 381 ? 25.188 -0.087 -27.849 1.00 89.25 381 GLU A C 1
ATOM 3106 O O . GLU A 1 381 ? 24.492 -1.066 -28.128 1.00 89.25 381 GLU A O 1
ATOM 3111 N N . SER A 1 382 ? 25.772 0.012 -26.648 1.00 91.75 382 SER A N 1
ATOM 3112 C CA . SER A 1 382 ? 25.767 -1.064 -25.646 1.00 91.75 382 SER A CA 1
ATOM 3113 C C . SER A 1 382 ? 24.415 -1.284 -24.958 1.00 91.75 382 SER A C 1
ATOM 3115 O O . SER A 1 382 ? 24.220 -2.304 -24.286 1.00 91.75 382 SER A O 1
ATOM 3117 N N . ILE A 1 383 ? 23.474 -0.352 -25.114 1.00 91.25 383 ILE A N 1
ATOM 3118 C CA . ILE A 1 383 ? 22.147 -0.390 -24.499 1.00 91.25 383 ILE A CA 1
ATOM 3119 C C . ILE A 1 383 ? 21.096 -0.533 -25.609 1.00 91.25 383 ILE A C 1
ATOM 3121 O O . ILE A 1 383 ? 20.797 0.448 -26.287 1.00 91.25 383 ILE A O 1
ATOM 3125 N N . PRO A 1 384 ? 20.506 -1.719 -25.812 1.00 89.50 384 PRO A N 1
ATOM 3126 C CA . PRO A 1 384 ? 19.468 -1.877 -26.814 1.00 89.50 384 PRO A CA 1
ATOM 3127 C C . PRO A 1 384 ? 18.171 -1.254 -26.352 1.00 89.50 384 PRO A C 1
ATOM 3129 O O . PRO A 1 384 ? 17.715 -1.489 -25.231 1.00 89.50 384 PRO A O 1
ATOM 3132 N N . MET A 1 385 ? 17.555 -0.550 -27.281 1.00 90.19 385 MET A N 1
ATOM 3133 C CA . MET A 1 385 ? 16.237 0.029 -27.157 1.00 90.19 385 MET A CA 1
ATOM 3134 C C . MET A 1 385 ? 15.299 -0.595 -28.185 1.00 90.19 385 MET A C 1
ATOM 3136 O O . MET A 1 385 ? 15.710 -1.232 -29.157 1.00 90.19 385 MET A O 1
ATOM 3140 N N . SER A 1 386 ? 14.004 -0.442 -27.937 1.00 85.44 386 SER A N 1
ATOM 3141 C CA . SER A 1 386 ? 12.972 -0.793 -28.914 1.00 85.44 386 SER A CA 1
ATOM 3142 C C . SER A 1 386 ? 12.934 0.228 -30.044 1.00 85.44 386 SER A C 1
ATOM 3144 O O . SER A 1 386 ? 13.391 1.353 -29.855 1.00 85.44 386 SER A O 1
ATOM 3146 N N . ALA A 1 387 ? 12.347 -0.135 -31.186 1.00 83.12 387 ALA A N 1
ATOM 3147 C CA . ALA A 1 387 ? 11.966 0.861 -32.187 1.00 83.12 387 ALA A CA 1
ATOM 3148 C C . ALA A 1 387 ? 11.094 1.938 -31.521 1.00 83.12 387 ALA A C 1
ATOM 3150 O O . ALA A 1 387 ? 10.235 1.587 -30.705 1.00 83.12 387 ALA A O 1
ATOM 3151 N N . THR A 1 388 ? 11.348 3.210 -31.833 1.00 79.62 388 THR A N 1
ATOM 3152 C CA . THR A 1 388 ? 10.631 4.346 -31.237 1.00 79.62 388 THR A CA 1
ATOM 3153 C C . THR A 1 388 ? 10.187 5.330 -32.307 1.00 79.62 388 THR A C 1
ATOM 3155 O O . THR A 1 388 ? 10.976 5.620 -33.205 1.00 79.62 388 THR A O 1
ATOM 3158 N N . ASP A 1 389 ? 8.942 5.801 -32.253 1.00 78.38 389 ASP A N 1
ATOM 3159 C CA . ASP A 1 389 ? 8.427 6.787 -33.217 1.00 78.38 389 ASP A CA 1
ATOM 3160 C C . ASP A 1 389 ? 8.984 8.181 -32.905 1.00 78.38 389 ASP A C 1
ATOM 3162 O O . ASP A 1 389 ? 9.544 8.836 -33.779 1.00 78.38 389 ASP A O 1
ATOM 3166 N N . ASN A 1 390 ? 8.920 8.577 -31.631 1.00 77.75 390 ASN A N 1
ATOM 3167 C CA . ASN A 1 390 ? 9.434 9.843 -31.128 1.00 77.75 390 ASN A CA 1
ATOM 3168 C C . ASN A 1 390 ? 10.483 9.604 -30.042 1.00 77.75 390 ASN A C 1
ATOM 3170 O O . ASN A 1 390 ? 10.329 8.748 -29.163 1.00 77.75 390 ASN A O 1
ATOM 3174 N N . LEU A 1 391 ? 11.567 10.371 -30.107 1.00 78.81 391 LEU A N 1
ATOM 3175 C CA . LEU A 1 391 ? 12.629 10.364 -29.111 1.00 78.81 391 LEU A CA 1
ATOM 3176 C C . LEU A 1 391 ? 13.017 11.796 -28.779 1.00 78.81 391 LEU A C 1
ATOM 3178 O O . LEU A 1 391 ? 13.561 12.510 -29.620 1.00 78.81 391 LEU A O 1
ATOM 3182 N N . GLU A 1 392 ? 12.751 12.177 -27.537 1.00 76.38 392 GLU A N 1
ATOM 3183 C CA . GLU A 1 392 ? 13.048 13.495 -27.006 1.00 76.38 392 GLU A CA 1
ATOM 3184 C C . GLU A 1 392 ? 14.127 13.437 -25.927 1.00 76.38 392 GLU A C 1
ATOM 3186 O O . GLU A 1 392 ? 14.153 12.591 -25.028 1.00 76.38 392 GLU A O 1
ATOM 3191 N N . THR A 1 393 ? 15.048 14.382 -26.023 1.00 71.94 393 THR A N 1
ATOM 3192 C CA . THR A 1 393 ? 16.226 14.493 -25.171 1.00 71.94 393 THR A CA 1
ATOM 3193 C C . THR A 1 393 ? 16.601 15.969 -25.067 1.00 71.94 393 THR A C 1
ATOM 3195 O O . THR A 1 393 ? 16.421 16.724 -26.020 1.00 71.94 393 THR A O 1
ATOM 3198 N N . ASN A 1 394 ? 17.124 16.417 -23.924 1.00 72.00 394 ASN A N 1
ATOM 3199 C CA . ASN A 1 394 ? 17.571 17.810 -23.760 1.00 72.00 394 ASN A CA 1
ATOM 3200 C C . ASN A 1 394 ? 19.032 18.006 -24.217 1.00 72.00 394 ASN A C 1
ATOM 3202 O O . ASN A 1 394 ? 19.646 17.054 -24.674 1.00 72.00 394 ASN A O 1
ATOM 3206 N N . TYR A 1 395 ? 19.620 19.202 -24.088 1.00 59.75 395 TYR A N 1
ATOM 3207 C CA . TYR A 1 395 ? 20.945 19.605 -24.622 1.00 59.75 395 TYR A CA 1
ATOM 3208 C C . TYR A 1 395 ? 22.103 18.568 -24.526 1.00 59.75 395 TYR A C 1
ATOM 3210 O O . TYR A 1 395 ? 23.013 18.572 -25.351 1.00 59.75 395 TYR A O 1
ATOM 3218 N N . ILE A 1 396 ? 22.053 17.613 -23.589 1.00 64.88 396 ILE A N 1
ATOM 3219 C CA . ILE A 1 396 ? 23.015 16.503 -23.412 1.00 64.88 396 ILE A CA 1
ATOM 3220 C C . ILE A 1 396 ? 22.760 15.319 -24.401 1.00 64.88 396 ILE A C 1
ATOM 3222 O O . ILE A 1 396 ? 23.424 14.282 -24.380 1.00 64.88 396 ILE A O 1
ATOM 3226 N N . THR A 1 397 ? 21.821 15.493 -25.336 1.00 65.06 397 THR A N 1
ATOM 3227 C CA . THR A 1 397 ? 21.259 14.497 -26.267 1.00 65.06 397 THR A CA 1
ATOM 3228 C C . THR A 1 397 ? 22.293 13.614 -26.965 1.00 65.06 397 THR A C 1
ATOM 3230 O O . THR A 1 397 ? 22.186 12.390 -26.934 1.00 65.06 397 THR A O 1
ATOM 3233 N N . LYS A 1 398 ? 23.284 14.200 -27.648 1.00 70.31 398 LYS A N 1
ATOM 3234 C CA . LYS A 1 398 ? 24.051 13.460 -28.665 1.00 70.31 398 LYS A CA 1
ATOM 3235 C C . LYS A 1 398 ? 24.899 12.337 -28.067 1.00 70.31 398 LYS A C 1
ATOM 3237 O O . LYS A 1 398 ? 24.955 11.250 -28.633 1.00 70.31 398 LYS A O 1
ATOM 3242 N N . GLU A 1 399 ? 25.526 12.580 -26.921 1.00 79.12 399 GLU A N 1
ATOM 3243 C CA . GLU A 1 399 ? 26.417 11.601 -26.292 1.00 79.12 399 GLU A CA 1
ATOM 3244 C C . GLU A 1 399 ? 25.653 10.446 -25.639 1.00 79.12 399 GLU A C 1
ATOM 3246 O O . GLU A 1 399 ? 26.101 9.300 -25.707 1.00 79.12 399 GLU A O 1
ATOM 3251 N N . ILE A 1 400 ? 24.481 10.730 -25.058 1.00 81.81 400 ILE A N 1
ATOM 3252 C CA . ILE A 1 400 ? 23.562 9.706 -24.544 1.00 81.81 400 ILE A CA 1
ATOM 3253 C C . ILE A 1 400 ? 23.095 8.819 -25.699 1.00 81.81 400 ILE A C 1
ATOM 3255 O O . ILE A 1 400 ? 23.133 7.592 -25.606 1.00 81.81 400 ILE A O 1
ATOM 3259 N N . MET A 1 401 ? 22.709 9.445 -26.813 1.00 81.94 401 MET A N 1
ATOM 3260 C CA . MET A 1 401 ? 22.189 8.758 -27.991 1.00 81.94 401 MET A CA 1
ATOM 3261 C C . MET A 1 401 ? 23.183 7.777 -28.608 1.00 81.94 401 MET A C 1
ATOM 3263 O O . MET A 1 401 ? 22.773 6.718 -29.073 1.00 81.94 401 MET A O 1
ATOM 3267 N N . GLU A 1 402 ? 24.485 8.072 -28.569 1.00 86.75 402 GLU A N 1
ATOM 3268 C CA . GLU A 1 402 ? 25.515 7.135 -29.034 1.00 86.75 402 GLU A CA 1
ATOM 3269 C C . GLU A 1 402 ? 25.580 5.843 -28.209 1.00 86.75 402 GLU A C 1
ATOM 3271 O O . GLU A 1 402 ? 26.188 4.869 -28.651 1.00 86.75 402 GLU A O 1
ATOM 3276 N N . LYS A 1 403 ? 24.990 5.802 -27.008 1.00 91.12 403 LYS A N 1
ATOM 3277 C CA . LYS A 1 403 ? 24.981 4.603 -26.155 1.00 91.12 403 LYS A CA 1
ATOM 3278 C C . LYS A 1 403 ? 23.831 3.658 -26.476 1.00 91.12 403 LYS A C 1
ATOM 3280 O O . LYS A 1 403 ? 23.895 2.490 -26.084 1.00 91.12 403 LYS A O 1
ATOM 3285 N N . PHE A 1 404 ? 22.812 4.135 -27.185 1.00 90.38 404 PHE A N 1
ATOM 3286 C CA . PHE A 1 404 ? 21.630 3.354 -27.519 1.00 90.38 404 PHE A CA 1
ATOM 3287 C C . PHE A 1 404 ? 21.773 2.672 -28.880 1.00 90.38 404 PHE A C 1
ATOM 3289 O O . PHE A 1 404 ? 22.125 3.312 -29.868 1.00 90.38 404 PHE A O 1
ATOM 3296 N N . SER A 1 405 ? 21.466 1.377 -28.942 1.00 90.00 405 SER A N 1
ATOM 3297 C CA . SER A 1 405 ? 21.229 0.669 -30.203 1.00 90.00 405 SER A CA 1
ATOM 3298 C C . SER A 1 405 ? 19.731 0.587 -30.474 1.00 90.00 405 SER A C 1
ATOM 3300 O O . SER A 1 405 ? 18.964 0.151 -29.619 1.00 90.00 405 SER A O 1
ATOM 3302 N N . PHE A 1 406 ? 19.324 0.969 -31.682 1.00 85.44 406 PHE A N 1
ATOM 3303 C CA . PHE A 1 406 ? 17.951 0.838 -32.171 1.00 85.44 406 PHE A CA 1
ATOM 3304 C C . PHE A 1 406 ? 17.915 -0.133 -33.361 1.00 85.44 406 PHE A C 1
ATOM 3306 O O . PHE A 1 406 ? 18.925 -0.271 -34.058 1.00 85.44 406 PHE A O 1
ATOM 3313 N N . PRO A 1 407 ? 16.782 -0.804 -33.630 1.00 82.19 407 PRO A N 1
ATOM 3314 C CA . PRO A 1 407 ? 16.625 -1.622 -34.831 1.00 82.19 407 PRO A CA 1
ATOM 3315 C C . PRO A 1 407 ? 16.864 -0.797 -36.110 1.00 82.19 407 PRO A C 1
ATOM 3317 O O . PRO A 1 407 ? 16.417 0.343 -36.220 1.00 82.19 407 PRO A O 1
ATOM 3320 N N . SER A 1 408 ? 17.572 -1.360 -37.091 1.00 62.97 408 SER A N 1
ATOM 3321 C CA . SER A 1 408 ? 17.900 -0.688 -38.357 1.00 62.97 408 SER A CA 1
ATOM 3322 C C . SER A 1 408 ? 16.649 -0.407 -39.207 1.00 62.97 408 SER A C 1
ATOM 3324 O O . SER A 1 408 ? 15.909 -1.347 -39.493 1.00 62.97 408 SER A O 1
ATOM 3326 N N . GLY A 1 409 ? 16.454 0.842 -39.665 1.00 56.66 409 GLY A N 1
ATOM 3327 C CA . GLY A 1 409 ? 15.408 1.208 -40.641 1.00 56.66 409 GLY A CA 1
ATOM 3328 C C . GLY A 1 409 ? 14.482 2.384 -40.286 1.00 56.66 409 GLY A C 1
ATOM 3329 O O . GLY A 1 409 ? 13.552 2.633 -41.045 1.00 56.66 409 GLY A O 1
ATOM 3330 N N . GLN A 1 410 ? 14.702 3.104 -39.180 1.00 52.19 410 GLN A N 1
ATOM 3331 C CA . GLN A 1 410 ? 13.927 4.309 -38.837 1.00 52.19 410 GLN A CA 1
ATOM 3332 C C . GLN A 1 410 ? 14.673 5.596 -39.229 1.00 52.19 410 GLN A C 1
ATOM 3334 O O . GLN A 1 410 ? 15.782 5.852 -38.749 1.00 52.19 410 GLN A O 1
ATOM 3339 N N . GLU A 1 411 ? 14.052 6.411 -40.085 1.00 38.91 411 GLU A N 1
ATOM 3340 C CA . GLU A 1 411 ? 14.402 7.823 -40.262 1.00 38.91 411 GLU A CA 1
ATOM 3341 C C . GLU A 1 411 ? 13.963 8.589 -39.004 1.00 38.91 411 GLU A C 1
ATOM 3343 O O . GLU A 1 411 ? 12.845 8.421 -38.527 1.00 38.91 411 GLU A O 1
ATOM 3348 N N . ARG A 1 412 ? 14.873 9.373 -38.417 1.00 52.19 412 ARG A N 1
ATOM 3349 C CA . ARG A 1 412 ? 14.622 10.129 -37.183 1.00 52.19 412 ARG A CA 1
ATOM 3350 C C . ARG A 1 412 ? 14.049 11.496 -37.552 1.00 52.19 412 ARG A C 1
ATOM 3352 O O . ARG A 1 412 ? 14.786 12.311 -38.106 1.00 52.19 412 ARG A O 1
ATOM 3359 N N . GLU A 1 413 ? 12.787 11.771 -37.235 1.00 42.16 413 GLU A N 1
ATOM 3360 C CA . GLU A 1 413 ? 12.288 13.150 -37.242 1.00 42.16 413 GLU A CA 1
ATOM 3361 C C . GLU A 1 413 ? 12.811 13.874 -35.986 1.00 42.16 413 GLU A C 1
ATOM 3363 O O . GLU A 1 413 ? 12.839 13.318 -34.889 1.00 42.16 413 GLU A O 1
ATOM 3368 N N . GLY A 1 414 ? 13.375 15.070 -36.177 1.00 42.03 414 GLY A N 1
ATOM 3369 C CA . GLY A 1 414 ? 14.176 15.776 -35.173 1.00 42.03 414 GLY A CA 1
ATOM 3370 C C . GLY A 1 414 ? 13.396 16.168 -33.916 1.00 42.03 414 GLY A C 1
ATOM 3371 O O . GLY A 1 414 ? 12.297 16.708 -34.007 1.00 42.03 414 GLY A O 1
ATOM 3372 N N . GLY A 1 415 ? 14.007 15.942 -32.749 1.00 41.22 415 GLY A N 1
ATOM 3373 C CA . GLY A 1 415 ? 13.455 16.335 -31.452 1.00 41.22 415 GLY A CA 1
ATOM 3374 C C . GLY A 1 415 ? 13.268 17.851 -31.331 1.00 41.22 415 GLY A C 1
ATOM 3375 O O . GLY A 1 415 ? 14.143 18.629 -31.721 1.00 41.22 415 GLY A O 1
ATOM 3376 N N . GLN A 1 416 ? 12.122 18.268 -30.791 1.00 40.25 416 GLN A N 1
ATOM 3377 C CA . GLN A 1 416 ? 11.871 19.650 -30.385 1.00 40.25 416 GLN A CA 1
ATOM 3378 C C . GLN A 1 416 ? 12.452 19.884 -28.983 1.00 40.25 416 GLN A C 1
ATOM 3380 O O . GLN A 1 416 ? 12.226 19.101 -28.068 1.00 40.25 416 GLN A O 1
ATOM 3385 N N . GLU A 1 417 ? 13.198 20.975 -28.797 1.00 37.62 417 GLU A N 1
ATOM 3386 C CA . GLU A 1 417 ? 13.590 21.455 -27.466 1.00 37.62 417 GLU A CA 1
ATOM 3387 C C . GLU A 1 417 ? 12.411 22.194 -26.811 1.00 37.62 417 GLU A C 1
ATOM 3389 O O . GLU A 1 417 ? 11.900 23.153 -27.393 1.00 37.62 417 GLU A O 1
ATOM 3394 N N . MET A 1 418 ? 12.018 21.832 -25.579 1.00 36.78 418 MET A N 1
ATOM 3395 C CA . MET A 1 418 ? 11.210 22.720 -24.731 1.00 36.78 418 MET A CA 1
ATOM 3396 C C . MET A 1 418 ? 11.483 22.636 -23.216 1.00 36.78 418 MET A C 1
ATOM 3398 O O . MET A 1 418 ? 11.943 21.638 -22.670 1.00 36.78 418 MET A O 1
ATOM 3402 N N . PHE A 1 419 ? 11.174 23.786 -22.606 1.00 32.09 419 PHE A N 1
ATOM 3403 C CA . PHE A 1 419 ? 11.378 24.344 -21.262 1.00 32.09 419 PHE A CA 1
ATOM 3404 C C . PHE A 1 419 ? 10.874 23.513 -20.057 1.00 32.09 419 PHE A C 1
ATOM 3406 O O . PHE A 1 419 ? 10.084 22.589 -20.228 1.00 32.09 419 PHE A O 1
ATOM 3413 N N . PRO A 1 420 ? 11.331 23.829 -18.821 1.00 35.88 420 PRO A N 1
ATOM 3414 C CA . PRO A 1 420 ? 11.205 22.931 -17.675 1.00 35.88 420 PRO A CA 1
ATOM 3415 C C . PRO A 1 420 ? 9.762 22.827 -17.162 1.00 35.88 420 PRO A C 1
ATOM 3417 O O . PRO A 1 420 ? 9.089 23.838 -16.976 1.00 35.88 420 PRO A O 1
ATOM 3420 N N . PHE A 1 421 ? 9.324 21.598 -16.879 1.00 36.28 421 PHE A N 1
ATOM 3421 C CA . PHE A 1 421 ? 8.116 21.314 -16.101 1.00 36.28 421 PHE A CA 1
ATOM 3422 C C . PHE A 1 421 ? 8.468 21.228 -14.603 1.00 36.28 421 PHE A C 1
ATOM 3424 O O . PHE A 1 421 ? 9.434 20.549 -14.241 1.00 36.28 421 PHE A O 1
ATOM 3431 N N . GLU A 1 422 ? 7.699 21.947 -13.774 1.00 30.97 422 GLU A N 1
ATOM 3432 C CA . GLU A 1 422 ? 7.793 22.025 -12.299 1.00 30.97 422 GLU A CA 1
ATOM 3433 C C . GLU A 1 422 ? 7.570 20.681 -11.583 1.00 30.97 422 GLU A C 1
ATOM 3435 O O . GLU A 1 422 ? 6.674 19.906 -11.997 1.00 30.97 422 GLU A O 1
#

Secondary structure (DSSP, 8-state):
-EEEETTEEEEE-SS-EEEEETTTEEEPTTS--EEEEHHHHHTT--STT---BBTTT-PBPPTTSEEEESSTT---EEEHHHHH---S-S------TTTTTSS-HHHHHHHHHHHHHHHHPEE-SEEEE-TT-----EEE-TT-EEEEEEEEEEHHHHHHHHHHSEEEEEEEEEEE---TTSBSEEES--S---S-EEE--TTS-HHHHHHHHHHHHHSPTT-EEE---SEEEEEGGGGGGGGGEEE-TT-EEEEEEEEESSGGGGHHHHTSPTT-EEEEEEEEEEEEEGGGGGGGTEEE-TT-EEEEEEEEESSGGGGHHHHTSPTT-EEEEEEEEEEEEEGGGGGGGGEEE-TT-EEEEEEEE-SSGGGGHHHHTSPTT-EE--EEEEEEE-TTHHHHHTTEE--TT---PPPPP-PPP-

Foldseek 3Di:
DWADAAQWIWDDFPPWTKIAGCQAWDADPPQRFIWGQQLLVVVLDPDPDDQQAAPPPRDGHDNSFIWTAQFLVSPHIHGPCRVPPPPDDDDDNDHDPVPPDDDDPSVRSSSNVCSSQVVFADEAQEAEDDHPDDDHMHIQAQNYEYEYEQKEFELVVVLQCQLGYQYHYDPAYEYAHDDPPDHGMDHHHDQARPEEDEPDCPVPDPSSLVSSLVNLVPADFQRYEYEAHAEYADEQLSCSCQRNHNYDQQHAYAYYAYYYPDCVSCPNLLPAQFQQGEDEAYAEYAAYALRLLCLRNHHYDQQHAYAEDHEYHPDLVSCPSVLPAAFQQREDEAYQEYAAEALSLSCQRNHNYDAPHEHAYAEYEHPDVVSCVVLLPDQFQSGEDEHYNAYAYEPVPPSNNRNYDYDPDDDYDDHDDDDDDD